Protein AF-0000000084981824 (afdb_homodimer)

Foldseek 3Di:
DAQPAQEEEEEWADEPQLQAIPSLLCLLLVLLRHHYHYQHQWYFDAHQAGTDDIGGDALVVSVVSLVVCQVGHDHAFYEYDQQQEQRSLVSVLVSLVPDDHNAYEYEYQQAFPVRHGRYDLVNLQVCLQRPLLVHQEYEYEQVSLCSSVVHHDWWPVSLVVSQVVSVVSHHQKYKYWHLPDDDQKTKIWIAGNVGQIKIKIFGRAPDLQCRHLSVSLRSQLRSCVSVPDDNVVSNQVSVQQSVQQRNPDDDGGDHRHHTRNVGDGDPTMDIGRDDTDTD/DAQPAQEEEEEWADEPQLQAIPSLLCLLLVLLRHHYHYQHQWYFDAHQAGTDDIGGDALVVSVVSLVVCQVGHDHAFYEYDQQQEQRSLVSVLVSLVPDDHNAYEYEYHQAFPVRHGRYDLVNLQVCLQRPLLVHQEYEYEQVSLCSSVVHHDWWPVSLVVSQVVSVVSHHQKYKYWHLPDDDQKTKIWIAGNVGQIKIKIFGRAPDLQCRHLSVSLRSQLRSCVSVPDDNVVSNQVSVQQSVQQRNPDDDGGDHRHHTDNVGDGDPTMDIGRDDTDTD

Organism: NCBI:txid883103

Sequence (558 aa):
MTNETIQALTIEGSDTGAGCGLQADLKTFHQRKVFGLNIVIALTAQNSLGTKGVMTVDEAFIAQQFEAIHEDFKVRAAKVGMLVDTRTVRAVAKQLKTAQFSQLVVDPVMFEKSGYRLLEESAERVLTEEIVPMADILTPNLAEAAAMVGRKLTTSKDMVDAAQELQALGANNIVIKGGHGHGEMSADYVLLADGEDFWLSAPRVETSNLNGTGDTFSACITAELAKGHDPKQAIITAKCFVQDALENPLSVGHGNGPTNQWATRSDHVEVHKCLTFELMTNETIQALTIEGSDTGAGCGLQADLKTFHQRKVFGLNIVIALTAQNSLGTKGVMTVDEAFIAQQFEAIHEDFKVRAAKVGMLVDTRTVRAVAKQLKTAQFSQLVVDPVMFEKSGYRLLEESAERVLTEEIVPMADILTPNLAEAAAMVGRKLTTSKDMVDAAQELQALGANNIVIKGGHGHGEMSADYVLLADGEDFWLSAPRVETSNLNGTGDTFSACITAELAKGHDPKQAIITAKCFVQDALENPLSVGHGNGPTNQWATRSDHVEVHKCLTFEL

Radius of gyration: 23.48 Å; Cα contacts (8 Å, |Δi|>4): 1409; chains: 2; bounding box: 48×70×55 Å

InterPro domains:
  IPR004399 Hydroxymethylpyrimidine kinase/phosphomethylpyrimidine kinase domain [TIGR00097] (8-262)
  IPR004399 Hydroxymethylpyrimidine kinase/phosphomethylpyrimidine kinase domain [cd01169] (7-248)
  IPR013749 Pyridoxamine kinase/Phosphomethylpyrimidine kinase [PF08543] (15-260)
  IPR029056 Ribokinase-like [G3DSA:3.40.1190.20] (1-277)
  IPR029056 Ribokinase-like [SSF53613] (8-263)

Structure (mmCIF, N/CA/C/O backbone):
data_AF-0000000084981824-model_v1
#
loop_
_entity.id
_entity.type
_entity.pdbx_description
1 polymer 'Hydroxymethylpyrimidine/phosphomethylpyrimidine kinase'
#
loop_
_atom_site.group_PDB
_atom_site.id
_atom_site.type_symbol
_atom_site.label_atom_id
_atom_site.label_alt_id
_atom_site.label_comp_id
_atom_site.label_asym_id
_atom_site.label_entity_id
_atom_site.label_seq_id
_atom_site.pdbx_PDB_ins_code
_atom_site.Cartn_x
_atom_site.Cartn_y
_atom_site.Cartn_z
_atom_site.occupancy
_atom_site.B_iso_or_equiv
_atom_site.auth_seq_id
_atom_site.auth_comp_id
_atom_site.auth_asym_id
_atom_site.auth_atom_id
_atom_site.pdbx_PDB_model_num
ATOM 1 N N . MET A 1 1 ? 22.156 5.977 -13.156 1 71.06 1 MET A N 1
ATOM 2 C CA . MET A 1 1 ? 22.516 6.402 -11.812 1 71.06 1 MET A CA 1
ATOM 3 C C . MET A 1 1 ? 21.578 5.797 -10.773 1 71.06 1 MET A C 1
ATOM 5 O O . MET A 1 1 ? 20.422 5.516 -11.07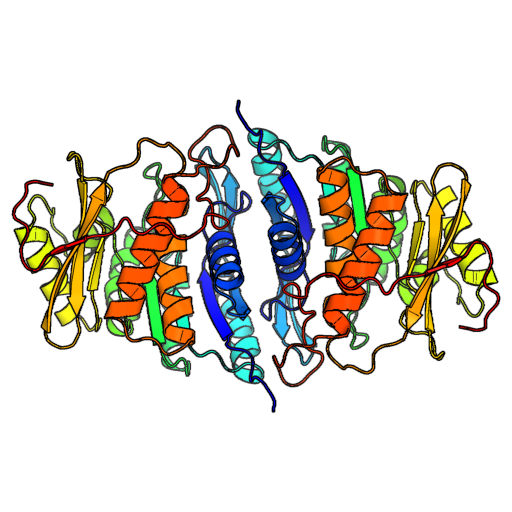 1 71.06 1 MET A O 1
ATOM 9 N N . THR A 1 2 ? 22.062 5.281 -9.57 1 87.25 2 THR A N 1
ATOM 10 C CA . THR A 1 2 ? 21.375 4.633 -8.461 1 87.25 2 THR A CA 1
ATOM 11 C C . THR A 1 2 ? 20.438 5.605 -7.762 1 87.25 2 THR A C 1
ATOM 13 O O . THR A 1 2 ? 20.781 6.766 -7.535 1 87.25 2 THR A O 1
ATOM 16 N N . ASN A 1 3 ? 19.172 5.223 -7.613 1 93.62 3 ASN A N 1
ATOM 17 C CA . ASN A 1 3 ? 18.172 5.988 -6.871 1 93.62 3 ASN A CA 1
ATOM 18 C C . ASN A 1 3 ? 17.828 7.301 -7.574 1 93.62 3 ASN A C 1
ATOM 20 O O . ASN A 1 3 ? 17.719 8.344 -6.926 1 93.62 3 ASN A O 1
ATOM 24 N N . GLU A 1 4 ? 17.766 7.281 -8.836 1 94.81 4 GLU A N 1
ATOM 25 C CA . GLU A 1 4 ? 17.375 8.453 -9.609 1 94.81 4 GLU A CA 1
ATOM 26 C C . GLU A 1 4 ? 15.867 8.664 -9.578 1 94.81 4 GLU A C 1
ATOM 28 O O . GLU A 1 4 ? 15.391 9.797 -9.719 1 94.81 4 GLU A O 1
ATOM 33 N N . THR A 1 5 ? 15.125 7.555 -9.445 1 97.06 5 THR A N 1
ATOM 34 C CA . THR A 1 5 ? 13.68 7.672 -9.312 1 97.06 5 THR A CA 1
ATOM 35 C C . THR A 1 5 ? 13.312 8.406 -8.031 1 97.06 5 THR A C 1
ATOM 37 O O . THR A 1 5 ? 13.844 8.102 -6.957 1 97.06 5 THR A O 1
ATOM 40 N N . ILE A 1 6 ? 12.422 9.406 -8.102 1 97.88 6 ILE A N 1
ATOM 41 C CA . ILE A 1 6 ? 12.039 10.195 -6.941 1 97.88 6 ILE A CA 1
ATOM 42 C C . ILE A 1 6 ? 11.32 9.312 -5.926 1 97.88 6 ILE A C 1
ATOM 44 O O . ILE A 1 6 ? 10.367 8.609 -6.266 1 97.88 6 ILE A O 1
ATOM 48 N N . GLN A 1 7 ? 11.805 9.352 -4.68 1 98.12 7 GLN A N 1
ATOM 49 C CA . GLN A 1 7 ? 11.266 8.5 -3.621 1 98.12 7 GLN A CA 1
ATOM 50 C C . GLN A 1 7 ? 10.68 9.336 -2.486 1 98.12 7 GLN A C 1
ATOM 52 O O . GLN A 1 7 ? 11.258 10.367 -2.107 1 98.12 7 GLN A O 1
ATOM 57 N N . ALA A 1 8 ? 9.562 8.945 -1.979 1 98.62 8 ALA A N 1
ATOM 58 C CA . ALA A 1 8 ? 8.961 9.477 -0.757 1 98.62 8 ALA A CA 1
ATOM 59 C C . ALA A 1 8 ? 8.656 8.359 0.234 1 98.62 8 ALA A C 1
ATOM 61 O O . ALA A 1 8 ? 8.523 7.195 -0.155 1 98.62 8 ALA A O 1
ATOM 62 N N . LEU A 1 9 ? 8.578 8.711 1.521 1 98.75 9 LEU A N 1
ATOM 63 C CA . LEU A 1 9 ? 8.375 7.746 2.598 1 98.75 9 LEU A CA 1
ATOM 64 C C . LEU A 1 9 ? 7.141 8.094 3.418 1 98.75 9 LEU A C 1
ATOM 66 O O . LEU A 1 9 ? 6.926 9.258 3.762 1 98.75 9 LEU A O 1
ATOM 70 N N . THR A 1 10 ? 6.273 7.145 3.621 1 98.75 10 THR A N 1
ATOM 71 C CA . THR A 1 10 ? 5.195 7.309 4.586 1 98.75 10 THR A CA 1
ATOM 72 C C . THR A 1 10 ? 5.457 6.48 5.84 1 98.75 10 THR A C 1
ATOM 74 O O . THR A 1 10 ? 5.855 5.32 5.75 1 98.75 10 THR A O 1
ATOM 77 N N . ILE A 1 11 ? 5.387 7.082 6.992 1 98.75 11 ILE A N 1
ATOM 78 C CA . ILE A 1 11 ? 5.484 6.496 8.32 1 98.75 11 ILE A CA 1
ATOM 79 C C . ILE A 1 11 ? 4.121 6.531 9.008 1 98.75 11 ILE A C 1
ATOM 81 O O . ILE A 1 11 ? 3.715 7.566 9.539 1 98.75 11 ILE A O 1
ATOM 85 N N . GLU A 1 12 ? 3.449 5.43 8.922 1 96.94 12 GLU A N 1
ATOM 86 C CA . GLU A 1 12 ? 2.014 5.488 9.172 1 96.94 12 GLU A CA 1
ATOM 87 C C . GLU A 1 12 ? 1.459 4.117 9.547 1 96.94 12 GLU A C 1
ATOM 89 O O . GLU A 1 12 ? 2.188 3.121 9.523 1 96.94 12 GLU A O 1
ATOM 94 N N . GLY A 1 13 ? 0.18 4.082 10.086 1 97.75 13 GLY A N 1
ATOM 95 C CA . GLY A 1 13 ? -0.53 2.83 10.297 1 97.75 13 GLY A CA 1
ATOM 96 C C . GLY A 1 13 ? -1.095 2.244 9.023 1 97.75 13 GLY A C 1
ATOM 97 O O . GLY A 1 13 ? -1.341 2.969 8.055 1 97.75 13 GLY A O 1
ATOM 98 N N . SER A 1 14 ? -1.274 0.915 9.078 1 98.44 14 SER A N 1
ATOM 99 C CA . SER A 1 14 ? -1.882 0.205 7.957 1 98.44 14 SER A CA 1
ATOM 100 C C . SER A 1 14 ? -3.381 0.021 8.164 1 98.44 14 SER A C 1
ATOM 102 O O . SER A 1 14 ? -3.816 -0.416 9.234 1 98.44 14 SER A O 1
ATOM 104 N N . ASP A 1 15 ? -4.137 0.377 7.168 1 97.62 15 ASP A N 1
ATOM 105 C CA . ASP A 1 15 ? -5.59 0.215 7.137 1 97.62 15 ASP A CA 1
ATOM 106 C C . ASP A 1 15 ? -5.988 -0.988 6.289 1 97.62 15 ASP A C 1
ATOM 108 O O . ASP A 1 15 ? -5.832 -0.969 5.066 1 97.62 15 ASP A O 1
ATOM 112 N N . THR A 1 16 ? -6.637 -1.96 6.91 1 98.25 16 THR A N 1
ATOM 113 C CA . THR A 1 16 ? -7.082 -3.162 6.211 1 98.25 16 THR A CA 1
ATOM 114 C C . THR A 1 16 ? -8.047 -2.805 5.082 1 98.25 16 THR A C 1
ATOM 116 O O . THR A 1 16 ? -7.973 -3.381 3.994 1 98.25 16 THR A O 1
ATOM 119 N N . GLY A 1 17 ? -8.898 -1.832 5.254 1 97.75 17 GLY A N 1
ATOM 120 C CA . GLY A 1 17 ? -9.867 -1.408 4.258 1 97.75 17 GLY A CA 1
ATOM 121 C C . GLY A 1 17 ? -9.273 -0.485 3.207 1 97.75 17 GLY A C 1
ATOM 122 O O . GLY A 1 17 ? -9.953 -0.123 2.24 1 97.75 17 GLY A O 1
ATOM 123 N N . ALA A 1 18 ? -8.047 -0.055 3.416 1 98 18 ALA A N 1
ATOM 124 C CA . ALA A 1 18 ? -7.219 0.676 2.463 1 98 18 ALA A CA 1
ATOM 125 C C . ALA A 1 18 ? -7.832 2.031 2.125 1 98 18 ALA A C 1
ATOM 127 O O . ALA A 1 18 ? -7.621 2.561 1.032 1 98 18 ALA A O 1
ATOM 128 N N . GLY A 1 19 ? -8.664 2.582 2.986 1 97 19 GLY A N 1
ATOM 129 C CA . GLY A 1 19 ? -9.258 3.891 2.756 1 97 19 GLY A CA 1
ATOM 130 C C . GLY A 1 19 ? -8.422 5.031 3.312 1 97 19 GLY A C 1
ATOM 131 O O . GLY A 1 19 ? -8.609 6.188 2.924 1 97 19 GLY A O 1
ATOM 132 N N . CYS A 1 20 ? -7.598 4.766 4.199 1 97.12 20 CYS A N 1
ATOM 133 C CA . CYS A 1 20 ? -6.703 5.734 4.82 1 97.12 20 CYS A CA 1
ATOM 134 C C . CYS A 1 20 ? -5.355 5.105 5.141 1 97.12 20 CYS A C 1
ATOM 136 O O . CYS A 1 20 ? -4.977 4.098 4.547 1 97.12 20 CYS A O 1
ATOM 138 N N . GLY A 1 21 ? -4.547 5.773 5.934 1 97.19 21 GLY A N 1
ATOM 139 C CA . GLY A 1 21 ? -3.273 5.227 6.379 1 97.19 21 GLY A CA 1
ATOM 140 C C . GLY A 1 21 ? -2.248 5.113 5.266 1 97.19 21 GLY A C 1
ATOM 141 O O . GLY A 1 21 ? -2.234 5.934 4.344 1 97.19 21 GLY A O 1
ATOM 142 N N . LEU A 1 22 ? -1.374 4.113 5.453 1 97.81 22 LEU A N 1
ATOM 143 C CA . LEU A 1 22 ? -0.263 3.963 4.52 1 97.81 22 LEU A CA 1
ATOM 144 C C . LEU A 1 22 ? -0.768 3.613 3.125 1 97.81 22 LEU A C 1
ATOM 146 O O . LEU A 1 22 ? -0.162 4.004 2.125 1 97.81 22 LEU A O 1
ATOM 150 N N . GLN A 1 23 ? -1.951 2.91 3.055 1 98.56 23 GLN A N 1
ATOM 151 C CA . GLN A 1 23 ? -2.498 2.541 1.753 1 98.56 23 GLN A CA 1
ATOM 152 C C . GLN A 1 23 ? -2.924 3.775 0.964 1 98.56 23 GLN A C 1
ATOM 154 O O . GLN A 1 23 ? -2.625 3.891 -0.227 1 98.56 23 GLN A O 1
ATOM 159 N N . ALA A 1 24 ? -3.605 4.734 1.63 1 98.25 24 ALA A N 1
ATOM 160 C CA . ALA A 1 24 ? -3.975 5.977 0.96 1 98.25 24 ALA A CA 1
ATOM 161 C C . ALA A 1 24 ? -2.734 6.766 0.544 1 98.25 24 ALA A C 1
ATOM 163 O O . ALA A 1 24 ? -2.699 7.352 -0.539 1 98.25 24 ALA A O 1
ATOM 164 N N . ASP A 1 25 ? -1.74 6.793 1.416 1 98.75 25 ASP A N 1
ATOM 165 C CA . ASP A 1 25 ? -0.494 7.488 1.109 1 98.75 25 ASP A CA 1
ATOM 166 C C . ASP A 1 25 ? 0.172 6.902 -0.132 1 98.75 25 ASP A C 1
ATOM 168 O O . ASP A 1 25 ? 0.563 7.637 -1.041 1 98.75 25 ASP A O 1
ATOM 172 N N . LEU A 1 26 ? 0.259 5.574 -0.165 1 98.69 26 LEU A N 1
ATOM 173 C CA . LEU A 1 26 ? 0.951 4.902 -1.26 1 98.69 26 LEU A CA 1
ATOM 174 C C . LEU A 1 26 ? 0.198 5.086 -2.572 1 98.69 26 LEU A C 1
ATOM 176 O O . LEU A 1 26 ? 0.813 5.258 -3.629 1 98.69 26 LEU A O 1
ATOM 180 N N . LYS A 1 27 ? -1.128 5.02 -2.559 1 98.19 27 LYS A N 1
ATOM 181 C CA . LYS A 1 27 ? -1.911 5.301 -3.758 1 98.19 27 LYS A CA 1
ATOM 182 C C . LYS A 1 27 ? -1.66 6.719 -4.262 1 98.19 27 LYS A C 1
ATOM 184 O O . LYS A 1 27 ? -1.559 6.945 -5.469 1 98.19 27 LYS A O 1
ATOM 189 N N . THR A 1 28 ? -1.582 7.656 -3.307 1 98.31 28 THR A N 1
ATOM 190 C CA . THR A 1 28 ? -1.355 9.055 -3.664 1 98.31 28 THR A CA 1
ATOM 191 C C . THR A 1 28 ? 0.029 9.234 -4.281 1 98.31 28 THR A C 1
ATOM 193 O O . THR A 1 28 ? 0.168 9.852 -5.336 1 98.31 28 THR A O 1
ATOM 196 N N . PHE A 1 29 ? 1.081 8.656 -3.6 1 98.56 29 PHE A N 1
ATOM 197 C CA . PHE A 1 29 ? 2.428 8.703 -4.156 1 98.56 29 PHE A CA 1
ATOM 198 C C . PHE A 1 29 ? 2.447 8.148 -5.574 1 98.56 29 PHE A C 1
ATOM 200 O O . PHE A 1 29 ? 3.012 8.766 -6.48 1 98.56 29 PHE A O 1
ATOM 207 N N . HIS A 1 30 ? 1.783 7.004 -5.73 1 97.62 30 HIS A N 1
ATOM 208 C CA . HIS A 1 30 ? 1.77 6.328 -7.023 1 97.62 30 HIS A CA 1
ATOM 209 C C . HIS A 1 30 ? 1.109 7.195 -8.094 1 97.62 30 HIS A C 1
ATOM 211 O O . HIS A 1 30 ? 1.633 7.328 -9.203 1 97.62 30 HIS A O 1
ATOM 217 N N . GLN A 1 31 ? 0.029 7.781 -7.723 1 95.56 31 GLN A N 1
ATOM 218 C CA . GLN A 1 31 ? -0.694 8.633 -8.664 1 95.56 31 GLN A CA 1
ATOM 219 C C . GLN A 1 31 ? 0.113 9.875 -9.008 1 95.56 31 GLN A C 1
ATOM 221 O O . GLN A 1 31 ? 0.018 10.391 -10.125 1 95.56 31 GLN A O 1
ATOM 226 N N . ARG A 1 32 ? 0.896 10.32 -8.109 1 96.19 32 ARG A N 1
ATOM 227 C CA . ARG A 1 32 ? 1.702 11.516 -8.32 1 96.19 32 ARG A CA 1
ATOM 228 C C . ARG A 1 32 ? 3.061 11.164 -8.914 1 96.19 32 ARG A C 1
ATOM 230 O O . ARG A 1 32 ? 3.965 12 -8.953 1 96.19 32 ARG A O 1
ATOM 237 N N . LYS A 1 33 ? 3.312 9.93 -9.273 1 96.44 33 LYS A N 1
ATOM 238 C CA . LYS A 1 33 ? 4.512 9.438 -9.945 1 96.44 33 LYS A CA 1
ATOM 239 C C . LYS A 1 33 ? 5.742 9.594 -9.062 1 96.44 33 LYS A C 1
ATOM 241 O O . LYS A 1 33 ? 6.805 10.008 -9.531 1 96.44 33 LYS A O 1
ATOM 246 N N . VAL A 1 34 ? 5.578 9.344 -7.867 1 98.19 34 VAL A N 1
ATOM 247 C CA . VAL A 1 34 ? 6.645 9.25 -6.879 1 98.19 34 VAL A CA 1
ATOM 248 C C . VAL A 1 34 ? 6.68 7.848 -6.281 1 98.19 34 VAL A C 1
ATOM 250 O O . VAL A 1 34 ? 5.637 7.301 -5.91 1 98.19 34 VAL A O 1
ATOM 253 N N . PHE A 1 35 ? 7.859 7.199 -6.266 1 98.5 35 PHE A N 1
ATOM 254 C CA . PHE A 1 35 ? 7.973 5.863 -5.699 1 98.5 35 PHE A CA 1
ATOM 255 C C . PHE A 1 35 ? 7.848 5.902 -4.18 1 98.5 35 PHE A C 1
ATOM 257 O O . PHE A 1 35 ? 8.703 6.457 -3.496 1 98.5 35 PHE A O 1
ATOM 264 N N . GLY A 1 36 ? 6.773 5.258 -3.652 1 98.56 36 GLY A N 1
ATOM 265 C CA . GLY A 1 36 ? 6.484 5.336 -2.229 1 98.56 36 GLY A CA 1
ATOM 266 C C . GLY A 1 36 ? 7.098 4.195 -1.436 1 98.56 36 GLY A C 1
ATOM 267 O O . GLY A 1 36 ? 6.895 3.023 -1.766 1 98.56 36 GLY A O 1
ATOM 268 N N . LEU A 1 37 ? 7.859 4.523 -0.431 1 98.62 37 LEU A N 1
ATOM 269 C CA . LEU A 1 37 ? 8.352 3.621 0.605 1 98.62 37 LEU A CA 1
ATOM 270 C C . LEU A 1 37 ? 7.504 3.738 1.87 1 98.62 37 LEU A C 1
ATOM 272 O O . LEU A 1 37 ? 6.703 4.668 2.002 1 98.62 37 LEU A O 1
ATOM 276 N N . ASN A 1 38 ? 7.633 2.703 2.773 1 98.81 38 ASN A N 1
ATOM 277 C CA . ASN A 1 38 ? 6.777 2.811 3.949 1 98.81 38 ASN A CA 1
ATOM 278 C C . ASN A 1 38 ? 7.441 2.213 5.188 1 98.81 38 ASN A C 1
ATOM 280 O O . ASN A 1 38 ? 8.234 1.277 5.078 1 98.81 38 ASN A O 1
ATOM 284 N N . ILE A 1 39 ? 7.176 2.779 6.258 1 98.69 39 ILE A N 1
ATOM 285 C CA . ILE A 1 39 ? 7.398 2.229 7.59 1 98.69 39 ILE A CA 1
ATOM 286 C C . ILE A 1 39 ? 6.062 2.018 8.297 1 98.69 39 ILE A C 1
ATOM 288 O O . ILE A 1 39 ? 5.285 2.963 8.461 1 98.69 39 ILE A O 1
ATOM 292 N N . VAL A 1 40 ? 5.773 0.794 8.656 1 98.75 40 VAL A N 1
ATOM 293 C CA . VAL A 1 40 ? 4.516 0.455 9.32 1 98.75 40 VAL A CA 1
ATOM 294 C C . VAL A 1 40 ? 4.664 0.617 10.828 1 98.75 40 VAL A C 1
ATOM 296 O O . VAL A 1 40 ? 5.512 -0.031 11.445 1 98.75 40 VAL A O 1
ATOM 299 N N . ILE A 1 41 ? 3.789 1.413 11.383 1 98.06 41 ILE A N 1
ATOM 300 C CA . ILE A 1 41 ? 3.93 1.669 12.812 1 98.06 41 ILE A CA 1
ATOM 301 C C . ILE A 1 41 ? 2.863 0.893 13.586 1 98.06 41 ILE A C 1
ATOM 303 O O . ILE A 1 41 ? 2.984 0.693 14.797 1 98.06 41 ILE A O 1
ATOM 307 N N . ALA A 1 42 ? 1.803 0.55 12.914 1 98 42 ALA A N 1
ATOM 308 C CA . ALA A 1 42 ? 0.712 -0.243 13.477 1 98 42 ALA A CA 1
ATOM 309 C C . ALA A 1 42 ? -0.147 -0.854 12.375 1 98 42 ALA A C 1
ATOM 311 O O . ALA A 1 42 ? -0.15 -0.368 11.242 1 98 42 ALA A O 1
ATOM 312 N N . LEU A 1 43 ? -0.753 -1.958 12.742 1 98.31 43 LEU A N 1
ATOM 313 C CA . LEU A 1 43 ? -1.787 -2.535 11.891 1 98.31 43 LEU A CA 1
ATOM 314 C C . LEU A 1 43 ? -3.172 -2.307 12.484 1 98.31 43 LEU A C 1
ATOM 316 O O . LEU A 1 43 ? -3.365 -2.451 13.695 1 98.31 43 LEU A O 1
ATOM 320 N N . THR A 1 44 ? -4.098 -1.896 11.633 1 96.94 44 THR A N 1
ATOM 321 C CA . THR A 1 44 ? -5.477 -1.796 12.094 1 96.94 44 THR A CA 1
ATOM 322 C C . THR A 1 44 ? -6.367 -2.789 11.352 1 96.94 44 THR A C 1
ATOM 324 O O . THR A 1 44 ? -6.184 -3.023 10.156 1 96.94 44 THR A O 1
ATOM 327 N N . ALA A 1 45 ? -7.195 -3.475 12.109 1 97.62 45 ALA A N 1
ATOM 328 C CA . ALA A 1 45 ? -8.367 -4.109 11.516 1 97.62 45 ALA A CA 1
ATOM 329 C C . ALA A 1 45 ? -9.516 -3.109 11.359 1 97.62 45 ALA A C 1
ATOM 331 O O . ALA A 1 45 ? -10.234 -2.83 12.312 1 97.62 45 ALA A O 1
ATOM 332 N N . GLN A 1 46 ? -9.578 -2.617 10.156 1 96.06 46 GLN A N 1
ATOM 333 C CA . GLN A 1 46 ? -10.406 -1.438 9.914 1 96.06 46 GLN A CA 1
ATOM 334 C C . GLN A 1 46 ? -11.172 -1.562 8.602 1 96.06 46 GLN A C 1
ATOM 336 O O . GLN A 1 46 ? -10.688 -2.16 7.645 1 96.06 46 GLN A O 1
ATOM 341 N N . ASN A 1 47 ? -12.438 -1.139 8.641 1 96.31 47 ASN A N 1
ATOM 342 C CA . ASN A 1 47 ? -13.258 -1.007 7.445 1 96.31 47 ASN A CA 1
ATOM 343 C C . ASN A 1 47 ? -14.008 0.325 7.422 1 96.31 47 ASN A C 1
ATOM 345 O O . ASN A 1 47 ? -13.648 1.252 8.156 1 96.31 47 ASN A O 1
ATOM 349 N N . SER A 1 48 ? -14.914 0.561 6.469 1 95.62 48 SER A N 1
ATOM 350 C CA . SER A 1 48 ? -15.539 1.87 6.309 1 95.62 48 SER A CA 1
ATOM 351 C C . SER A 1 48 ? -16.469 2.188 7.48 1 95.62 48 SER A C 1
ATOM 353 O O . SER A 1 48 ? -16.891 3.33 7.645 1 95.62 48 SER A O 1
ATOM 355 N N . LEU A 1 49 ? -16.797 1.229 8.328 1 95.38 49 LEU A N 1
ATOM 356 C CA . LEU A 1 49 ? -17.656 1.413 9.484 1 95.38 49 LEU A CA 1
ATOM 357 C C . LEU A 1 49 ? -16.844 1.836 10.711 1 95.38 49 LEU A C 1
ATOM 359 O O . LEU A 1 49 ? -17.406 2.318 11.695 1 95.38 49 LEU A O 1
ATOM 363 N N . GLY A 1 50 ? -15.523 1.622 10.68 1 93.38 50 GLY A N 1
ATOM 364 C CA . GLY A 1 50 ? -14.68 2.031 11.789 1 93.38 50 GLY A CA 1
ATOM 365 C C . GLY A 1 50 ? -13.547 1.062 12.055 1 93.38 50 GLY A C 1
ATOM 366 O O . GLY A 1 50 ? -13.375 0.076 11.336 1 93.38 50 GLY A O 1
ATOM 367 N N . THR A 1 51 ? -12.727 1.382 13.047 1 93.94 51 THR A N 1
ATOM 368 C CA . THR A 1 51 ? -11.609 0.559 13.484 1 93.94 51 THR A CA 1
ATOM 369 C C . THR A 1 51 ? -12.062 -0.482 14.508 1 93.94 51 THR A C 1
ATOM 371 O O . THR A 1 51 ? -12.703 -0.141 15.508 1 93.94 51 THR A O 1
ATOM 374 N N . LYS A 1 52 ? -11.68 -1.71 14.227 1 93.38 52 LYS A N 1
ATOM 375 C CA . LYS A 1 52 ? -12.125 -2.807 15.086 1 93.38 52 LYS A CA 1
ATOM 376 C C . LYS A 1 52 ? -10.984 -3.316 15.961 1 93.38 52 LYS A C 1
ATOM 378 O O . LYS A 1 52 ? -11.211 -4 16.953 1 93.38 52 LYS A O 1
ATOM 383 N N . GLY A 1 53 ? -9.812 -3.029 15.609 1 94.44 53 GLY A N 1
ATOM 384 C CA . GLY A 1 53 ? -8.633 -3.455 16.344 1 94.44 53 GLY A CA 1
ATOM 385 C C . GLY A 1 53 ? -7.359 -2.779 15.875 1 94.44 53 GLY A C 1
ATOM 386 O O . GLY A 1 53 ? -7.297 -2.273 14.75 1 94.44 53 GLY A O 1
ATOM 387 N N . VAL A 1 54 ? -6.352 -2.75 16.797 1 95.75 54 VAL A N 1
ATOM 388 C CA . VAL A 1 54 ? -5.047 -2.172 16.5 1 95.75 54 VAL A CA 1
ATOM 389 C C . VAL A 1 54 ? -3.941 -3.084 17.031 1 95.75 54 VAL A C 1
ATOM 391 O O . VAL A 1 54 ? -4.039 -3.602 18.141 1 95.75 54 VAL A O 1
ATOM 394 N N . MET A 1 55 ? -3.029 -3.404 16.203 1 97.31 55 MET A N 1
ATOM 395 C CA . MET A 1 55 ? -1.804 -4.09 16.609 1 97.31 55 MET A CA 1
ATOM 396 C C . MET A 1 55 ? -0.591 -3.18 16.438 1 97.31 55 MET A C 1
ATOM 398 O O . MET A 1 55 ? -0.258 -2.779 15.32 1 97.31 55 MET A O 1
ATOM 402 N N . THR A 1 56 ? 0.101 -2.891 17.5 1 96.44 56 THR A N 1
ATOM 403 C CA . THR A 1 56 ? 1.249 -1.992 17.438 1 96.44 56 THR A CA 1
ATOM 404 C C . THR A 1 56 ? 2.506 -2.748 17.016 1 96.44 56 THR A C 1
ATOM 406 O O . THR A 1 56 ? 2.578 -3.971 17.156 1 96.44 56 THR A O 1
ATOM 409 N N . VAL A 1 57 ? 3.381 -2.086 16.453 1 98.19 57 VAL A N 1
ATOM 410 C CA . VAL A 1 57 ? 4.711 -2.578 16.109 1 98.19 57 VAL A CA 1
ATOM 411 C C . VAL A 1 57 ? 5.711 -2.143 17.172 1 98.19 57 VAL A C 1
ATOM 413 O O . VAL A 1 57 ? 5.707 -0.985 17.609 1 98.19 57 VAL A O 1
ATOM 416 N N . ASP A 1 58 ? 6.531 -3.049 17.641 1 96.5 58 ASP A N 1
ATOM 417 C CA . ASP A 1 58 ? 7.434 -2.693 18.719 1 96.5 58 ASP A CA 1
ATOM 418 C C . ASP A 1 58 ? 8.547 -1.772 18.234 1 96.5 58 ASP A C 1
ATOM 420 O O . ASP A 1 58 ? 8.836 -1.717 17.047 1 96.5 58 ASP A O 1
ATOM 424 N N . GLU A 1 59 ? 9.188 -1.095 19.188 1 97.62 59 GLU A N 1
ATOM 425 C CA . GLU A 1 59 ? 10.203 -0.088 18.922 1 97.62 59 GLU A CA 1
ATOM 426 C C . GLU A 1 59 ? 11.367 -0.682 18.141 1 97.62 59 GLU A C 1
ATOM 428 O O . GLU A 1 59 ? 11.898 -0.044 17.219 1 97.62 59 GLU A O 1
ATOM 433 N N . ALA A 1 60 ? 11.766 -1.879 18.516 1 98.19 60 ALA A N 1
ATOM 434 C CA . ALA A 1 60 ? 12.906 -2.516 17.859 1 98.19 60 ALA A CA 1
ATOM 435 C C . ALA A 1 60 ? 12.648 -2.738 16.375 1 98.19 60 ALA A C 1
ATOM 437 O O . ALA A 1 60 ? 13.539 -2.535 15.547 1 98.19 60 ALA A O 1
ATOM 438 N N . PHE A 1 61 ? 11.445 -3.18 16.016 1 98.5 61 PHE A N 1
ATOM 439 C CA . PHE A 1 61 ? 11.141 -3.443 14.617 1 98.5 61 PHE A CA 1
ATOM 440 C C . PHE A 1 61 ? 10.953 -2.139 13.852 1 98.5 61 PHE A C 1
ATOM 442 O O . PHE A 1 61 ? 11.289 -2.051 12.672 1 98.5 61 PHE A O 1
ATOM 449 N N . ILE A 1 62 ? 10.391 -1.101 14.484 1 98.31 62 ILE A N 1
ATOM 450 C CA . ILE A 1 62 ? 10.328 0.219 13.859 1 98.31 62 ILE A CA 1
ATOM 451 C C . ILE A 1 62 ? 11.742 0.674 13.484 1 98.31 62 ILE A C 1
ATOM 453 O O . ILE A 1 62 ? 11.969 1.127 12.359 1 98.31 62 ILE A O 1
ATOM 457 N N . ALA A 1 63 ? 12.68 0.498 14.414 1 98.19 63 ALA A N 1
ATOM 458 C CA . ALA A 1 63 ? 14.062 0.869 14.164 1 98.19 63 ALA A CA 1
ATOM 459 C C . ALA A 1 63 ? 14.648 0.07 13 1 98.19 63 ALA A C 1
ATOM 461 O O . ALA A 1 63 ? 15.398 0.606 12.188 1 98.19 63 ALA A O 1
ATOM 462 N N . GLN A 1 64 ? 14.305 -1.194 12.93 1 98.38 64 GLN A N 1
ATOM 463 C CA . GLN A 1 64 ? 14.797 -2.047 11.852 1 98.38 64 GLN A CA 1
ATOM 464 C C . GLN A 1 64 ? 14.281 -1.577 10.492 1 98.38 64 GLN A C 1
ATOM 466 O O . GLN A 1 64 ? 15 -1.645 9.492 1 98.38 64 GLN A O 1
ATOM 471 N N . GLN A 1 65 ? 13.062 -1.191 10.461 1 98.62 65 GLN A N 1
ATOM 472 C CA . GLN A 1 65 ? 12.508 -0.65 9.219 1 98.62 65 GLN A CA 1
ATOM 473 C C . GLN A 1 65 ? 13.242 0.62 8.797 1 98.62 65 GLN A C 1
ATOM 475 O O . GLN A 1 65 ? 13.594 0.783 7.629 1 98.62 65 GLN A O 1
ATOM 480 N N . PHE A 1 66 ? 13.484 1.508 9.766 1 98.31 66 PHE A N 1
ATOM 481 C CA . PHE A 1 66 ? 14.234 2.721 9.469 1 98.31 66 PHE A CA 1
ATOM 482 C C . PHE A 1 66 ? 15.625 2.379 8.938 1 98.31 66 PHE A C 1
ATOM 484 O O . PHE A 1 66 ? 16.094 3.006 7.988 1 98.31 66 PHE A O 1
ATOM 491 N N . GLU A 1 67 ? 16.219 1.424 9.531 1 97.75 67 GLU A N 1
ATOM 492 C CA . GLU A 1 67 ? 17.562 1.011 9.109 1 97.75 67 GLU A CA 1
ATOM 493 C C . GLU A 1 67 ? 17.547 0.519 7.668 1 97.75 67 GLU A C 1
ATOM 495 O O . GLU A 1 67 ? 18.453 0.849 6.891 1 97.75 67 GLU A O 1
ATOM 500 N N . ALA A 1 68 ? 16.547 -0.265 7.32 1 97.62 68 ALA A N 1
ATOM 501 C CA . ALA A 1 68 ? 16.422 -0.766 5.953 1 97.62 68 ALA A CA 1
ATOM 502 C C . ALA A 1 68 ? 16.312 0.383 4.957 1 97.62 68 ALA A C 1
ATOM 504 O O . ALA A 1 68 ? 16.891 0.331 3.869 1 97.62 68 ALA A O 1
ATOM 505 N N . ILE A 1 69 ? 15.57 1.405 5.289 1 97.81 69 ILE A N 1
ATOM 506 C CA . ILE A 1 69 ? 15.367 2.564 4.426 1 97.81 69 ILE A CA 1
ATOM 507 C C . ILE A 1 69 ? 16.688 3.33 4.281 1 97.81 69 ILE A C 1
ATOM 509 O O . ILE A 1 69 ? 17.109 3.629 3.166 1 97.81 69 ILE A O 1
ATOM 513 N N . HIS A 1 70 ? 17.375 3.58 5.363 1 96.69 70 HIS A N 1
ATOM 514 C CA . HIS A 1 70 ? 18.578 4.402 5.391 1 96.69 70 HIS A CA 1
ATOM 515 C C . HIS A 1 70 ? 19.719 3.73 4.637 1 96.69 70 HIS A C 1
ATOM 517 O O . HIS A 1 70 ? 20.547 4.406 4.004 1 96.69 70 HIS A O 1
ATOM 523 N N . GLU A 1 71 ? 19.75 2.48 4.664 1 96.56 71 GLU A N 1
ATOM 524 C CA . GLU A 1 71 ? 20.844 1.702 4.09 1 96.56 71 GLU A CA 1
ATOM 525 C C . GLU A 1 71 ? 20.797 1.742 2.566 1 96.56 71 GLU A C 1
ATOM 527 O O . GLU A 1 71 ? 21.844 1.688 1.913 1 96.56 71 GLU A O 1
ATOM 532 N N . ASP A 1 72 ? 19.672 1.99 1.983 1 97.25 72 ASP A N 1
ATOM 533 C CA . ASP A 1 72 ? 19.578 1.561 0.591 1 97.25 72 ASP A CA 1
ATOM 534 C C . ASP A 1 72 ? 18.891 2.621 -0.266 1 97.25 72 ASP A C 1
ATOM 536 O O . ASP A 1 72 ? 19.094 2.668 -1.481 1 97.25 72 ASP A O 1
ATOM 540 N N . PHE A 1 73 ? 18.062 3.521 0.319 1 97.19 73 PHE A N 1
ATOM 541 C CA . PHE A 1 73 ? 17.188 4.375 -0.468 1 97.19 73 PHE A CA 1
ATOM 542 C C . PHE A 1 73 ? 17.531 5.844 -0.27 1 97.19 73 PHE A C 1
ATOM 544 O O . PHE A 1 73 ? 18.219 6.199 0.692 1 97.19 73 PHE A O 1
ATOM 551 N N . LYS A 1 74 ? 17.188 6.645 -1.178 1 96.75 74 LYS A N 1
ATOM 552 C CA . LYS A 1 74 ? 17.359 8.094 -1.134 1 96.75 74 LYS A CA 1
ATOM 553 C C . LYS A 1 74 ? 16.016 8.812 -1.028 1 96.75 74 LYS A C 1
ATOM 555 O O . LYS A 1 74 ? 15.508 9.336 -2.021 1 96.75 74 LYS A O 1
ATOM 560 N N . VAL A 1 75 ? 15.523 8.891 0.166 1 97.69 75 VAL A N 1
ATOM 561 C CA . VAL A 1 75 ? 14.211 9.477 0.42 1 97.69 75 VAL A CA 1
ATOM 562 C C . VAL A 1 75 ? 14.312 11 0.384 1 97.69 75 VAL A C 1
ATOM 564 O O . VAL A 1 75 ? 15.07 11.594 1.155 1 97.69 75 VAL A O 1
ATOM 567 N N . ARG A 1 76 ? 13.539 11.625 -0.456 1 97.62 76 ARG A N 1
ATOM 568 C CA . ARG A 1 76 ? 13.594 13.078 -0.588 1 97.62 76 ARG A CA 1
ATOM 569 C C . ARG A 1 76 ? 12.625 13.75 0.378 1 97.62 76 ARG A C 1
ATOM 571 O O . ARG A 1 76 ? 12.898 14.844 0.877 1 97.62 76 ARG A O 1
ATOM 578 N N . ALA A 1 77 ? 11.469 13.156 0.612 1 98.5 77 ALA A N 1
ATOM 579 C CA . ALA A 1 77 ? 10.461 13.68 1.534 1 98.5 77 ALA A CA 1
ATOM 580 C C . ALA A 1 77 ? 9.758 12.539 2.273 1 98.5 77 ALA A C 1
ATOM 582 O O . ALA A 1 77 ? 9.555 11.461 1.717 1 98.5 77 ALA A O 1
ATOM 583 N N . ALA A 1 78 ? 9.367 12.781 3.525 1 98.81 78 ALA A N 1
ATOM 584 C CA . ALA A 1 78 ? 8.68 11.789 4.348 1 98.81 78 ALA A CA 1
ATOM 585 C C . ALA A 1 78 ? 7.418 12.375 4.973 1 98.81 78 ALA A C 1
ATOM 587 O O . ALA A 1 78 ? 7.32 13.594 5.168 1 98.81 78 ALA A O 1
ATOM 588 N N . LYS A 1 79 ? 6.484 11.523 5.23 1 98.75 79 LYS A N 1
ATOM 589 C CA . LYS A 1 79 ? 5.246 11.883 5.914 1 98.75 79 LYS A CA 1
ATOM 590 C C . LYS A 1 79 ? 5.035 11.023 7.156 1 98.75 79 LYS A C 1
ATOM 592 O O . LYS A 1 79 ? 5.141 9.797 7.094 1 98.75 79 LYS A O 1
ATOM 597 N N . VAL A 1 80 ? 4.742 11.672 8.258 1 98.62 80 VAL A N 1
ATOM 598 C CA . VAL A 1 80 ? 4.297 10.992 9.469 1 98.62 80 VAL A CA 1
ATOM 599 C C . VAL A 1 80 ? 2.777 11.102 9.594 1 98.62 80 VAL A C 1
ATOM 601 O O . VAL A 1 80 ? 2.219 12.195 9.469 1 98.62 80 VAL A O 1
ATOM 604 N N . GLY A 1 81 ? 2.146 9.961 9.773 1 98.12 81 GLY A N 1
ATOM 605 C CA . GLY A 1 81 ? 0.716 9.914 10.031 1 98.12 81 GLY A CA 1
ATOM 606 C C . GLY A 1 81 ? 0.376 9.367 11.406 1 98.12 81 GLY A C 1
ATOM 607 O O . GLY A 1 81 ? 0.931 9.82 12.406 1 98.12 81 GLY A O 1
ATOM 608 N N . MET A 1 82 ? -0.49 8.422 11.539 1 96.94 82 MET A N 1
ATOM 609 C CA . MET A 1 82 ? -1.015 7.867 12.789 1 96.94 82 MET A CA 1
ATOM 610 C C . MET A 1 82 ? 0.088 7.18 13.586 1 96.94 82 MET A C 1
ATOM 612 O O . MET A 1 82 ? 0.821 6.348 13.047 1 96.94 82 MET A O 1
ATOM 616 N N . LEU A 1 83 ? 0.156 7.441 14.984 1 97.5 83 LEU A N 1
ATOM 617 C CA . LEU A 1 83 ? 1.256 6.914 15.781 1 97.5 83 LEU A CA 1
ATOM 618 C C . LEU A 1 83 ? 0.733 6.203 17.031 1 97.5 83 LEU A C 1
ATOM 620 O O . LEU A 1 83 ? 1.517 5.684 17.828 1 97.5 83 LEU A O 1
ATOM 624 N N . VAL A 1 84 ? -0.531 6.145 17.328 1 95.94 84 VAL A N 1
ATOM 625 C CA . VAL A 1 84 ? -1.285 5.289 18.234 1 95.94 84 VAL A CA 1
ATOM 626 C C . VAL A 1 84 ? -1.094 5.762 19.672 1 95.94 84 VAL A C 1
ATOM 628 O O . VAL A 1 84 ? -2.062 6.117 20.344 1 95.94 84 VAL A O 1
ATOM 631 N N . ASP A 1 85 ? 0.324 5.684 20.188 1 97.25 85 ASP A N 1
ATOM 632 C CA . ASP A 1 85 ? 0.552 5.91 21.609 1 97.25 85 ASP A CA 1
ATOM 633 C C . ASP A 1 85 ? 1.906 6.574 21.859 1 97.25 85 ASP A C 1
ATOM 635 O O . ASP A 1 85 ? 2.66 6.816 20.906 1 97.25 85 ASP A O 1
ATOM 639 N N . THR A 1 86 ? 2.178 6.852 23.172 1 97.75 86 THR A N 1
ATOM 640 C CA . THR A 1 86 ? 3.377 7.582 23.562 1 97.75 86 THR A CA 1
ATOM 641 C C . THR A 1 86 ? 4.633 6.809 23.172 1 97.75 86 THR A C 1
ATOM 643 O O . THR A 1 86 ? 5.602 7.395 22.672 1 97.75 86 THR A O 1
ATOM 646 N N . ARG A 1 87 ? 4.586 5.512 23.469 1 97.19 87 ARG A N 1
ATOM 647 C CA . ARG A 1 87 ? 5.742 4.676 23.156 1 97.19 87 ARG A CA 1
ATOM 648 C C . ARG A 1 87 ? 6.098 4.754 21.688 1 97.19 87 ARG A C 1
ATOM 650 O O . ARG A 1 87 ? 7.266 4.902 21.328 1 97.19 87 ARG A O 1
ATOM 657 N N . THR A 1 88 ? 5.148 4.66 20.828 1 97.94 88 THR A N 1
ATOM 658 C CA . THR A 1 88 ? 5.359 4.695 19.375 1 97.94 88 THR A CA 1
ATOM 659 C C . THR A 1 88 ? 5.816 6.082 18.938 1 97.94 88 THR A C 1
ATOM 661 O O . THR A 1 88 ? 6.703 6.207 18.094 1 97.94 88 THR A O 1
ATOM 664 N N . VAL A 1 89 ? 5.176 7.105 19.484 1 98.19 89 VAL A N 1
ATOM 665 C CA . VAL A 1 89 ? 5.566 8.469 19.156 1 98.19 89 VAL A CA 1
ATOM 666 C C . VAL A 1 89 ? 7.047 8.672 19.453 1 98.19 89 VAL A C 1
ATOM 668 O O . VAL A 1 89 ? 7.793 9.188 18.625 1 98.19 89 VAL A O 1
ATOM 671 N N . ARG A 1 90 ? 7.488 8.242 20.594 1 98.06 90 ARG A N 1
ATOM 672 C CA . ARG A 1 90 ? 8.875 8.43 21 1 98.06 90 ARG A CA 1
ATOM 673 C C . ARG A 1 90 ? 9.82 7.598 20.141 1 98.06 90 ARG A C 1
ATOM 675 O O . ARG A 1 90 ? 10.922 8.039 19.812 1 98.06 90 ARG A O 1
ATOM 682 N N . ALA A 1 91 ? 9.391 6.406 19.812 1 97.94 91 ALA A N 1
ATOM 683 C CA . ALA A 1 91 ? 10.203 5.555 18.953 1 97.94 91 ALA A CA 1
ATOM 684 C C . ALA A 1 91 ? 10.43 6.215 17.594 1 97.94 91 ALA A C 1
ATOM 686 O O . ALA A 1 91 ? 11.547 6.219 17.078 1 97.94 91 ALA A O 1
ATOM 687 N N . VAL A 1 92 ? 9.383 6.762 17.047 1 98.38 92 VAL A N 1
ATOM 688 C CA . VAL A 1 92 ? 9.477 7.41 15.742 1 98.38 92 VAL A CA 1
ATOM 689 C C . VAL A 1 92 ? 10.297 8.695 15.859 1 98.38 92 VAL A C 1
ATOM 691 O O . VAL A 1 92 ? 11.156 8.969 15.016 1 98.38 92 VAL A O 1
ATOM 694 N N . ALA A 1 93 ? 10.031 9.445 16.891 1 98 93 ALA A N 1
ATOM 695 C CA . ALA A 1 93 ? 10.766 10.68 17.109 1 98 93 ALA A CA 1
ATOM 696 C C . ALA A 1 93 ? 12.273 10.422 17.188 1 98 93 ALA A C 1
ATOM 698 O O . ALA A 1 93 ? 13.062 11.156 16.594 1 98 93 ALA A O 1
ATOM 699 N N . LYS A 1 94 ? 12.625 9.422 17.906 1 97.75 94 LYS A N 1
ATOM 700 C CA . LYS A 1 94 ? 14.031 9.039 18.047 1 97.75 94 LYS A CA 1
ATOM 701 C C . LYS A 1 94 ? 14.672 8.773 16.703 1 97.75 94 LYS A C 1
ATOM 703 O O . LYS A 1 94 ? 15.781 9.227 16.422 1 97.75 94 LYS A O 1
ATOM 708 N N . GLN A 1 95 ? 13.969 8.055 15.844 1 97.88 95 GLN A N 1
ATOM 709 C CA . GLN A 1 95 ? 14.492 7.707 14.531 1 97.88 95 GLN A CA 1
ATOM 710 C C . GLN A 1 95 ? 14.547 8.93 13.617 1 97.88 95 GLN A C 1
ATOM 712 O O . GLN A 1 95 ? 15.461 9.07 12.805 1 97.88 95 GLN A O 1
ATOM 717 N N . LEU A 1 96 ? 13.602 9.812 13.727 1 97.62 96 LEU A N 1
ATOM 718 C CA . LEU A 1 96 ? 13.508 10.992 12.883 1 97.62 96 LEU A CA 1
ATOM 719 C C . LEU A 1 96 ? 14.664 11.945 13.156 1 97.62 96 LEU A C 1
ATOM 721 O O . LEU A 1 96 ? 15.125 12.656 12.25 1 97.62 96 LEU A O 1
ATOM 725 N N . LYS A 1 97 ? 15.164 11.969 14.344 1 95.19 97 LYS A N 1
ATOM 726 C CA . LYS A 1 97 ? 16.25 12.867 14.734 1 95.19 97 LYS A CA 1
ATOM 727 C C . LYS A 1 97 ? 17.531 12.539 13.984 1 95.19 97 LYS A C 1
ATOM 729 O O . LYS A 1 97 ? 18.359 13.414 13.742 1 95.19 97 LYS A O 1
ATOM 734 N N . THR A 1 98 ? 17.641 11.32 13.555 1 91.31 98 THR A N 1
ATOM 735 C CA . THR A 1 98 ? 18.859 10.906 12.883 1 91.31 98 THR A CA 1
ATOM 736 C C . THR A 1 98 ? 18.625 10.695 11.391 1 91.31 98 THR A C 1
ATOM 738 O O . THR A 1 98 ? 19.547 10.375 10.648 1 91.31 98 THR A O 1
ATOM 741 N N . ALA A 1 99 ? 17.391 10.898 11.07 1 86.25 99 ALA A N 1
ATOM 742 C CA . ALA A 1 99 ? 17.031 10.641 9.672 1 86.25 99 ALA A CA 1
ATOM 743 C C . ALA A 1 99 ? 17.5 11.789 8.781 1 86.25 99 ALA A C 1
ATOM 745 O O . ALA A 1 99 ? 17.562 12.938 9.219 1 86.25 99 ALA A O 1
ATOM 746 N N . GLN A 1 100 ? 17.844 11.484 7.605 1 81.38 100 GLN A N 1
ATOM 747 C CA . GLN A 1 100 ? 18.328 12.461 6.637 1 81.38 100 GLN A CA 1
ATOM 748 C C . GLN A 1 100 ? 17.312 12.703 5.531 1 81.38 100 GLN A C 1
ATOM 750 O O . GLN A 1 100 ? 17.641 12.641 4.344 1 81.38 100 GLN A O 1
ATOM 755 N N . PHE A 1 101 ? 16.109 12.969 5.98 1 86.69 101 PHE A N 1
ATOM 756 C CA . PHE A 1 101 ? 15.133 13.336 4.965 1 86.69 101 PHE A CA 1
ATOM 757 C C . PHE A 1 101 ? 15.203 14.828 4.66 1 86.69 101 PHE A C 1
ATOM 759 O O . PHE A 1 101 ? 15.477 15.641 5.547 1 86.69 101 PHE A O 1
ATOM 766 N N . SER A 1 102 ? 15.031 15.242 3.473 1 87.25 102 SER A N 1
ATOM 767 C CA . SER A 1 102 ? 15.102 16.656 3.123 1 87.25 102 SER A CA 1
ATOM 768 C C . SER A 1 102 ? 13.859 17.406 3.607 1 87.25 102 SER A C 1
ATOM 770 O O . SER A 1 102 ? 13.945 18.578 3.982 1 87.25 102 SER A O 1
ATOM 772 N N . GLN A 1 103 ? 12.727 16.734 3.514 1 97.06 103 GLN A N 1
ATOM 773 C CA . GLN A 1 103 ? 11.453 17.344 3.891 1 97.06 103 GLN A CA 1
ATOM 774 C C . GLN A 1 103 ? 10.617 16.391 4.742 1 97.06 103 GLN A C 1
ATOM 776 O O . GLN A 1 103 ? 10.57 15.195 4.469 1 97.06 103 GLN A O 1
ATOM 781 N N . LEU A 1 104 ? 9.992 16.969 5.82 1 98.62 104 LEU A N 1
ATOM 782 C CA . LEU A 1 104 ? 9.125 16.188 6.691 1 98.62 104 LEU A CA 1
ATOM 783 C C . LEU A 1 104 ? 7.742 16.812 6.801 1 98.62 104 LEU A C 1
ATOM 785 O O . LEU A 1 104 ? 7.609 17.953 7.25 1 98.62 104 LEU A O 1
ATOM 789 N N . VAL A 1 105 ? 6.766 16.125 6.328 1 98.94 105 VAL A N 1
ATOM 790 C CA . VAL A 1 105 ? 5.367 16.5 6.5 1 98.94 105 VAL A CA 1
ATOM 791 C C . VAL A 1 105 ? 4.762 15.734 7.672 1 98.94 105 VAL A C 1
ATOM 793 O O . VAL A 1 105 ? 4.914 14.516 7.773 1 98.94 105 VAL A O 1
ATOM 796 N N . VAL A 1 106 ? 4.105 16.406 8.594 1 98.81 106 VAL A N 1
ATOM 797 C CA . VAL A 1 106 ? 3.469 15.766 9.734 1 98.81 106 VAL A CA 1
ATOM 798 C C . VAL A 1 106 ? 1.961 16 9.695 1 98.81 106 VAL A C 1
ATOM 800 O O . VAL A 1 106 ? 1.505 17.141 9.789 1 98.81 106 VAL A O 1
ATOM 803 N N . ASP A 1 107 ? 1.229 15.016 9.461 1 98.56 107 ASP A N 1
ATOM 804 C CA . ASP A 1 107 ? -0.212 14.969 9.695 1 98.56 107 ASP A CA 1
ATOM 805 C C . ASP A 1 107 ? -0.532 14.383 11.07 1 98.56 107 ASP A C 1
ATOM 807 O O . ASP A 1 107 ? -0.468 13.172 11.258 1 98.56 107 ASP A O 1
ATOM 811 N N . PRO A 1 108 ? -0.877 15.234 12.023 1 97.62 108 PRO A N 1
ATOM 812 C CA . PRO A 1 108 ? -1.047 14.758 13.398 1 97.62 108 PRO A CA 1
ATOM 813 C C . PRO A 1 108 ? -2.35 13.992 13.602 1 97.62 108 PRO A C 1
ATOM 815 O O . PRO A 1 108 ? -3.229 14.438 14.344 1 97.62 108 PRO A O 1
ATOM 818 N N . VAL A 1 109 ? -2.518 12.852 13.062 1 95.88 109 VAL A N 1
ATOM 819 C CA . VAL A 1 109 ? -3.715 12.016 13.086 1 95.88 109 VAL A CA 1
ATOM 820 C C . VAL A 1 109 ? -4.062 11.648 14.531 1 95.88 109 VAL A C 1
ATOM 822 O O . VAL A 1 109 ? -3.436 10.773 15.125 1 95.88 109 VAL A O 1
ATOM 825 N N . MET A 1 110 ? -5.121 12.266 15.023 1 93.5 110 MET A N 1
ATOM 826 C CA . MET A 1 110 ? -5.496 12.039 16.422 1 93.5 110 MET A CA 1
ATOM 827 C C . MET A 1 110 ? -6.832 11.312 16.516 1 93.5 110 MET A C 1
ATOM 829 O O . MET A 1 110 ? -7.055 10.539 17.453 1 93.5 110 MET A O 1
ATOM 833 N N . PHE A 1 111 ? -7.688 11.57 15.438 1 87.75 111 PHE A N 1
ATOM 834 C CA . PHE A 1 111 ? -9.031 11.016 15.438 1 87.75 111 PHE A CA 1
ATOM 835 C C . PHE A 1 111 ? -9.383 10.422 14.078 1 87.75 111 PHE A C 1
ATOM 837 O O . PHE A 1 111 ? -8.906 10.906 13.047 1 87.75 111 PHE A O 1
ATOM 844 N N . GLU A 1 112 ? -10.227 9.367 14.172 1 84.5 112 GLU A N 1
ATOM 845 C CA . GLU A 1 112 ? -10.859 8.953 12.922 1 84.5 112 GLU A CA 1
ATOM 846 C C . GLU A 1 112 ? -12.117 9.766 12.641 1 84.5 112 GLU A C 1
ATOM 848 O O . GLU A 1 112 ? -12.547 10.562 13.477 1 84.5 112 GLU A O 1
ATOM 853 N N . LYS A 1 113 ? -12.648 9.641 11.492 1 77.69 113 LYS A N 1
ATOM 854 C CA . LYS A 1 113 ? -13.828 10.414 11.086 1 77.69 113 LYS A CA 1
ATOM 855 C C . LYS A 1 113 ? -15.008 10.148 12.016 1 77.69 113 LYS A C 1
ATOM 857 O O . LYS A 1 113 ? -15.836 11.031 12.25 1 77.69 113 LYS A O 1
ATOM 862 N N . SER A 1 114 ? -15.039 9.016 12.562 1 74 114 SER A N 1
ATOM 863 C CA . SER A 1 114 ? -16.125 8.656 13.469 1 74 114 SER A CA 1
ATOM 864 C C . SER A 1 114 ? -15.93 9.312 14.836 1 74 114 SER A C 1
ATOM 866 O O . SER A 1 114 ? -16.844 9.297 15.664 1 74 114 SER A O 1
ATOM 868 N N . GLY A 1 115 ? -14.781 9.867 15.016 1 77.12 115 GLY A N 1
ATOM 869 C CA . GLY A 1 115 ? -14.484 10.438 16.328 1 77.12 115 GLY A CA 1
ATOM 870 C C . GLY A 1 115 ? -13.656 9.516 17.203 1 77.12 115 GLY A C 1
ATOM 871 O O . GLY A 1 115 ? -13.148 9.93 18.234 1 77.12 115 GLY A O 1
ATOM 872 N N . TYR A 1 116 ? -13.516 8.32 16.672 1 80.56 116 TYR A N 1
ATOM 873 C CA . TYR A 1 116 ? -12.68 7.371 17.406 1 80.56 116 TYR A CA 1
ATOM 874 C C . TYR A 1 116 ? -11.25 7.887 17.531 1 80.56 116 TYR A C 1
ATOM 876 O O . TYR A 1 116 ? -10.703 8.445 16.578 1 80.56 116 TYR A O 1
ATOM 884 N N . ARG A 1 117 ? -10.727 7.703 18.75 1 87.94 117 ARG A N 1
ATOM 885 C CA . ARG A 1 117 ? -9.375 8.18 19 1 87.94 117 ARG A CA 1
ATOM 886 C C . ARG A 1 117 ? -8.336 7.215 18.453 1 87.94 117 ARG A C 1
ATOM 888 O O . ARG A 1 117 ? -8.328 6.035 18.812 1 87.94 117 ARG A O 1
ATOM 895 N N . LEU A 1 118 ? -7.48 7.715 17.609 1 91.31 118 LEU A N 1
ATOM 896 C CA . LEU A 1 118 ? -6.398 6.938 17.016 1 91.31 118 LEU A CA 1
ATOM 897 C C . LEU A 1 118 ? -5.082 7.191 17.734 1 91.31 118 LEU A C 1
ATOM 899 O O . LEU A 1 118 ? -4.145 6.398 17.625 1 91.31 118 LEU A O 1
ATOM 903 N N . LEU A 1 119 ? -4.973 8.258 18.391 1 94.75 119 LEU A N 1
ATOM 904 C CA . LEU A 1 119 ? -3.848 8.641 19.234 1 94.75 119 LEU A CA 1
ATOM 905 C C . LEU A 1 119 ? -4.293 8.805 20.688 1 94.75 119 LEU A C 1
ATOM 907 O O . LEU A 1 119 ? -5.188 9.602 20.969 1 94.75 119 LEU A O 1
ATOM 911 N N . GLU A 1 120 ? -3.637 8.062 21.516 1 94.75 120 GLU A N 1
ATOM 912 C CA . GLU A 1 120 ? -3.965 8.203 22.938 1 94.75 120 GLU A CA 1
ATOM 913 C C . GLU A 1 120 ? -3.787 9.641 23.406 1 94.75 120 GLU A C 1
ATOM 915 O O . GLU A 1 120 ? -2.873 10.344 22.953 1 94.75 120 GLU A O 1
ATOM 920 N N . GLU A 1 121 ? -4.637 10.008 24.297 1 93.12 121 GLU A N 1
ATOM 921 C CA . GLU A 1 121 ? -4.621 11.383 24.797 1 93.12 121 GLU A CA 1
ATOM 922 C C . GLU A 1 121 ? -3.254 11.742 25.375 1 93.12 121 GLU A C 1
ATOM 924 O O . GLU A 1 121 ? -2.75 12.844 25.141 1 93.12 121 GLU A O 1
ATOM 929 N N . SER A 1 122 ? -2.689 10.797 26.078 1 94.12 122 SER A N 1
ATOM 930 C CA . SER A 1 122 ? -1.396 11.023 26.703 1 94.12 122 SER A CA 1
ATOM 931 C C . SER A 1 122 ? -0.301 11.242 25.672 1 94.12 122 SER A C 1
ATOM 933 O O . SER A 1 122 ? 0.73 11.852 25.969 1 94.12 122 SER A O 1
ATOM 935 N N . ALA A 1 123 ? -0.51 10.789 24.453 1 96.62 123 ALA A N 1
ATOM 936 C CA . ALA A 1 123 ? 0.506 10.859 23.406 1 96.62 123 ALA A CA 1
ATOM 937 C C . ALA A 1 123 ? 0.424 12.18 22.656 1 96.62 123 ALA A C 1
ATOM 939 O O . ALA A 1 123 ? 1.353 12.547 21.922 1 96.62 123 ALA A O 1
ATOM 940 N N . GLU A 1 124 ? -0.687 12.891 22.766 1 96.25 124 GLU A N 1
ATOM 941 C CA . GLU A 1 124 ? -0.891 14.133 22.031 1 96.25 124 GLU A CA 1
ATOM 942 C C . GLU A 1 124 ? 0.187 15.156 22.375 1 96.25 124 GLU A C 1
ATOM 944 O O . GLU A 1 124 ? 0.738 15.805 21.484 1 96.25 124 GLU A O 1
ATOM 949 N N . ARG A 1 125 ? 0.428 15.266 23.625 1 95.75 125 ARG A N 1
ATOM 950 C CA . ARG A 1 125 ? 1.436 16.219 24.078 1 95.75 125 ARG A CA 1
ATOM 951 C C . ARG A 1 125 ? 2.82 15.836 23.562 1 95.75 125 ARG A C 1
ATOM 953 O O . ARG A 1 125 ? 3.592 16.703 23.125 1 95.75 125 ARG A O 1
ATOM 960 N N . VAL A 1 126 ? 3.123 14.562 23.641 1 97.56 126 VAL A N 1
ATOM 961 C CA . VAL A 1 126 ? 4.43 14.07 23.219 1 97.56 126 VAL A CA 1
ATOM 962 C C . VAL A 1 126 ? 4.602 14.312 21.719 1 97.56 126 VAL A C 1
ATOM 964 O O . VAL A 1 126 ? 5.668 14.742 21.266 1 97.56 126 VAL A O 1
ATOM 967 N N . LEU A 1 127 ? 3.576 14.031 20.969 1 98.12 127 LEU A N 1
ATOM 968 C CA . LEU A 1 127 ? 3.598 14.312 19.531 1 98.12 127 LEU A CA 1
ATOM 969 C C . LEU A 1 127 ? 3.881 15.789 19.266 1 98.12 127 LEU A C 1
ATOM 971 O O . LEU A 1 127 ? 4.734 16.125 18.438 1 98.12 127 LEU A O 1
ATOM 975 N N . THR A 1 128 ? 3.213 16.625 19.969 1 97.5 128 THR A N 1
ATOM 976 C CA . THR A 1 128 ? 3.326 18.078 19.781 1 97.5 128 THR A CA 1
ATOM 977 C C . THR A 1 128 ? 4.719 18.562 20.172 1 97.5 128 THR A C 1
ATOM 979 O O . THR A 1 128 ? 5.309 19.391 19.484 1 97.5 128 THR A O 1
ATOM 982 N N . GLU A 1 129 ? 5.27 17.984 21.172 1 97 129 GLU A N 1
ATOM 983 C CA . GLU A 1 129 ? 6.539 18.453 21.719 1 97 129 GLU A CA 1
ATOM 984 C C . GLU A 1 129 ? 7.723 17.844 20.984 1 97 129 GLU A C 1
ATOM 986 O O . GLU A 1 129 ? 8.758 18.5 20.812 1 97 129 GLU A O 1
ATOM 991 N N . GLU A 1 130 ? 7.555 16.641 20.516 1 97.44 130 GLU A N 1
ATOM 992 C CA . GLU A 1 130 ? 8.75 15.922 20.062 1 97.44 130 GLU A CA 1
ATOM 993 C C . GLU A 1 130 ? 8.766 15.781 18.547 1 97.44 130 GLU A C 1
ATOM 995 O O . GLU A 1 130 ? 9.828 15.648 17.938 1 97.44 130 GLU A O 1
ATOM 1000 N N . ILE A 1 131 ? 7.633 15.82 17.875 1 98.06 131 ILE A N 1
ATOM 1001 C CA . ILE A 1 131 ? 7.605 15.562 16.453 1 98.06 131 ILE A CA 1
ATOM 1002 C C . ILE A 1 131 ? 7.277 16.859 15.695 1 98.06 131 ILE A C 1
ATOM 1004 O O . ILE A 1 131 ? 7.91 17.172 14.688 1 98.06 131 ILE A O 1
ATOM 1008 N N . VAL A 1 132 ? 6.387 17.641 16.188 1 97.56 132 VAL A N 1
ATOM 1009 C CA . VAL A 1 132 ? 5.871 18.828 15.508 1 97.56 132 VAL A CA 1
ATOM 1010 C C . VAL A 1 132 ? 7.016 19.797 15.227 1 97.56 132 VAL A C 1
ATOM 1012 O O . VAL A 1 132 ? 7.113 20.359 14.133 1 97.56 132 VAL A O 1
ATOM 1015 N N . PRO A 1 133 ? 7.996 19.984 16.188 1 97.44 133 PRO A N 1
ATOM 1016 C CA . PRO A 1 133 ? 9.078 20.938 15.93 1 97.44 133 PRO A CA 1
ATOM 1017 C C . PRO A 1 133 ? 9.961 20.516 14.758 1 97.44 133 PRO A C 1
ATOM 1019 O O . PRO A 1 133 ? 10.719 21.344 14.234 1 97.44 133 PRO A O 1
ATOM 1022 N N . MET A 1 134 ? 9.883 19.281 14.328 1 97.44 134 MET A N 1
ATOM 1023 C CA . MET A 1 134 ? 10.727 18.797 13.242 1 97.44 134 MET A CA 1
ATOM 1024 C C . MET A 1 134 ? 10.031 18.953 11.898 1 97.44 134 MET A C 1
ATOM 1026 O O . MET A 1 134 ? 10.633 18.719 10.844 1 97.44 134 MET A O 1
ATOM 1030 N N . ALA A 1 135 ? 8.797 19.375 11.852 1 98.31 135 ALA A N 1
ATOM 1031 C CA . ALA A 1 135 ? 7.977 19.359 10.648 1 98.31 135 ALA A CA 1
ATOM 1032 C C . ALA A 1 135 ? 8.328 20.531 9.734 1 98.31 135 ALA A C 1
ATOM 1034 O O . ALA A 1 135 ? 8.359 21.688 10.18 1 98.31 135 ALA A O 1
ATOM 1035 N N . ASP A 1 136 ? 8.586 20.219 8.492 1 98.44 136 ASP A N 1
ATOM 1036 C CA . ASP A 1 136 ? 8.625 21.281 7.484 1 98.44 136 ASP A CA 1
ATOM 1037 C C . ASP A 1 136 ? 7.215 21.781 7.168 1 98.44 136 ASP A C 1
ATOM 1039 O O . ASP A 1 136 ? 7.023 22.969 6.906 1 98.44 136 ASP A O 1
ATOM 1043 N N . ILE A 1 137 ? 6.262 20.875 7.137 1 98.81 137 ILE A N 1
ATOM 1044 C CA . ILE A 1 137 ? 4.852 21.219 6.992 1 98.81 137 ILE A CA 1
ATOM 1045 C C . ILE A 1 137 ? 4.02 20.438 7.996 1 98.81 137 ILE A C 1
ATOM 1047 O O . ILE A 1 137 ? 4.168 19.219 8.117 1 98.81 137 ILE A O 1
ATOM 1051 N N . LEU A 1 138 ? 3.219 21.078 8.75 1 98.88 138 LEU A N 1
ATOM 1052 C CA . LEU A 1 138 ? 2.246 20.5 9.68 1 98.88 138 LEU A CA 1
ATOM 1053 C C . LEU A 1 138 ? 0.824 20.703 9.164 1 98.88 138 LEU A C 1
ATOM 1055 O O . LEU A 1 138 ? 0.447 21.812 8.781 1 98.88 138 LEU A O 1
ATOM 1059 N N . THR A 1 139 ? -0.042 19.578 9.211 1 98.75 139 THR A N 1
ATOM 1060 C CA . THR A 1 139 ? -1.321 19.672 8.523 1 98.75 139 THR A CA 1
ATOM 1061 C C . THR A 1 139 ? -2.467 19.266 9.438 1 98.75 139 THR A C 1
ATOM 1063 O O . THR A 1 139 ? -3.312 18.453 9.062 1 98.75 139 THR A O 1
ATOM 1066 N N . PRO A 1 140 ? -2.668 19.844 10.539 1 98 140 PRO A N 1
ATOM 1067 C CA . PRO A 1 140 ? -3.785 19.484 11.414 1 98 140 PRO A CA 1
ATOM 1068 C C . PRO A 1 140 ? -5.137 19.953 10.867 1 98 140 PRO A C 1
ATOM 1070 O O . PRO A 1 140 ? -5.203 20.938 10.133 1 98 140 PRO A O 1
ATOM 1073 N N . ASN A 1 141 ? -6.156 19.156 11.172 1 94.88 141 ASN A N 1
ATOM 1074 C CA . ASN A 1 141 ? -7.5 19.703 11.016 1 94.88 141 ASN A CA 1
ATOM 1075 C C . ASN A 1 141 ? -7.902 20.562 12.211 1 94.88 141 ASN A C 1
ATOM 1077 O O . ASN A 1 141 ? -7.102 20.766 13.125 1 94.88 141 ASN A O 1
ATOM 1081 N N . LEU A 1 142 ? -9.125 21.047 12.203 1 93.12 142 LEU A N 1
ATOM 1082 C CA . LEU A 1 142 ? -9.57 21.984 13.242 1 93.12 142 LEU A CA 1
ATOM 1083 C C . LEU A 1 142 ? -9.531 21.328 14.617 1 93.12 142 LEU A C 1
ATOM 1085 O O . LEU A 1 142 ? -9.039 21.922 15.578 1 93.12 142 LEU A O 1
ATOM 1089 N N . ALA A 1 143 ? -10.031 20.078 14.688 1 93 143 ALA A N 1
ATOM 1090 C CA . ALA A 1 143 ? -10.07 19.375 15.969 1 93 143 ALA A CA 1
ATOM 1091 C C . ALA A 1 143 ? -8.656 19.094 16.484 1 93 143 ALA A C 1
ATO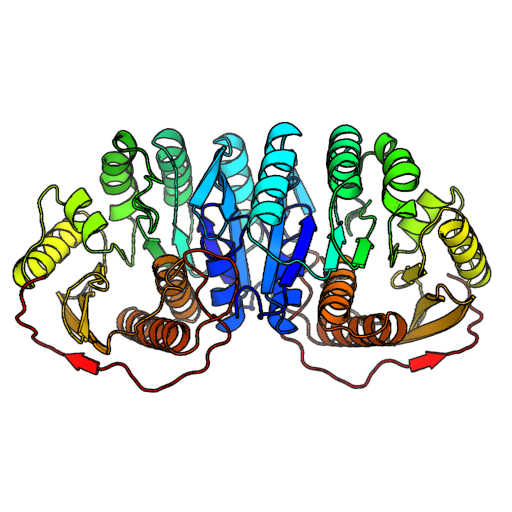M 1093 O O . ALA A 1 143 ? -8.391 19.234 17.672 1 93 143 ALA A O 1
ATOM 1094 N N . GLU A 1 144 ? -7.793 18.719 15.609 1 95.69 144 GLU A N 1
ATOM 1095 C CA . GLU A 1 144 ? -6.41 18.438 15.969 1 95.69 144 GLU A CA 1
ATOM 1096 C C . GLU A 1 144 ? -5.664 19.703 16.375 1 95.69 144 GLU A C 1
ATOM 1098 O O . GLU A 1 144 ? -4.922 19.703 17.359 1 95.69 144 GLU A O 1
ATOM 1103 N N . ALA A 1 145 ? -5.863 20.781 15.609 1 96.56 145 ALA A N 1
ATOM 1104 C CA . ALA A 1 145 ? -5.25 22.062 15.961 1 96.56 145 ALA A CA 1
ATOM 1105 C C . ALA A 1 145 ? -5.711 22.531 17.344 1 96.56 145 ALA A C 1
ATOM 1107 O O . ALA A 1 145 ? -4.906 23 18.141 1 96.56 145 ALA A O 1
ATOM 1108 N N . ALA A 1 146 ? -7.027 22.406 17.547 1 95.5 146 ALA A N 1
ATOM 1109 C CA . ALA A 1 146 ? -7.586 22.766 18.844 1 95.5 146 ALA A CA 1
ATOM 1110 C C . ALA A 1 146 ? -6.922 21.984 19.969 1 95.5 146 ALA A C 1
ATOM 1112 O O . ALA A 1 146 ? -6.57 22.531 21.016 1 95.5 146 ALA A O 1
ATOM 1113 N N . ALA A 1 147 ? -6.754 20.688 19.75 1 94.38 147 ALA A N 1
ATOM 1114 C CA . ALA A 1 147 ? -6.125 19.828 20.734 1 94.38 147 ALA A CA 1
ATOM 1115 C C . ALA A 1 147 ? -4.676 20.234 20.984 1 94.38 147 ALA A C 1
ATOM 1117 O O . ALA A 1 147 ? -4.219 20.25 22.141 1 94.38 147 ALA A O 1
ATOM 1118 N N . MET A 1 148 ? -3.977 20.594 19.984 1 96.62 148 MET A N 1
ATOM 1119 C CA . MET A 1 148 ? -2.553 20.906 20.078 1 96.62 148 MET A CA 1
ATOM 1120 C C . MET A 1 148 ? -2.332 22.234 20.797 1 96.62 148 MET A C 1
ATOM 1122 O O . MET A 1 148 ? -1.366 22.391 21.547 1 96.62 148 MET A O 1
ATOM 1126 N N . VAL A 1 149 ? -3.211 23.203 20.578 1 96.56 149 VAL A N 1
ATOM 1127 C CA . VAL A 1 149 ? -3.014 24.516 21.188 1 96.56 149 VAL A CA 1
ATOM 1128 C C . VAL A 1 149 ? -3.748 24.594 22.516 1 96.56 149 VAL A C 1
ATOM 1130 O O . VAL A 1 149 ? -3.582 25.547 23.266 1 96.56 149 VAL A O 1
ATOM 1133 N N . GLY A 1 150 ? -4.605 23.578 22.797 1 95.31 150 GLY A N 1
ATOM 1134 C CA . GLY A 1 150 ? -5.238 23.453 24.094 1 95.31 150 GLY A CA 1
ATOM 1135 C C . GLY A 1 150 ? -6.445 24.359 24.266 1 95.31 150 GLY A C 1
ATOM 1136 O O . GLY A 1 150 ? -6.727 24.828 25.359 1 95.31 150 GLY A O 1
ATOM 1137 N N . ARG A 1 151 ? -7.133 24.734 23.203 1 95.56 151 ARG A N 1
ATOM 1138 C CA . ARG A 1 151 ? -8.344 25.547 23.25 1 95.56 151 ARG A CA 1
ATOM 1139 C C . ARG A 1 151 ? -9.203 25.344 22.016 1 95.56 151 ARG A C 1
ATOM 1141 O O . ARG A 1 151 ? -8.695 24.938 20.969 1 95.56 151 ARG A O 1
ATOM 1148 N N . LYS A 1 152 ? -10.391 25.688 22.062 1 94.62 152 LYS A N 1
ATOM 1149 C CA . LYS A 1 152 ? -11.312 25.578 20.922 1 94.62 152 LYS A CA 1
ATOM 1150 C C . LYS A 1 152 ? -11.023 26.641 19.875 1 94.62 152 LYS A C 1
ATOM 1152 O O . LYS A 1 152 ? -10.633 27.766 20.203 1 94.62 152 LYS A O 1
ATOM 1157 N N . LEU A 1 153 ? -11.172 26.281 18.656 1 93.5 153 LEU A N 1
ATOM 1158 C CA . LEU A 1 153 ? -11.109 27.219 17.531 1 93.5 153 LEU A CA 1
ATOM 1159 C C . LEU A 1 153 ? -12.5 27.469 16.969 1 93.5 153 LEU A C 1
ATOM 1161 O O . LEU A 1 153 ? -13.117 26.578 16.375 1 93.5 153 LEU A O 1
ATOM 1165 N N . THR A 1 154 ? -13 28.688 17.047 1 91.5 154 THR A N 1
ATOM 1166 C CA . THR A 1 154 ? -14.383 28.953 16.672 1 91.5 154 THR A CA 1
ATOM 1167 C C . THR A 1 154 ? -14.469 30 15.57 1 91.5 154 THR A C 1
ATOM 1169 O O . THR A 1 154 ? -15.516 30.172 14.945 1 91.5 154 THR A O 1
ATOM 1172 N N . THR A 1 155 ? -13.336 30.672 15.297 1 89.75 155 THR A N 1
ATOM 1173 C CA . THR A 1 155 ? -13.336 31.703 14.273 1 89.75 155 THR A CA 1
ATOM 1174 C C . THR A 1 155 ? -12.117 31.562 13.367 1 89.75 155 THR A C 1
ATOM 1176 O O . THR A 1 155 ? -11.172 30.844 13.695 1 89.75 155 THR A O 1
ATOM 1179 N N . SER A 1 156 ? -12.203 32.219 12.227 1 90.69 156 SER A N 1
ATOM 1180 C CA . SER A 1 156 ? -11.047 32.281 11.344 1 90.69 156 SER A CA 1
ATOM 1181 C C . SER A 1 156 ? -9.836 32.906 12.047 1 90.69 156 SER A C 1
ATOM 1183 O O . SER A 1 156 ? -8.695 32.5 11.789 1 90.69 156 SER A O 1
ATOM 1185 N N . LYS A 1 157 ? -10.094 33.906 12.953 1 93.94 157 LYS A N 1
ATOM 1186 C CA . LYS A 1 157 ? -8.992 34.469 13.719 1 93.94 157 LYS A CA 1
ATOM 1187 C C . LYS A 1 157 ? -8.344 33.438 14.625 1 93.94 157 LYS A C 1
ATOM 1189 O O . LYS A 1 157 ? -7.125 33.438 14.812 1 93.94 157 LYS A O 1
ATOM 1194 N N . ASP A 1 158 ? -9.203 32.562 15.18 1 94.69 158 ASP A N 1
ATOM 1195 C CA . ASP A 1 158 ? -8.672 31.484 16 1 94.69 158 ASP A CA 1
ATOM 1196 C C . ASP A 1 158 ? -7.715 30.609 15.203 1 94.69 158 ASP A C 1
ATOM 1198 O O . ASP A 1 158 ? -6.707 30.125 15.727 1 94.69 158 ASP A O 1
ATOM 1202 N N . MET A 1 159 ? -8.047 30.359 13.938 1 95.06 159 MET A N 1
ATOM 1203 C CA . MET A 1 159 ? -7.199 29.547 13.07 1 95.06 159 MET A CA 1
ATOM 1204 C C . MET A 1 159 ? -5.855 30.219 12.82 1 95.06 159 MET A C 1
ATOM 1206 O O . MET A 1 159 ? -4.812 29.562 12.867 1 95.06 159 MET A O 1
ATOM 1210 N N . VAL A 1 160 ? -5.898 31.516 12.57 1 95.81 160 VAL A N 1
ATOM 1211 C CA . VAL A 1 160 ? -4.688 32.281 12.32 1 95.81 160 VAL A CA 1
ATOM 1212 C C . VAL A 1 160 ? -3.789 32.25 13.555 1 95.81 160 VAL A C 1
ATOM 1214 O O . VAL A 1 160 ? -2.592 31.969 13.445 1 95.81 160 VAL A O 1
ATOM 1217 N N . ASP A 1 161 ? -4.391 32.469 14.742 1 97.56 161 ASP A N 1
ATOM 1218 C CA . ASP A 1 161 ? -3.641 32.469 15.992 1 97.56 161 ASP A CA 1
ATOM 1219 C C . ASP A 1 161 ? -3.035 31.109 16.266 1 97.56 161 ASP A C 1
ATOM 1221 O O . ASP A 1 161 ? -1.881 31 16.688 1 97.56 161 ASP A O 1
ATOM 1225 N N . ALA A 1 162 ? -3.854 30.078 16.062 1 97.88 162 ALA A N 1
ATOM 1226 C CA . ALA A 1 162 ? -3.381 28.719 16.281 1 97.88 162 ALA A CA 1
ATOM 1227 C C . ALA A 1 162 ? -2.201 28.391 15.367 1 97.88 162 ALA A C 1
ATOM 1229 O O . ALA A 1 162 ? -1.237 27.75 15.797 1 97.88 162 ALA A O 1
ATOM 1230 N N . ALA A 1 163 ? -2.285 28.797 14.117 1 98.25 163 ALA A N 1
ATOM 1231 C CA . ALA A 1 163 ? -1.198 28.562 13.172 1 98.25 163 ALA A CA 1
ATOM 1232 C C . ALA A 1 163 ? 0.096 29.219 13.648 1 98.25 163 ALA A C 1
ATOM 1234 O O . ALA A 1 163 ? 1.171 28.609 13.562 1 98.25 163 ALA A O 1
ATOM 1235 N N . GLN A 1 164 ? -0.047 30.422 14.133 1 98.44 164 GLN A N 1
ATOM 1236 C CA . GLN A 1 164 ? 1.117 31.141 14.633 1 98.44 164 GLN A CA 1
ATOM 1237 C C . GLN A 1 164 ? 1.722 30.438 15.844 1 98.44 164 GLN A C 1
ATOM 1239 O O . GLN A 1 164 ? 2.945 30.359 15.969 1 98.44 164 GLN A O 1
ATOM 1244 N N . GLU A 1 165 ? 0.87 29.984 16.719 1 98.19 165 GLU A N 1
ATOM 1245 C CA . GLU A 1 165 ? 1.335 29.266 17.891 1 98.19 165 GLU A CA 1
ATOM 1246 C C . GLU A 1 165 ? 2.064 27.984 17.5 1 98.19 165 GLU A C 1
ATOM 1248 O O . GLU A 1 165 ? 3.111 27.656 18.062 1 98.19 165 GLU A O 1
ATOM 1253 N N . LEU A 1 166 ? 1.522 27.25 16.594 1 98.31 166 LEU A N 1
ATOM 1254 C CA . LEU A 1 166 ? 2.119 26 16.125 1 98.31 166 LEU A CA 1
ATOM 1255 C C . LEU A 1 166 ? 3.445 26.25 15.422 1 98.31 166 LEU A C 1
ATOM 1257 O O . LEU A 1 166 ? 4.391 25.484 15.555 1 98.31 166 LEU A O 1
ATOM 1261 N N . GLN A 1 167 ? 3.52 27.297 14.625 1 98.62 167 GLN A N 1
ATOM 1262 C CA . GLN A 1 167 ? 4.781 27.688 14 1 98.62 167 GLN A CA 1
ATOM 1263 C C . GLN A 1 167 ? 5.836 28.031 15.047 1 98.62 167 GLN A C 1
ATOM 1265 O O . GLN A 1 167 ? 7.008 27.672 14.891 1 98.62 167 GLN A O 1
ATOM 1270 N N . ALA A 1 168 ? 5.406 28.719 16.094 1 98.06 168 ALA A N 1
ATOM 1271 C CA . ALA A 1 168 ? 6.32 29.094 17.156 1 98.06 168 ALA A CA 1
ATOM 1272 C C . ALA A 1 168 ? 6.871 27.875 17.875 1 98.06 168 ALA A C 1
ATOM 1274 O O . ALA A 1 168 ? 7.953 27.922 18.469 1 98.06 168 ALA A O 1
ATOM 1275 N N . LEU A 1 169 ? 6.148 26.75 17.844 1 97.25 169 LEU A N 1
ATOM 1276 C CA . LEU A 1 169 ? 6.605 25.516 18.453 1 97.25 169 LEU A CA 1
ATOM 1277 C C . LEU A 1 169 ? 7.727 24.891 17.625 1 97.25 169 LEU A C 1
ATOM 1279 O O . LEU A 1 169 ? 8.43 23.984 18.109 1 97.25 169 LEU A O 1
ATOM 1283 N N . GLY A 1 170 ? 7.828 25.266 16.344 1 97.5 170 GLY A N 1
ATOM 1284 C CA . GLY A 1 170 ? 8.992 24.812 15.594 1 97.5 170 GLY A CA 1
ATOM 1285 C C . GLY A 1 170 ? 8.648 24.344 14.195 1 97.5 170 GLY A C 1
ATOM 1286 O O . GLY A 1 170 ? 9.539 24.188 13.352 1 97.5 170 GLY A O 1
ATOM 1287 N N . ALA A 1 171 ? 7.363 24.031 13.922 1 98.19 171 ALA A N 1
ATOM 1288 C CA . ALA A 1 171 ? 6.984 23.656 12.562 1 98.19 171 ALA A CA 1
ATOM 1289 C C . ALA A 1 171 ? 7.129 24.828 11.602 1 98.19 171 ALA A C 1
ATOM 1291 O O . ALA A 1 171 ? 6.773 25.953 11.945 1 98.19 171 ALA A O 1
ATOM 1292 N N . ASN A 1 172 ? 7.66 24.594 10.375 1 98.38 172 ASN A N 1
ATOM 1293 C CA . ASN A 1 172 ? 7.996 25.688 9.477 1 98.38 172 ASN A CA 1
ATOM 1294 C C . ASN A 1 172 ? 6.754 26.25 8.789 1 98.38 172 ASN A C 1
ATOM 1296 O O . ASN A 1 172 ? 6.527 27.469 8.797 1 98.38 172 ASN A O 1
ATOM 1300 N N . ASN A 1 173 ? 6.023 25.391 8.133 1 98.75 173 ASN A N 1
ATOM 1301 C CA . ASN A 1 173 ? 4.789 25.734 7.438 1 98.75 173 ASN A CA 1
ATOM 1302 C C . ASN A 1 173 ? 3.574 25.078 8.086 1 98.75 173 ASN A C 1
ATOM 1304 O O . ASN A 1 173 ? 3.623 23.891 8.453 1 98.75 173 ASN A O 1
ATOM 1308 N N . ILE A 1 174 ? 2.459 25.844 8.242 1 98.81 174 ILE A N 1
ATOM 1309 C CA . ILE A 1 174 ? 1.261 25.328 8.906 1 98.81 174 ILE A CA 1
ATOM 1310 C C . ILE A 1 174 ? 0.08 25.375 7.934 1 98.81 174 ILE A C 1
ATOM 1312 O O . ILE A 1 174 ? -0.166 26.406 7.289 1 98.81 174 ILE A O 1
ATOM 1316 N N . VAL A 1 175 ? -0.59 24.266 7.809 1 98.56 175 VAL A N 1
ATOM 1317 C CA . VAL A 1 175 ? -1.887 24.203 7.141 1 98.56 175 VAL A CA 1
ATOM 1318 C C . VAL A 1 175 ? -2.955 23.734 8.125 1 98.56 175 VAL A C 1
ATOM 1320 O O . VAL A 1 175 ? -2.932 22.594 8.578 1 98.56 175 VAL A O 1
ATOM 1323 N N . ILE A 1 176 ? -3.869 24.562 8.484 1 97.56 176 ILE A N 1
ATOM 1324 C CA . ILE A 1 176 ? -5.016 24.141 9.281 1 97.56 176 ILE A CA 1
ATOM 1325 C C . ILE A 1 176 ? -6.215 23.906 8.367 1 97.56 176 ILE A C 1
ATOM 1327 O O . ILE A 1 176 ? -6.75 24.844 7.773 1 97.56 176 ILE A O 1
ATOM 1331 N N . LYS A 1 177 ? -6.652 22.672 8.305 1 94.06 177 LYS A N 1
ATOM 1332 C CA . LYS A 1 177 ? -7.73 22.281 7.402 1 94.06 177 LYS A CA 1
ATOM 1333 C C . LYS A 1 177 ? -9.094 22.484 8.047 1 94.06 177 LYS A C 1
ATOM 1335 O O . LYS A 1 177 ? -9.344 22.016 9.164 1 94.06 177 LYS A O 1
ATOM 1340 N N . GLY A 1 178 ? -9.945 23.234 7.359 1 83.12 178 GLY A N 1
ATOM 1341 C CA . GLY A 1 178 ? -11.227 23.625 7.918 1 83.12 178 GLY A CA 1
ATOM 1342 C C . GLY A 1 178 ? -12.391 22.797 7.406 1 83.12 178 GLY A C 1
ATOM 1343 O O . GLY A 1 178 ? -13.547 23.219 7.484 1 83.12 178 GLY A O 1
ATOM 1344 N N . GLY A 1 179 ? -12.242 21.672 6.73 1 61.5 179 GLY A N 1
ATOM 1345 C CA . GLY A 1 179 ? -13.273 20.875 6.086 1 61.5 179 GLY A CA 1
ATOM 1346 C C . GLY A 1 179 ? -14.508 20.672 6.949 1 61.5 179 GLY A C 1
ATOM 1347 O O . GLY A 1 179 ? -15.602 20.453 6.43 1 61.5 179 GLY A O 1
ATOM 1348 N N . HIS A 1 180 ? -14.445 20.781 8.172 1 61.19 180 HIS A N 1
ATOM 1349 C CA . HIS A 1 180 ? -15.57 20.438 9.039 1 61.19 180 HIS A CA 1
ATOM 1350 C C . HIS A 1 180 ? -16.391 21.672 9.391 1 61.19 180 HIS A C 1
ATOM 1352 O O . HIS A 1 180 ? -17.281 21.609 10.25 1 61.19 180 HIS A O 1
ATOM 1358 N N . GLY A 1 181 ? -16.188 22.672 8.633 1 61.12 181 GLY A N 1
ATOM 1359 C CA . GLY A 1 181 ? -17 23.844 8.898 1 61.12 181 GLY A CA 1
ATOM 1360 C C . GLY A 1 181 ? -18.391 23.75 8.297 1 61.12 181 GLY A C 1
ATOM 1361 O O . GLY A 1 181 ? -18.766 22.719 7.734 1 61.12 181 GLY A O 1
ATOM 1362 N N . HIS A 1 182 ? -19.297 24.594 8.594 1 64.38 182 HIS A N 1
ATOM 1363 C CA . HIS A 1 182 ? -20.703 24.516 8.227 1 64.38 182 HIS A CA 1
ATOM 1364 C C . HIS A 1 182 ? -21 25.328 6.973 1 64.38 182 HIS A C 1
ATOM 1366 O O . HIS A 1 182 ? -22.062 25.219 6.379 1 64.38 182 HIS A O 1
ATOM 1372 N N . GLY A 1 183 ? -20.094 25.891 6.387 1 68.75 183 GLY A N 1
ATOM 1373 C CA . GLY A 1 183 ? -20.391 26.766 5.258 1 68.75 183 GLY A CA 1
ATOM 1374 C C . GLY A 1 183 ? -20.297 26.047 3.92 1 68.75 183 GLY A C 1
ATOM 1375 O O . GLY A 1 183 ? -19.984 24.859 3.861 1 68.75 183 GLY A O 1
ATOM 1376 N N . GLU A 1 184 ? -20.734 26.766 2.855 1 79.69 184 GLU A N 1
ATOM 1377 C CA . GLU A 1 184 ? -20.75 26.266 1.487 1 79.69 184 GLU A CA 1
ATOM 1378 C C . GLU A 1 184 ? -19.328 26 0.982 1 79.69 184 GLU A C 1
ATOM 1380 O O . GLU A 1 184 ? -19.125 25.188 0.09 1 79.69 184 GLU A O 1
ATOM 1385 N N . MET A 1 185 ? -18.469 26.703 1.64 1 81.5 185 MET A N 1
ATOM 1386 C CA . MET A 1 185 ? -17.078 26.562 1.232 1 81.5 185 MET A CA 1
ATOM 1387 C C . MET A 1 185 ? -16.25 25.906 2.326 1 81.5 185 MET A C 1
ATOM 1389 O O . MET A 1 185 ? -16.531 26.062 3.514 1 81.5 185 MET A O 1
ATOM 1393 N N . SER A 1 186 ? -15.398 25.047 1.988 1 85.38 186 SER A N 1
ATOM 1394 C CA . SER A 1 186 ? -14.359 24.547 2.869 1 85.38 186 SER A CA 1
ATOM 1395 C C . SER A 1 186 ? -13.062 25.344 2.721 1 85.38 186 SER A C 1
ATOM 1397 O O . SER A 1 186 ? -12.516 25.438 1.622 1 85.38 186 SER A O 1
ATOM 1399 N N . ALA A 1 187 ? -12.664 25.953 3.836 1 88.69 187 ALA A N 1
ATOM 1400 C CA . ALA A 1 187 ? -11.5 26.844 3.766 1 88.69 187 ALA A CA 1
ATOM 1401 C C . ALA A 1 187 ? -10.375 26.344 4.672 1 88.69 187 ALA A C 1
ATOM 1403 O O . ALA A 1 187 ? -10.609 26 5.832 1 88.69 187 ALA A O 1
ATOM 1404 N N . ASP A 1 188 ? -9.195 26.219 4.125 1 93.94 188 ASP A N 1
ATOM 1405 C CA . ASP A 1 188 ? -7.965 25.938 4.855 1 93.94 188 ASP A CA 1
ATOM 1406 C C . ASP A 1 188 ? -7.121 27.188 5.039 1 93.94 188 ASP A C 1
ATOM 1408 O O . ASP A 1 188 ? -7.047 28.031 4.137 1 93.94 188 ASP A O 1
ATOM 1412 N N . TYR A 1 189 ? -6.547 27.328 6.16 1 95.88 189 TYR A N 1
ATOM 1413 C CA . TYR A 1 189 ? -5.617 28.422 6.398 1 95.88 189 TYR A CA 1
ATOM 1414 C C . TYR A 1 189 ? -4.172 27.953 6.301 1 95.88 189 TYR A C 1
ATOM 1416 O O . TYR A 1 189 ? -3.818 26.906 6.855 1 95.88 189 TYR A O 1
ATOM 1424 N N . VAL A 1 190 ? -3.346 28.734 5.578 1 97.75 190 VAL A N 1
ATOM 1425 C CA . VAL A 1 190 ? -1.947 28.375 5.359 1 97.75 190 VAL A CA 1
ATOM 1426 C C . VAL A 1 190 ? -1.042 29.484 5.871 1 97.75 190 VAL A C 1
ATOM 1428 O O . VAL A 1 190 ? -1.245 30.656 5.539 1 97.75 190 VAL A O 1
ATOM 1431 N N . LEU A 1 191 ? -0.153 29.203 6.73 1 98.38 191 LEU A N 1
ATOM 1432 C CA . LEU A 1 191 ? 0.929 30.078 7.168 1 98.38 191 LEU A CA 1
ATOM 1433 C C . LEU A 1 191 ? 2.285 29.484 6.785 1 98.38 191 LEU A C 1
ATOM 1435 O O . LEU A 1 191 ? 2.691 28.453 7.309 1 98.38 191 LEU A O 1
ATOM 1439 N N . LEU A 1 192 ? 3.02 30.203 5.887 1 98 192 LEU A N 1
ATOM 1440 C CA . LEU A 1 192 ? 4.297 29.703 5.379 1 98 192 LEU A CA 1
ATOM 1441 C C . LEU A 1 192 ? 5.445 30.141 6.285 1 98 192 LEU A C 1
ATOM 1443 O O . LEU A 1 192 ? 5.285 31.062 7.102 1 98 192 LEU A O 1
ATOM 1447 N N . ALA A 1 193 ? 6.559 29.531 6.141 1 98.12 193 ALA A N 1
ATOM 1448 C CA . ALA A 1 193 ? 7.742 29.734 6.965 1 98.12 193 ALA A CA 1
ATOM 1449 C C . ALA A 1 193 ? 8.219 31.188 6.879 1 98.12 193 ALA A C 1
ATOM 1451 O O . ALA A 1 193 ? 8.734 31.734 7.855 1 98.12 193 ALA A O 1
ATOM 1452 N N . ASP A 1 194 ? 8.031 31.812 5.762 1 96.38 194 ASP A N 1
ATOM 1453 C CA . ASP A 1 194 ? 8.547 33.156 5.543 1 96.38 194 ASP A CA 1
ATOM 1454 C C . ASP A 1 194 ? 7.555 34.219 6.031 1 96.38 194 ASP A C 1
ATOM 1456 O O . ASP A 1 194 ? 7.781 35.406 5.859 1 96.38 194 ASP A O 1
ATOM 1460 N N . GLY A 1 195 ? 6.418 33.719 6.527 1 96.25 195 GLY A N 1
ATOM 1461 C CA . GLY A 1 195 ? 5.449 34.656 7.082 1 96.25 195 GLY A CA 1
ATOM 1462 C C . GLY A 1 195 ? 4.281 34.938 6.152 1 96.25 195 GLY A C 1
ATOM 1463 O O . GLY A 1 195 ? 3.256 35.469 6.578 1 96.25 195 GLY A O 1
ATOM 1464 N N . GLU A 1 196 ? 4.48 34.562 4.855 1 95.19 196 GLU A N 1
ATOM 1465 C CA . GLU A 1 196 ? 3.336 34.656 3.957 1 95.19 196 GLU A CA 1
ATOM 1466 C C . GLU A 1 196 ? 2.178 33.781 4.426 1 95.19 196 GLU A C 1
ATOM 1468 O O . GLU A 1 196 ? 2.391 32.656 4.887 1 95.19 196 GLU A O 1
ATOM 1473 N N . ASP A 1 197 ? 0.965 34.281 4.367 1 95.94 197 ASP A N 1
ATOM 1474 C CA . ASP A 1 197 ? -0.215 33.5 4.727 1 95.94 197 ASP A CA 1
ATOM 1475 C C . ASP A 1 197 ? -1.331 33.688 3.703 1 95.94 197 ASP A C 1
ATOM 1477 O O . ASP A 1 197 ? -1.356 34.688 2.98 1 95.94 197 ASP A O 1
ATOM 1481 N N . PHE A 1 198 ? -2.186 32.688 3.508 1 92.94 198 PHE A N 1
ATOM 1482 C CA . PHE A 1 198 ? -3.32 32.75 2.594 1 92.94 198 PHE A CA 1
ATOM 1483 C C . PHE A 1 198 ? -4.363 31.703 2.955 1 92.94 198 PHE A C 1
ATOM 1485 O O . PHE A 1 198 ? -4.102 30.828 3.773 1 92.94 198 PHE A O 1
ATOM 1492 N N . TRP A 1 199 ? -5.516 31.844 2.4 1 92.94 199 TRP A N 1
ATOM 1493 C CA . TRP A 1 199 ? -6.609 30.891 2.525 1 92.94 199 TRP A CA 1
ATOM 1494 C C . TRP A 1 199 ? -6.809 30.125 1.226 1 92.94 199 TRP A C 1
ATOM 1496 O O . TRP A 1 199 ? -6.688 30.688 0.135 1 92.94 199 TRP A O 1
ATOM 1506 N N . LEU A 1 200 ? -7.047 28.844 1.37 1 91.06 200 LEU A N 1
ATOM 1507 C CA . LEU A 1 200 ? -7.473 27.984 0.27 1 91.06 200 LEU A CA 1
ATOM 1508 C C . LEU A 1 200 ? -8.922 27.547 0.446 1 91.06 200 LEU A C 1
ATOM 1510 O O . LEU A 1 200 ? -9.273 26.938 1.457 1 91.06 200 LEU A O 1
ATOM 1514 N N . SER A 1 201 ? -9.703 27.891 -0.562 1 88.56 201 SER A N 1
ATOM 1515 C CA . SER A 1 201 ? -11.109 27.516 -0.427 1 88.56 201 SER A CA 1
ATOM 1516 C C . SER A 1 201 ? -11.602 26.766 -1.662 1 88.56 201 SER A C 1
ATOM 1518 O O . SER A 1 201 ? -11.086 26.969 -2.764 1 88.56 201 SER A O 1
ATOM 1520 N N . ALA A 1 202 ? -12.477 25.844 -1.462 1 86.56 202 ALA A N 1
ATOM 1521 C CA . ALA A 1 202 ? -13.18 25.094 -2.492 1 86.56 202 ALA A CA 1
ATOM 1522 C C . ALA A 1 202 ? -14.602 24.766 -2.059 1 86.56 202 ALA A C 1
ATOM 1524 O O . ALA A 1 202 ? -14.906 24.734 -0.863 1 86.56 202 ALA A O 1
ATOM 1525 N N . PRO A 1 203 ? -15.539 24.625 -3.029 1 85.88 203 PRO A N 1
ATOM 1526 C CA . PRO A 1 203 ? -16.906 24.25 -2.656 1 85.88 203 PRO A CA 1
ATOM 1527 C C . PRO A 1 203 ? -16.969 22.969 -1.844 1 85.88 203 PRO A C 1
ATOM 1529 O O . PRO A 1 203 ? -16.234 22.016 -2.139 1 85.88 203 PRO A O 1
ATOM 1532 N N . ARG A 1 204 ? -17.75 23.016 -0.875 1 89.25 204 ARG A N 1
ATOM 1533 C CA . ARG A 1 204 ? -17.969 21.812 -0.099 1 89.25 204 ARG A CA 1
ATOM 1534 C C . ARG A 1 204 ? -18.656 20.734 -0.935 1 89.25 204 ARG A C 1
ATOM 1536 O O . ARG A 1 204 ? -19.594 21.047 -1.684 1 89.25 204 ARG A O 1
ATOM 1543 N N . VAL A 1 205 ? -18.172 19.547 -0.832 1 88.44 205 VAL A N 1
ATOM 1544 C CA . VAL A 1 205 ? -18.75 18.422 -1.563 1 88.44 205 VAL A CA 1
ATOM 1545 C C . VAL A 1 205 ? -19.578 17.562 -0.613 1 88.44 205 VAL A C 1
ATOM 1547 O O . VAL A 1 205 ? -19.094 17.172 0.453 1 88.44 205 VAL A O 1
ATOM 1550 N N . GLU A 1 206 ? -20.828 17.328 -0.916 1 89.94 206 GLU A N 1
ATOM 1551 C CA . GLU A 1 206 ? -21.672 16.422 -0.134 1 89.94 206 GLU A CA 1
ATOM 1552 C C . GLU A 1 206 ? -21.344 14.961 -0.444 1 89.94 206 GLU A C 1
ATOM 1554 O O . GLU A 1 206 ? -21.828 14.406 -1.435 1 89.94 206 GLU A O 1
ATOM 1559 N N . THR A 1 207 ? -20.594 14.414 0.421 1 90.81 207 THR A N 1
ATOM 1560 C CA . THR A 1 207 ? -20.219 13.016 0.232 1 90.81 207 THR A CA 1
ATOM 1561 C C . THR A 1 207 ? -19.906 12.352 1.571 1 90.81 207 THR A C 1
ATOM 1563 O O . THR A 1 207 ? -19.641 13.039 2.562 1 90.81 207 THR A O 1
ATOM 1566 N N . SER A 1 208 ? -20.016 11.023 1.6 1 91 208 SER A N 1
ATOM 1567 C CA . SER A 1 208 ? -19.609 10.25 2.77 1 91 208 SER A CA 1
ATOM 1568 C C . SER A 1 208 ? -18.203 9.703 2.613 1 91 208 SER A C 1
ATOM 1570 O O . SER A 1 208 ? -17.656 9.102 3.543 1 91 208 SER A O 1
ATOM 1572 N N . ASN A 1 209 ? -17.625 9.938 1.458 1 93 209 ASN A N 1
ATOM 1573 C CA . ASN A 1 209 ? -16.297 9.422 1.175 1 93 209 ASN A CA 1
ATOM 1574 C C . ASN A 1 209 ? -15.211 10.352 1.726 1 93 209 ASN A C 1
ATOM 1576 O O . ASN A 1 209 ? -14.445 10.938 0.962 1 93 209 ASN A O 1
ATOM 1580 N N . LEU A 1 210 ? -15.102 10.328 3.078 1 91.94 210 LEU A N 1
ATOM 1581 C CA . LEU A 1 210 ? -14.203 11.266 3.74 1 91.94 210 LEU A CA 1
ATOM 1582 C C . LEU A 1 210 ? -13.023 10.531 4.367 1 91.94 210 LEU A C 1
ATOM 1584 O O . LEU A 1 210 ? -12.039 11.156 4.77 1 91.94 210 LEU A O 1
ATOM 1588 N N . ASN A 1 211 ? -13.094 9.195 4.379 1 94.5 211 ASN A N 1
ATOM 1589 C CA . ASN A 1 211 ? -12.023 8.422 5 1 94.5 211 ASN A CA 1
ATOM 1590 C C . ASN A 1 211 ? -10.711 8.562 4.23 1 94.5 211 ASN A C 1
ATOM 1592 O O . ASN A 1 211 ? -10.664 8.289 3.029 1 94.5 211 ASN A O 1
ATOM 1596 N N . GLY A 1 212 ? -9.711 9.086 4.848 1 95.38 212 GLY A N 1
ATOM 1597 C CA . GLY A 1 212 ? -8.398 9.219 4.23 1 95.38 212 GLY A CA 1
ATOM 1598 C C . GLY A 1 212 ? -8.18 10.57 3.576 1 95.38 212 GLY A C 1
ATOM 1599 O O . GLY A 1 212 ? -7.148 10.797 2.939 1 95.38 212 GLY A O 1
ATOM 1600 N N . THR A 1 213 ? -9.117 11.531 3.75 1 95.31 213 THR A N 1
ATOM 1601 C CA . THR A 1 213 ? -8.969 12.852 3.143 1 95.31 213 THR A CA 1
ATOM 1602 C C . THR A 1 213 ? -7.691 13.531 3.629 1 95.31 213 THR A C 1
ATOM 1604 O O . THR A 1 213 ? -6.922 14.062 2.826 1 95.31 213 THR A O 1
ATOM 1607 N N . GLY A 1 214 ? -7.465 13.5 4.953 1 96.38 214 GLY A N 1
ATOM 1608 C CA . GLY A 1 214 ? -6.25 14.078 5.512 1 96.38 214 GLY A CA 1
ATOM 1609 C C . GLY A 1 214 ? -4.988 13.367 5.062 1 96.38 214 GLY A C 1
ATOM 1610 O O . GLY A 1 214 ? -3.99 14.008 4.738 1 96.38 214 GLY A O 1
ATOM 1611 N N . ASP A 1 215 ? -5.023 12.016 5.047 1 97.81 215 ASP A N 1
ATOM 1612 C CA . ASP A 1 215 ? -3.893 11.227 4.578 1 97.81 215 ASP A CA 1
ATOM 1613 C C . ASP A 1 215 ? -3.555 11.555 3.125 1 97.81 215 ASP A C 1
ATOM 1615 O O . ASP A 1 215 ? -2.387 11.75 2.783 1 97.81 215 ASP A O 1
ATOM 1619 N N . THR A 1 216 ? -4.555 11.602 2.291 1 98 216 THR A N 1
ATOM 1620 C CA . THR A 1 216 ? -4.367 11.891 0.873 1 98 216 THR A CA 1
ATOM 1621 C C . THR A 1 216 ? -3.789 13.289 0.678 1 98 216 THR A C 1
ATOM 1623 O O . THR A 1 216 ? -2.881 13.484 -0.132 1 98 216 THR A O 1
ATOM 1626 N N . PHE A 1 217 ? -4.328 14.25 1.435 1 97.88 217 PHE A N 1
ATOM 1627 C CA . PHE A 1 217 ? -3.863 15.633 1.368 1 97.88 217 PHE A CA 1
ATOM 1628 C C . PHE A 1 217 ? -2.385 15.719 1.725 1 97.88 217 PHE A C 1
ATOM 1630 O O . PHE A 1 217 ? -1.583 16.234 0.944 1 97.88 217 PHE A O 1
ATOM 1637 N N . SER A 1 218 ? -2.002 15.164 2.865 1 98.81 218 SER A N 1
ATOM 1638 C CA . SER A 1 218 ? -0.627 15.258 3.346 1 98.81 218 SER A CA 1
ATOM 1639 C C . SER A 1 218 ? 0.317 14.422 2.492 1 98.81 218 SER A C 1
ATOM 1641 O O . SER A 1 218 ? 1.477 14.789 2.295 1 98.81 218 SER A O 1
ATOM 1643 N N . ALA A 1 219 ? -0.159 13.297 1.974 1 98.81 219 ALA A N 1
ATOM 1644 C CA . ALA A 1 219 ? 0.653 12.477 1.078 1 98.81 219 ALA A CA 1
ATOM 1645 C C . ALA A 1 219 ? 0.938 13.211 -0.23 1 98.81 219 ALA A C 1
ATOM 1647 O O . ALA A 1 219 ? 2.047 13.133 -0.765 1 98.81 219 ALA A O 1
ATOM 1648 N N . CYS A 1 220 ? -0.06 13.906 -0.743 1 98.31 220 CYS A N 1
ATOM 1649 C CA . CYS A 1 220 ? 0.14 14.68 -1.965 1 98.31 220 CYS A CA 1
ATOM 1650 C C . CYS A 1 220 ? 1.172 15.781 -1.753 1 98.31 220 CYS A C 1
ATOM 1652 O O . CYS A 1 220 ? 2.049 15.984 -2.596 1 98.31 220 CYS A O 1
ATOM 1654 N N . ILE A 1 221 ? 1.052 16.469 -0.64 1 98.75 221 ILE A N 1
ATOM 1655 C CA . ILE A 1 221 ? 2.061 17.469 -0.305 1 98.75 221 ILE A CA 1
ATOM 1656 C C . ILE A 1 221 ? 3.445 16.828 -0.302 1 98.75 221 ILE A C 1
ATOM 1658 O O . ILE A 1 221 ? 4.383 17.344 -0.9 1 98.75 221 ILE A O 1
ATOM 1662 N N . THR A 1 222 ? 3.564 15.695 0.326 1 98.88 222 THR A N 1
ATOM 1663 C CA . THR A 1 222 ? 4.836 14.992 0.45 1 98.88 222 THR A CA 1
ATOM 1664 C C . THR A 1 222 ? 5.391 14.633 -0.925 1 98.88 222 THR A C 1
ATOM 1666 O O . THR A 1 222 ? 6.578 14.82 -1.188 1 98.88 222 THR A O 1
ATOM 1669 N N . ALA A 1 223 ? 4.535 14.109 -1.779 1 98.62 223 ALA A N 1
ATOM 1670 C CA . ALA A 1 223 ? 4.949 13.75 -3.135 1 98.62 223 ALA A CA 1
ATOM 1671 C C . ALA A 1 223 ? 5.469 14.977 -3.887 1 98.62 223 ALA A C 1
ATOM 1673 O O . ALA A 1 223 ? 6.504 14.906 -4.555 1 98.62 223 ALA A O 1
ATOM 1674 N N . GLU A 1 224 ? 4.77 16.094 -3.809 1 97.88 224 GLU A N 1
ATOM 1675 C CA . GLU A 1 224 ? 5.156 17.297 -4.516 1 97.88 224 GLU A CA 1
ATOM 1676 C C . GLU A 1 224 ? 6.469 17.859 -3.975 1 97.88 224 GLU A C 1
ATOM 1678 O O . GLU A 1 224 ? 7.309 18.344 -4.742 1 97.88 224 GLU A O 1
ATOM 1683 N N . LEU A 1 225 ? 6.617 17.797 -2.674 1 98.75 225 LEU A N 1
ATOM 1684 C CA . LEU A 1 225 ? 7.895 18.203 -2.094 1 98.75 225 LEU A CA 1
ATOM 1685 C C . LEU A 1 225 ? 9.031 17.312 -2.594 1 98.75 225 LEU A C 1
ATOM 1687 O O . LEU A 1 225 ? 10.117 17.812 -2.893 1 98.75 225 LEU A O 1
ATOM 1691 N N . ALA A 1 226 ? 8.781 16.031 -2.646 1 98.44 226 ALA A N 1
ATOM 1692 C CA . ALA A 1 226 ? 9.789 15.102 -3.133 1 98.44 226 ALA A CA 1
ATOM 1693 C C . ALA A 1 226 ? 10.211 15.438 -4.559 1 98.44 226 ALA A C 1
ATOM 1695 O O . ALA A 1 226 ? 11.359 15.219 -4.941 1 98.44 226 ALA A O 1
ATOM 1696 N N . LYS A 1 227 ? 9.312 15.984 -5.316 1 97.94 227 LYS A N 1
ATOM 1697 C CA . LYS A 1 227 ? 9.586 16.375 -6.695 1 97.94 227 LYS A CA 1
ATOM 1698 C C . LYS A 1 227 ? 10.359 17.672 -6.758 1 97.94 227 LYS A C 1
ATOM 1700 O O . LYS A 1 227 ? 10.82 18.078 -7.828 1 97.94 227 LYS A O 1
ATOM 1705 N N . GLY A 1 228 ? 10.422 18.359 -5.66 1 97.38 228 GLY A N 1
ATOM 1706 C CA . GLY A 1 228 ? 11.203 19.578 -5.613 1 97.38 228 GLY A CA 1
ATOM 1707 C C . GLY A 1 228 ? 10.344 20.844 -5.66 1 97.38 228 GLY A C 1
ATOM 1708 O O . GLY A 1 228 ? 10.875 21.953 -5.695 1 97.38 228 GLY A O 1
ATOM 1709 N N . HIS A 1 229 ? 9.07 20.719 -5.605 1 96.44 229 HIS A N 1
ATOM 1710 C CA . HIS A 1 229 ? 8.203 21.875 -5.578 1 96.44 229 HIS A CA 1
ATOM 1711 C C . HIS A 1 229 ? 8.25 22.578 -4.223 1 96.44 229 HIS A C 1
ATOM 1713 O O . HIS A 1 229 ? 8.555 21.953 -3.207 1 96.44 229 HIS A O 1
ATOM 1719 N N . ASP A 1 230 ? 8.016 23.859 -4.227 1 96.75 230 ASP A N 1
ATOM 1720 C CA . ASP A 1 230 ? 8.031 24.578 -2.963 1 96.75 230 ASP A CA 1
ATOM 1721 C C . ASP A 1 230 ? 6.758 24.328 -2.164 1 96.75 230 ASP A C 1
ATOM 1723 O O . ASP A 1 230 ? 5.766 23.828 -2.709 1 96.75 230 ASP A O 1
ATOM 1727 N N . PRO A 1 231 ? 6.738 24.672 -0.892 1 98.06 231 PRO A N 1
ATOM 1728 C CA . PRO A 1 231 ? 5.609 24.359 -0.006 1 98.06 231 PRO A CA 1
ATOM 1729 C C . PRO A 1 231 ? 4.297 24.969 -0.488 1 98.06 231 PRO A C 1
ATOM 1731 O O . PRO A 1 231 ? 3.256 24.312 -0.453 1 98.06 231 PRO A O 1
ATOM 1734 N N . LYS A 1 232 ? 4.34 26.188 -0.954 1 95.69 232 LYS A N 1
ATOM 1735 C CA . LYS A 1 232 ? 3.119 26.844 -1.413 1 95.69 232 LYS A CA 1
ATOM 1736 C C . LYS A 1 232 ? 2.479 26.078 -2.564 1 95.69 232 LYS A C 1
ATOM 1738 O O . LYS A 1 232 ? 1.295 25.734 -2.51 1 95.69 232 LYS A O 1
ATOM 1743 N N . GLN A 1 233 ? 3.234 25.797 -3.541 1 94.12 233 GLN A N 1
ATOM 1744 C CA . GLN A 1 233 ? 2.738 25.047 -4.695 1 94.12 233 GLN A CA 1
ATOM 1745 C C . GLN A 1 233 ? 2.268 23.656 -4.289 1 94.12 233 GLN A C 1
ATOM 1747 O O . GLN A 1 233 ? 1.244 23.172 -4.777 1 94.12 233 GLN A O 1
ATOM 1752 N N . ALA A 1 234 ? 3.035 22.984 -3.441 1 97.44 234 ALA A N 1
ATOM 1753 C CA . ALA A 1 234 ? 2.691 21.641 -2.982 1 97.44 234 ALA A CA 1
ATOM 1754 C C . ALA A 1 234 ? 1.338 21.641 -2.277 1 97.44 234 ALA A C 1
ATOM 1756 O O . ALA A 1 234 ? 0.508 20.75 -2.527 1 97.44 234 ALA A O 1
ATOM 1757 N N . ILE A 1 235 ? 1.092 22.609 -1.458 1 97.12 235 ILE A N 1
ATOM 1758 C CA . ILE A 1 235 ? -0.131 22.703 -0.667 1 97.12 235 ILE A CA 1
ATOM 1759 C C . ILE A 1 235 ? -1.319 22.984 -1.585 1 97.12 235 ILE A C 1
ATOM 1761 O O . ILE A 1 235 ? -2.373 22.359 -1.451 1 97.12 235 ILE A O 1
ATOM 1765 N N . ILE A 1 236 ? -1.175 23.859 -2.549 1 93.44 236 ILE A N 1
ATOM 1766 C CA . ILE A 1 236 ? -2.24 24.188 -3.49 1 93.44 236 ILE A CA 1
ATOM 1767 C C . ILE A 1 236 ? -2.576 22.953 -4.336 1 93.44 236 ILE A C 1
ATOM 1769 O O . ILE A 1 236 ? -3.75 22.625 -4.516 1 93.44 236 ILE A O 1
ATOM 1773 N N . THR A 1 237 ? -1.541 22.297 -4.797 1 93.88 237 THR A N 1
ATOM 1774 C CA . THR A 1 237 ? -1.739 21.078 -5.586 1 93.88 237 THR A CA 1
ATOM 1775 C C . THR A 1 237 ? -2.5 20.031 -4.781 1 93.88 237 THR A C 1
ATOM 1777 O O . THR A 1 237 ? -3.408 19.375 -5.301 1 93.88 237 THR A O 1
ATOM 1780 N N . ALA A 1 238 ? -2.15 19.875 -3.514 1 96.62 238 ALA A N 1
ATOM 1781 C CA . ALA A 1 238 ? -2.803 18.891 -2.648 1 96.62 238 ALA A CA 1
ATOM 1782 C C . ALA A 1 238 ? -4.277 19.234 -2.455 1 96.62 238 ALA A C 1
ATOM 1784 O O . ALA A 1 238 ? -5.129 18.328 -2.459 1 96.62 238 ALA A O 1
ATOM 1785 N N . LYS A 1 239 ? -4.598 20.469 -2.279 1 94.12 239 LYS A N 1
ATOM 1786 C CA . LYS A 1 239 ? -5.988 20.891 -2.129 1 94.12 239 LYS A CA 1
ATOM 1787 C C . LYS A 1 239 ? -6.797 20.578 -3.385 1 94.12 239 LYS A C 1
ATOM 1789 O O . LYS A 1 239 ? -7.926 20.094 -3.297 1 94.12 239 LYS A O 1
ATOM 1794 N N . CYS A 1 240 ? -6.254 20.859 -4.543 1 92.31 240 CYS A N 1
ATOM 1795 C CA . CYS A 1 240 ? -6.91 20.531 -5.805 1 92.31 240 CYS A CA 1
ATOM 1796 C C . CYS A 1 240 ? -7.121 19.031 -5.941 1 92.31 240 CYS A C 1
ATOM 1798 O O . CYS A 1 240 ? -8.195 18.578 -6.332 1 92.31 240 CYS A O 1
ATOM 1800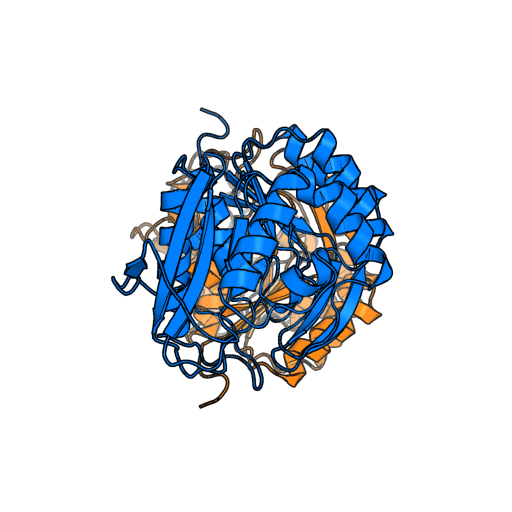 N N . PHE A 1 241 ? -6.09 18.281 -5.598 1 93.38 241 PHE A N 1
ATOM 1801 C CA . PHE A 1 241 ? -6.121 16.828 -5.707 1 93.38 241 PHE A CA 1
ATOM 1802 C C . PHE A 1 241 ? -7.238 16.234 -4.852 1 93.38 241 PHE A C 1
ATOM 1804 O O . PHE A 1 241 ? -8.016 15.406 -5.324 1 93.38 241 PHE A O 1
ATOM 1811 N N . VAL A 1 242 ? -7.309 16.672 -3.602 1 94.94 242 VAL A N 1
ATOM 1812 C CA . VAL A 1 242 ? -8.32 16.172 -2.678 1 94.94 242 VAL A CA 1
ATOM 1813 C C . VAL A 1 242 ? -9.703 16.609 -3.135 1 94.94 242 VAL A C 1
ATOM 1815 O O . VAL A 1 242 ? -10.672 15.852 -3.041 1 94.94 242 VAL A O 1
ATOM 1818 N N . GLN A 1 243 ? -9.844 17.828 -3.598 1 91.38 243 GLN A N 1
ATOM 1819 C CA . GLN A 1 243 ? -11.125 18.312 -4.105 1 91.38 243 GLN A CA 1
ATOM 1820 C C . GLN A 1 243 ? -11.625 17.438 -5.246 1 91.38 243 GLN A C 1
ATOM 1822 O O . GLN A 1 243 ? -12.805 17.062 -5.277 1 91.38 243 GLN A O 1
ATOM 1827 N N . ASP A 1 244 ? -10.742 17.141 -6.148 1 92 244 ASP A N 1
ATOM 1828 C CA . ASP A 1 244 ? -11.094 16.281 -7.27 1 92 244 ASP A CA 1
ATOM 1829 C C . ASP A 1 244 ? -11.539 14.906 -6.781 1 92 244 ASP A C 1
ATOM 1831 O O . ASP A 1 244 ? -12.508 14.344 -7.293 1 92 244 ASP A O 1
ATOM 1835 N N . ALA A 1 245 ? -10.828 14.383 -5.824 1 94.62 245 ALA A N 1
ATOM 1836 C CA . ALA A 1 245 ? -11.148 13.078 -5.262 1 94.62 245 ALA A CA 1
ATOM 1837 C C . ALA A 1 245 ? -12.539 13.07 -4.633 1 94.62 245 ALA A C 1
ATOM 1839 O O . ALA A 1 245 ? -13.297 12.117 -4.793 1 94.62 245 ALA A O 1
ATOM 1840 N N . LEU A 1 246 ? -12.852 14.133 -3.898 1 93.38 246 LEU A N 1
ATOM 1841 C CA . LEU A 1 246 ? -14.141 14.227 -3.213 1 93.38 246 LEU A CA 1
ATOM 1842 C C . LEU A 1 246 ? -15.273 14.383 -4.215 1 93.38 246 LEU A C 1
ATOM 1844 O O . LEU A 1 246 ? -16.375 13.883 -3.99 1 93.38 246 LEU A O 1
ATOM 1848 N N . GLU A 1 247 ? -15.086 15.055 -5.301 1 92.44 247 GLU A N 1
ATOM 1849 C CA . GLU A 1 247 ? -16.109 15.305 -6.316 1 92.44 247 GLU A CA 1
ATOM 1850 C C . GLU A 1 247 ? -16.359 14.062 -7.16 1 92.44 247 GLU A C 1
ATOM 1852 O O . GLU A 1 247 ? -17.359 13.992 -7.891 1 92.44 247 GLU A O 1
ATOM 1857 N N . ASN A 1 248 ? -15.531 13.094 -7.121 1 93.38 248 ASN A N 1
ATOM 1858 C CA . ASN A 1 248 ? -15.633 11.844 -7.867 1 93.38 248 ASN A CA 1
ATOM 1859 C C . ASN A 1 248 ? -15.562 10.633 -6.941 1 93.38 248 ASN A C 1
ATOM 1861 O O . ASN A 1 248 ? -14.617 9.844 -7.012 1 93.38 248 ASN A O 1
ATOM 1865 N N . PRO A 1 249 ? -16.609 10.453 -6.164 1 94.81 249 PRO A N 1
ATOM 1866 C CA . PRO A 1 249 ? -16.547 9.453 -5.098 1 94.81 249 PRO A CA 1
ATOM 1867 C C . PRO A 1 249 ? -16.547 8.023 -5.633 1 94.81 249 PRO A C 1
ATOM 1869 O O . PRO A 1 249 ? -17.078 7.762 -6.715 1 94.81 249 PRO A O 1
ATOM 1872 N N . LEU A 1 250 ? -15.945 7.129 -4.836 1 96.12 250 LEU A N 1
ATOM 1873 C CA . LEU A 1 250 ? -15.969 5.688 -5.066 1 96.12 250 LEU A CA 1
ATOM 1874 C C . LEU A 1 250 ? -17.062 5.023 -4.242 1 96.12 250 LEU A C 1
ATOM 1876 O O . LEU A 1 250 ? -17.406 5.5 -3.158 1 96.12 250 LEU A O 1
ATOM 1880 N N . SER A 1 251 ? -17.609 3.975 -4.777 1 96.5 251 SER A N 1
ATOM 1881 C CA . SER A 1 251 ? -18.594 3.17 -4.059 1 96.5 251 SER A CA 1
ATOM 1882 C C . SER A 1 251 ? -17.938 1.955 -3.408 1 96.5 251 SER A C 1
ATOM 1884 O O . SER A 1 251 ? -18 0.848 -3.947 1 96.5 251 SER A O 1
ATOM 1886 N N . VAL A 1 252 ? -17.344 2.133 -2.225 1 97.44 252 VAL A N 1
ATOM 1887 C CA . VAL A 1 252 ? -16.625 1.095 -1.492 1 97.44 252 VAL A CA 1
ATOM 1888 C C . VAL A 1 252 ? -17.031 1.124 -0.021 1 97.44 252 VAL A C 1
ATOM 1890 O O . VAL A 1 252 ? -16.891 2.148 0.649 1 97.44 252 VAL A O 1
ATOM 1893 N N . GLY A 1 253 ? -17.5 -0 0.475 1 96.5 253 GLY A N 1
ATOM 1894 C CA . GLY A 1 253 ? -17.891 -0.099 1.871 1 96.5 253 GLY A CA 1
ATOM 1895 C C . GLY A 1 253 ? -19.266 0.478 2.148 1 96.5 253 GLY A C 1
ATOM 1896 O O . GLY A 1 253 ? -19.891 1.079 1.265 1 96.5 253 GLY A O 1
ATOM 1897 N N . HIS A 1 254 ? -19.812 0.334 3.402 1 96.81 254 HIS A N 1
ATOM 1898 C CA . HIS A 1 254 ? -21.141 0.769 3.803 1 96.81 254 HIS A CA 1
ATOM 1899 C C . HIS A 1 254 ? -21.078 2.014 4.68 1 96.81 254 HIS A C 1
ATOM 1901 O O . HIS A 1 254 ? -22.109 2.615 4.992 1 96.81 254 HIS A O 1
ATOM 1907 N N . GLY A 1 255 ? -19.859 2.43 5.082 1 94.88 255 GLY A N 1
ATOM 1908 C CA . GLY A 1 255 ? -19.688 3.568 5.969 1 94.88 255 GLY A CA 1
ATOM 1909 C C . GLY A 1 255 ? -19.031 4.758 5.289 1 94.88 255 GLY A C 1
ATOM 1910 O O . GLY A 1 255 ? -19.469 5.184 4.219 1 94.88 255 GLY A O 1
ATOM 1911 N N . ASN A 1 256 ? -18.047 5.355 6.008 1 93.5 256 ASN A N 1
ATOM 1912 C CA . ASN A 1 256 ? -17.266 6.414 5.391 1 93.5 256 ASN A CA 1
ATOM 1913 C C . ASN A 1 256 ? -16.297 5.859 4.344 1 93.5 256 ASN A C 1
ATOM 1915 O O . ASN A 1 256 ? -15.242 5.324 4.684 1 93.5 256 ASN A O 1
ATOM 1919 N N . GLY A 1 257 ? -16.625 6.086 3.1 1 94.81 257 GLY A N 1
ATOM 1920 C CA . GLY A 1 257 ? -15.859 5.512 2.01 1 94.81 257 GLY A CA 1
ATOM 1921 C C . GLY A 1 257 ? -14.539 6.227 1.778 1 94.81 257 GLY A C 1
ATOM 1922 O O . GLY A 1 257 ? -14.305 7.309 2.32 1 94.81 257 GLY A O 1
ATOM 1923 N N . PRO A 1 258 ? -13.688 5.59 0.983 1 97 258 PRO A N 1
ATOM 1924 C CA . PRO A 1 258 ? -12.352 6.141 0.723 1 97 258 PRO A CA 1
ATOM 1925 C C . PRO A 1 258 ? -12.383 7.305 -0.263 1 97 258 PRO A C 1
ATOM 1927 O O . PRO A 1 258 ? -13.352 7.465 -1.011 1 97 258 PRO A O 1
ATOM 1930 N N . THR A 1 259 ? -11.312 8.117 -0.215 1 95.25 259 THR A N 1
ATOM 1931 C CA . THR A 1 259 ? -11.078 9.102 -1.264 1 95.25 259 THR A CA 1
ATOM 1932 C C . THR A 1 259 ? -10.672 8.414 -2.568 1 95.25 259 THR A C 1
ATOM 1934 O O . THR A 1 259 ? -10.125 7.316 -2.555 1 95.25 259 THR A O 1
ATOM 1937 N N . ASN A 1 260 ? -10.977 9.094 -3.711 1 96.88 260 ASN A N 1
ATOM 1938 C CA . ASN A 1 260 ? -10.68 8.586 -5.047 1 96.88 260 ASN A CA 1
ATOM 1939 C C . ASN A 1 260 ? -9.359 9.141 -5.574 1 96.88 260 ASN A C 1
ATOM 1941 O O . ASN A 1 260 ? -9.336 10.18 -6.234 1 96.88 260 ASN A O 1
ATOM 1945 N N . GLN A 1 261 ? -8.297 8.359 -5.434 1 95.75 261 GLN A N 1
ATOM 1946 C CA . GLN A 1 261 ? -6.988 8.844 -5.863 1 95.75 261 GLN A CA 1
ATOM 1947 C C . GLN A 1 261 ? -6.855 8.781 -7.383 1 95.75 261 GLN A C 1
ATOM 1949 O O . GLN A 1 261 ? -5.91 9.336 -7.949 1 95.75 261 GLN A O 1
ATOM 1954 N N . TRP A 1 262 ? -7.801 8.156 -8.117 1 94.31 262 TRP A N 1
ATOM 1955 C CA . TRP A 1 262 ? -7.773 8.094 -9.578 1 94.31 262 TRP A CA 1
ATOM 1956 C C . TRP A 1 262 ? -8.258 9.406 -10.188 1 94.31 262 TRP A C 1
ATOM 1958 O O . TRP A 1 262 ? -8.078 9.641 -11.391 1 94.31 262 TRP A O 1
ATOM 1968 N N . ALA A 1 263 ? -8.883 10.211 -9.328 1 90.44 263 ALA A N 1
ATOM 1969 C CA . ALA A 1 263 ? -9.57 11.391 -9.859 1 90.44 263 ALA A CA 1
ATOM 1970 C C . ALA A 1 263 ? -8.586 12.32 -10.562 1 90.44 263 ALA A C 1
ATOM 1972 O O . ALA A 1 263 ? -7.445 12.484 -10.117 1 90.44 263 ALA A O 1
ATOM 1973 N N . THR A 1 264 ? -9.008 12.852 -11.711 1 79.38 264 THR A N 1
ATOM 1974 C CA . THR A 1 264 ? -8.148 13.719 -12.508 1 79.38 264 THR A CA 1
ATOM 1975 C C . THR A 1 264 ? -8.477 15.188 -12.25 1 79.38 264 THR A C 1
ATOM 1977 O O . THR A 1 264 ? -9.586 15.516 -11.836 1 79.38 264 THR A O 1
ATOM 1980 N N . ARG A 1 265 ? -7.438 15.938 -12.539 1 68.38 265 ARG A N 1
ATOM 1981 C CA . ARG A 1 265 ? -7.344 17.359 -12.195 1 68.38 265 ARG A CA 1
ATOM 1982 C C . ARG A 1 265 ? -8.477 18.156 -12.836 1 68.38 265 ARG A C 1
ATOM 1984 O O . ARG A 1 265 ? -8.766 17.984 -14.023 1 68.38 265 ARG A O 1
ATOM 1991 N N . SER A 1 266 ? -9.164 18.781 -11.789 1 64.31 266 SER A N 1
ATOM 1992 C CA . SER A 1 266 ? -10.062 19.844 -12.219 1 64.31 266 SER A CA 1
ATOM 1993 C C . SER A 1 266 ? -9.695 21.172 -11.57 1 64.31 266 SER A C 1
ATOM 1995 O O . SER A 1 266 ? -9.047 21.203 -10.523 1 64.31 266 SER A O 1
ATOM 1997 N N . ASP A 1 267 ? -9.555 22.234 -12.227 1 59.06 267 ASP A N 1
ATOM 1998 C CA . ASP A 1 267 ? -9.25 23.578 -11.711 1 59.06 267 ASP A CA 1
ATOM 1999 C C . ASP A 1 267 ? -10.375 24.094 -10.82 1 59.06 267 ASP A C 1
ATOM 2001 O O . ASP A 1 267 ? -11.391 24.578 -11.312 1 59.06 267 ASP A O 1
ATOM 2005 N N . HIS A 1 268 ? -10.32 23.688 -9.477 1 68.81 268 HIS A N 1
ATOM 2006 C CA . HIS A 1 268 ? -11.461 24.141 -8.688 1 68.81 268 HIS A CA 1
ATOM 2007 C C . HIS A 1 268 ? -11.008 24.812 -7.395 1 68.81 268 HIS A C 1
ATOM 2009 O O . HIS A 1 268 ? -11.828 25.062 -6.5 1 68.81 268 HIS A O 1
ATOM 2015 N N . VAL A 1 269 ? -9.773 25.25 -7.211 1 76 269 VAL A N 1
ATOM 2016 C CA . VAL A 1 269 ? -9.289 25.781 -5.945 1 76 269 VAL A CA 1
ATOM 2017 C C . VAL A 1 269 ? -8.977 27.266 -6.098 1 76 269 VAL A C 1
ATOM 2019 O O . VAL A 1 269 ? -8.367 27.688 -7.086 1 76 269 VAL A O 1
ATOM 2022 N N . GLU A 1 270 ? -9.492 28.078 -5.145 1 68.44 270 GLU A N 1
ATOM 2023 C CA . GLU A 1 270 ? -9.25 29.516 -5.113 1 68.44 270 GLU A CA 1
ATOM 2024 C C . GLU A 1 270 ? -8.281 29.891 -3.996 1 68.44 270 GLU A C 1
ATOM 2026 O O . GLU A 1 270 ? -8.344 29.344 -2.896 1 68.44 270 GLU A O 1
ATOM 2031 N N . VAL A 1 271 ? -7.395 30.844 -4.273 1 65.62 271 VAL A N 1
ATOM 2032 C CA . VAL A 1 271 ? -6.422 31.344 -3.309 1 65.62 271 VAL A CA 1
ATOM 2033 C C . VAL A 1 271 ? -6.801 32.781 -2.895 1 65.62 271 VAL A C 1
ATOM 2035 O O . VAL A 1 271 ? -7.004 33.625 -3.746 1 65.62 271 VAL A O 1
ATOM 2038 N N . HIS A 1 272 ? -7.035 32.906 -1.491 1 66.62 272 HIS A N 1
ATOM 2039 C CA . HIS A 1 272 ? -7.414 34.219 -0.953 1 66.62 272 HIS A CA 1
ATOM 2040 C C . HIS A 1 272 ? -6.367 34.719 0.03 1 66.62 272 HIS A C 1
ATOM 2042 O O . HIS A 1 272 ? -5.793 33.938 0.798 1 66.62 272 HIS A O 1
ATOM 2048 N N . LYS A 1 273 ? -6.121 36.031 -0.028 1 59.28 273 LYS A N 1
ATOM 2049 C CA . LYS A 1 273 ? -5.215 36.625 0.954 1 59.28 273 LYS A CA 1
ATOM 2050 C C . LYS A 1 273 ? -5.895 36.781 2.314 1 59.28 273 LYS A C 1
ATOM 2052 O O . LYS A 1 273 ? -5.27 36.562 3.352 1 59.28 273 LYS A O 1
ATOM 2057 N N . CYS A 1 274 ? -7.25 37.156 2.406 1 49.56 274 CYS A N 1
ATOM 2058 C CA . CYS A 1 274 ? -7.98 37.375 3.65 1 49.56 274 CYS A CA 1
ATOM 2059 C C . CYS A 1 274 ? -9.375 36.781 3.574 1 49.56 274 CYS A C 1
ATOM 2061 O O . CYS A 1 274 ? -10.008 36.781 2.516 1 49.56 274 CYS A O 1
ATOM 2063 N N . LEU A 1 275 ? -9.727 35.906 4.578 1 61.62 275 LEU A N 1
ATOM 2064 C CA . LEU A 1 275 ? -11.078 35.375 4.734 1 61.62 275 LEU A CA 1
ATOM 2065 C C . LEU A 1 275 ? -11.547 35.531 6.18 1 61.62 275 LEU A C 1
ATOM 2067 O O . LEU A 1 275 ? -10.766 35.344 7.113 1 61.62 275 LEU A O 1
ATOM 2071 N N . THR A 1 276 ? -12.75 36.188 6.488 1 51.59 276 THR A N 1
ATOM 2072 C CA . THR A 1 276 ? -13.336 36.25 7.82 1 51.59 276 THR A CA 1
ATOM 2073 C C . THR A 1 276 ? -14.641 35.469 7.895 1 51.59 276 THR A C 1
ATOM 2075 O O . THR A 1 276 ? -15.516 35.625 7.039 1 51.59 276 THR A O 1
ATOM 2078 N N . PHE A 1 277 ? -14.602 34.344 8.68 1 58.25 277 PHE A N 1
ATOM 2079 C CA . PHE A 1 277 ? -15.828 33.562 8.844 1 58.25 277 PHE A CA 1
ATOM 2080 C C . PHE A 1 277 ? -15.844 32.875 10.203 1 58.25 277 PHE A C 1
ATOM 2082 O O . PHE A 1 277 ? -14.844 32.875 10.914 1 58.25 277 PHE A O 1
ATOM 2089 N N . GLU A 1 278 ? -17.156 32.438 10.797 1 56.75 278 GLU A N 1
ATOM 2090 C CA . GLU A 1 278 ? -17.312 31.578 11.961 1 56.75 278 GLU A CA 1
ATOM 2091 C C . GLU A 1 278 ? -17.172 30.109 11.57 1 56.75 278 GLU A C 1
ATOM 2093 O O . GLU A 1 278 ? -17.656 29.688 10.516 1 56.75 278 GLU A O 1
ATOM 2098 N N . LEU A 1 279 ? -16.438 29.281 12.422 1 61.38 279 LEU A N 1
ATOM 2099 C CA . LEU A 1 279 ? -16.203 27.875 12.156 1 61.38 279 LEU A CA 1
ATOM 2100 C C . LEU A 1 279 ? -17.406 27.031 12.586 1 61.38 279 LEU A C 1
ATOM 2102 O O . LEU A 1 279 ? -18.078 27.375 13.562 1 61.38 279 LEU A O 1
ATOM 2106 N N . MET B 1 1 ? -25.406 2.588 -5.699 1 70.62 1 MET B N 1
ATOM 2107 C CA . MET B 1 1 ? -25.359 1.257 -5.102 1 70.62 1 MET B CA 1
ATOM 2108 C C . MET B 1 1 ? -24.062 1.05 -4.336 1 70.62 1 MET B C 1
ATOM 2110 O O . MET B 1 1 ? -23.047 1.669 -4.652 1 70.62 1 MET B O 1
ATOM 2114 N N . THR B 1 2 ? -24.031 0.382 -3.105 1 87.12 2 THR B N 1
ATOM 2115 C CA . THR B 1 2 ? -22.938 0.108 -2.188 1 87.12 2 THR B CA 1
ATOM 2116 C C . THR B 1 2 ? -21.969 -0.916 -2.785 1 87.12 2 THR B C 1
ATOM 2118 O O . THR B 1 2 ? -22.406 -1.893 -3.4 1 87.12 2 THR B O 1
ATOM 2121 N N . ASN B 1 3 ? -20.688 -0.604 -2.803 1 94 3 ASN B N 1
ATOM 2122 C CA . ASN B 1 3 ? -19.641 -1.517 -3.234 1 94 3 ASN B CA 1
ATOM 2123 C C . ASN B 1 3 ? -19.719 -1.802 -4.73 1 94 3 ASN B C 1
ATOM 2125 O O . ASN B 1 3 ? -19.578 -2.949 -5.156 1 94 3 ASN B O 1
ATOM 2129 N N . GLU B 1 4 ? -20.016 -0.834 -5.492 1 94.81 4 GLU B N 1
ATOM 2130 C CA . GLU B 1 4 ? -20.062 -0.961 -6.945 1 94.81 4 GLU B CA 1
ATOM 2131 C C . GLU B 1 4 ? -18.656 -0.908 -7.543 1 94.81 4 GLU B C 1
ATOM 2133 O O . GLU B 1 4 ? -18.406 -1.474 -8.609 1 94.81 4 GLU B O 1
ATOM 2138 N N . THR B 1 5 ? -17.766 -0.183 -6.855 1 97.06 5 THR B N 1
ATOM 2139 C CA . THR B 1 5 ? -16.375 -0.156 -7.297 1 97.06 5 THR B CA 1
ATOM 2140 C C . THR B 1 5 ? -15.75 -1.542 -7.188 1 97.06 5 THR B C 1
ATOM 2142 O O . THR B 1 5 ? -15.883 -2.213 -6.164 1 97.06 5 THR B O 1
ATOM 2145 N N . ILE B 1 6 ? -15.07 -2.008 -8.25 1 97.88 6 ILE B N 1
ATOM 2146 C CA . ILE B 1 6 ? -14.469 -3.338 -8.258 1 97.88 6 ILE B CA 1
ATOM 2147 C C . ILE B 1 6 ? -13.367 -3.416 -7.211 1 97.88 6 ILE B C 1
ATOM 2149 O O . ILE B 1 6 ? -12.469 -2.568 -7.172 1 97.88 6 ILE B O 1
ATOM 2153 N N . GLN B 1 7 ? -13.445 -4.441 -6.355 1 98.06 7 GLN B N 1
ATOM 2154 C CA . GLN B 1 7 ? -12.5 -4.602 -5.258 1 98.06 7 GLN B CA 1
ATOM 2155 C C . GLN B 1 7 ? -11.719 -5.91 -5.383 1 98.06 7 GLN B C 1
ATOM 2157 O O . GLN B 1 7 ? -12.289 -6.941 -5.746 1 98.06 7 GLN B O 1
ATOM 2162 N N . ALA B 1 8 ? -10.453 -5.875 -5.129 1 98.56 8 ALA B N 1
ATOM 2163 C CA . ALA B 1 8 ? -9.594 -7.047 -4.977 1 98.56 8 ALA B CA 1
ATOM 2164 C C . ALA B 1 8 ? -8.844 -7.012 -3.645 1 98.56 8 ALA B C 1
ATOM 2166 O O . ALA B 1 8 ? -8.672 -5.945 -3.051 1 98.56 8 ALA B O 1
ATOM 2167 N N . LEU B 1 9 ? -8.438 -8.188 -3.164 1 98.75 9 LEU B N 1
ATOM 2168 C CA . LEU B 1 9 ? -7.789 -8.336 -1.863 1 98.75 9 LEU B CA 1
ATOM 2169 C C . LEU B 1 9 ? -6.422 -9 -2.006 1 98.75 9 LEU B C 1
ATOM 2171 O O . LEU B 1 9 ? -6.281 -9.984 -2.738 1 98.75 9 LEU B O 1
ATOM 2175 N N . THR B 1 10 ? -5.414 -8.414 -1.439 1 98.75 10 THR B N 1
ATOM 2176 C CA . THR B 1 10 ? -4.125 -9.086 -1.315 1 98.75 10 THR B CA 1
ATOM 2177 C C . THR B 1 10 ? -3.879 -9.516 0.127 1 98.75 10 THR B C 1
ATOM 2179 O O . THR B 1 10 ? -4.117 -8.75 1.061 1 98.75 10 THR B O 1
ATOM 2182 N N . ILE B 1 11 ? -3.555 -10.758 0.346 1 98.75 11 ILE B N 1
ATOM 2183 C CA . ILE B 1 11 ? -3.166 -11.383 1.606 1 98.75 11 ILE B CA 1
ATOM 2184 C C . ILE B 1 11 ? -1.679 -11.727 1.576 1 98.75 11 ILE B C 1
ATOM 2186 O O . ILE B 1 11 ? -1.279 -12.734 0.996 1 98.75 11 ILE B O 1
ATOM 2190 N N . GLU B 1 12 ? -0.917 -10.844 2.148 1 96.88 12 GLU B N 1
ATOM 2191 C CA . GLU B 1 12 ? 0.506 -10.875 1.822 1 96.88 12 GLU B CA 1
ATOM 2192 C C . GLU B 1 12 ? 1.334 -10.18 2.898 1 96.88 12 GLU B C 1
ATOM 2194 O O . GLU B 1 12 ? 0.782 -9.617 3.848 1 96.88 12 GLU B O 1
ATOM 2199 N N . GLY B 1 13 ? 2.707 -10.383 2.863 1 97.75 13 GLY B N 1
ATOM 2200 C CA . GLY B 1 13 ? 3.617 -9.617 3.705 1 97.75 13 GLY B CA 1
ATOM 2201 C C . GLY B 1 13 ? 3.85 -8.203 3.209 1 97.75 13 GLY B C 1
ATOM 2202 O O . GLY B 1 13 ? 3.686 -7.922 2.02 1 97.75 13 GLY B O 1
ATOM 2203 N N . SER B 1 14 ? 4.23 -7.367 4.176 1 98.44 14 SER B N 1
ATOM 2204 C CA . SER B 1 14 ? 4.562 -5.984 3.852 1 98.44 14 SER B CA 1
ATOM 2205 C C . SER B 1 14 ? 6.062 -5.809 3.652 1 98.44 14 SER B C 1
ATOM 2207 O O . SER B 1 14 ? 6.863 -6.266 4.473 1 98.44 14 SER B O 1
ATOM 2209 N N . ASP B 1 15 ? 6.426 -5.18 2.57 1 97.62 15 ASP B N 1
ATOM 2210 C CA . ASP B 1 15 ? 7.805 -4.844 2.234 1 97.62 15 ASP B CA 1
ATOM 2211 C C . ASP B 1 15 ? 8.094 -3.369 2.506 1 97.62 15 ASP B C 1
ATOM 2213 O O . ASP B 1 15 ? 7.582 -2.492 1.81 1 97.62 15 ASP B O 1
ATOM 2217 N N . THR B 1 16 ? 9.031 -3.107 3.404 1 98.25 16 THR B N 1
ATOM 2218 C CA . THR B 1 16 ? 9.406 -1.742 3.754 1 98.25 16 THR B CA 1
ATOM 2219 C C . THR B 1 16 ? 9.922 -0.993 2.527 1 98.25 16 THR B C 1
ATOM 2221 O O . THR B 1 16 ? 9.602 0.182 2.334 1 98.25 16 THR B O 1
ATOM 2224 N N . GLY B 1 17 ? 10.648 -1.631 1.648 1 97.81 17 GLY B N 1
ATOM 2225 C CA . GLY B 1 17 ? 11.203 -1.024 0.449 1 97.81 17 GLY B CA 1
ATOM 2226 C C . GLY B 1 17 ? 10.203 -0.929 -0.688 1 97.81 17 GLY B C 1
ATOM 2227 O O . GLY B 1 17 ? 10.5 -0.348 -1.734 1 97.81 17 GLY B O 1
ATOM 2228 N N . ALA B 1 18 ? 9.039 -1.541 -0.519 1 98.06 18 ALA B N 1
ATOM 2229 C CA . ALA B 1 18 ? 7.867 -1.426 -1.381 1 98.06 18 ALA B CA 1
ATOM 2230 C C . ALA B 1 18 ? 8.156 -1.972 -2.775 1 98.06 18 ALA B C 1
ATOM 2232 O O . ALA B 1 18 ? 7.551 -1.537 -3.758 1 98.06 18 ALA B O 1
ATOM 2233 N N . GLY B 1 19 ? 9.125 -2.857 -2.918 1 97.06 19 GLY B N 1
ATOM 2234 C CA . GLY B 1 19 ? 9.438 -3.457 -4.207 1 97.06 19 GLY B CA 1
ATOM 2235 C C . GLY B 1 19 ? 8.648 -4.727 -4.477 1 97.06 19 GLY B C 1
ATOM 2236 O O . GLY B 1 19 ? 8.539 -5.164 -5.625 1 97.06 19 GLY B O 1
ATOM 2237 N N . CYS B 1 20 ? 8.172 -5.336 -3.502 1 97.19 20 CYS B N 1
ATOM 2238 C CA . CYS B 1 20 ? 7.379 -6.559 -3.59 1 97.19 20 CYS B CA 1
ATOM 2239 C C . CYS B 1 20 ? 6.289 -6.578 -2.523 1 97.19 20 CYS B C 1
ATOM 2241 O O . CYS B 1 20 ? 5.895 -5.527 -2.014 1 97.19 20 CYS B O 1
ATOM 2243 N N . GLY B 1 21 ? 5.672 -7.703 -2.307 1 97.19 21 GLY B N 1
ATOM 2244 C CA . GLY B 1 21 ? 4.688 -7.863 -1.248 1 97.19 21 GLY B CA 1
ATOM 2245 C C . GLY B 1 21 ? 3.4 -7.102 -1.514 1 97.19 21 GLY B C 1
ATOM 2246 O O . GLY B 1 21 ? 2.99 -6.949 -2.666 1 97.19 21 GLY B O 1
ATOM 2247 N N . LEU B 1 22 ? 2.779 -6.715 -0.391 1 97.81 22 LEU B N 1
ATOM 2248 C CA . LEU B 1 22 ? 1.476 -6.066 -0.48 1 97.81 22 LEU B CA 1
ATOM 2249 C C . LEU B 1 22 ? 1.578 -4.734 -1.213 1 97.81 22 LEU B C 1
ATOM 2251 O O . LEU B 1 22 ? 0.645 -4.332 -1.911 1 97.81 22 LEU B O 1
ATOM 2255 N N . GLN B 1 23 ? 2.766 -4.059 -1.101 1 98.56 23 GLN B N 1
ATOM 2256 C CA . GLN B 1 23 ? 2.941 -2.771 -1.767 1 98.56 23 GLN B CA 1
ATOM 2257 C C . GLN B 1 23 ? 2.932 -2.932 -3.285 1 98.56 23 GLN B C 1
ATOM 2259 O O . GLN B 1 23 ? 2.275 -2.164 -3.99 1 98.56 23 GLN B O 1
ATOM 2264 N N . ALA B 1 24 ? 3.635 -3.965 -3.801 1 98.25 24 ALA B N 1
ATOM 2265 C CA . ALA B 1 24 ? 3.605 -4.223 -5.238 1 98.25 24 ALA B CA 1
ATOM 2266 C C . ALA B 1 24 ? 2.201 -4.602 -5.699 1 98.25 24 ALA B C 1
ATOM 2268 O O . ALA B 1 24 ? 1.759 -4.184 -6.773 1 98.25 24 ALA B O 1
ATOM 2269 N N . ASP B 1 25 ? 1.523 -5.406 -4.898 1 98.75 25 ASP B N 1
ATOM 2270 C CA . ASP B 1 25 ? 0.159 -5.809 -5.227 1 98.75 25 ASP B CA 1
ATOM 2271 C C . ASP B 1 25 ? -0.763 -4.594 -5.324 1 98.75 25 ASP B C 1
ATOM 2273 O O . ASP B 1 25 ? -1.509 -4.453 -6.297 1 98.75 25 ASP B O 1
ATOM 2277 N N . LEU B 1 26 ? -0.666 -3.719 -4.332 1 98.69 26 LEU B N 1
ATOM 2278 C CA . LEU B 1 26 ? -1.553 -2.562 -4.273 1 98.69 26 LEU B CA 1
ATOM 2279 C C . LEU B 1 26 ? -1.264 -1.601 -5.422 1 98.69 26 LEU B C 1
ATOM 2281 O O . LEU B 1 26 ? -2.186 -1.012 -5.992 1 98.69 26 LEU B O 1
ATOM 2285 N N . LYS B 1 27 ? -0.001 -1.386 -5.766 1 98.19 27 LYS B N 1
ATOM 2286 C CA . LYS B 1 27 ? 0.336 -0.564 -6.922 1 98.19 27 LYS B CA 1
ATOM 2287 C C . LYS B 1 27 ? -0.255 -1.149 -8.203 1 98.19 27 LYS B C 1
ATOM 2289 O O . LYS B 1 27 ? -0.748 -0.413 -9.062 1 98.19 27 LYS B O 1
ATOM 2294 N N . THR B 1 28 ? -0.169 -2.48 -8.312 1 98.31 28 THR B N 1
ATOM 2295 C CA . THR B 1 28 ? -0.687 -3.156 -9.5 1 98.31 28 THR B CA 1
ATOM 2296 C C . THR B 1 28 ? -2.203 -3.012 -9.586 1 98.31 28 THR B C 1
ATOM 2298 O O . THR B 1 28 ? -2.74 -2.646 -10.633 1 98.31 28 THR B O 1
ATOM 2301 N N . PHE B 1 29 ? -2.91 -3.287 -8.43 1 98.56 29 PHE B N 1
ATOM 2302 C CA . PHE B 1 29 ? -4.355 -3.094 -8.391 1 98.56 29 PHE B CA 1
ATOM 2303 C C . PHE B 1 29 ? -4.723 -1.677 -8.82 1 98.56 29 PHE B C 1
ATOM 2305 O O . PHE B 1 29 ? -5.613 -1.483 -9.648 1 98.56 29 PHE B O 1
ATOM 2312 N N . HIS B 1 30 ? -3.977 -0.721 -8.258 1 97.62 30 HIS B N 1
ATOM 2313 C CA . HIS B 1 30 ? -4.254 0.685 -8.531 1 97.62 30 HIS B CA 1
ATOM 2314 C C . HIS B 1 30 ? -4.078 1.004 -10.016 1 97.62 30 HIS B C 1
ATOM 2316 O O . HIS B 1 30 ? -4.926 1.667 -10.617 1 97.62 30 HIS B O 1
ATOM 2322 N N . GLN B 1 31 ? -3.043 0.5 -10.562 1 95.44 31 GLN B N 1
ATOM 2323 C CA . GLN B 1 31 ? -2.766 0.744 -11.977 1 95.44 31 GLN B CA 1
ATOM 2324 C C . GLN B 1 31 ? -3.809 0.073 -12.867 1 95.44 31 GLN B C 1
ATOM 2326 O O . GLN B 1 31 ? -4.129 0.577 -13.945 1 95.44 31 GLN B O 1
ATOM 2331 N N . ARG B 1 32 ? -4.328 -0.985 -12.406 1 96.12 32 ARG B N 1
ATOM 2332 C CA . ARG B 1 32 ? -5.324 -1.723 -13.18 1 96.12 32 ARG B CA 1
ATOM 2333 C C . ARG B 1 32 ? -6.734 -1.24 -12.859 1 96.12 32 ARG B C 1
ATOM 2335 O O . ARG B 1 32 ? -7.715 -1.883 -13.234 1 96.12 32 ARG B O 1
ATOM 2342 N N . LYS B 1 33 ? -6.906 -0.212 -12.086 1 96.44 33 LYS B N 1
ATOM 2343 C CA . LYS B 1 33 ? -8.164 0.446 -11.758 1 96.44 33 LYS B CA 1
ATOM 2344 C C . LYS B 1 33 ? -9.086 -0.485 -10.969 1 96.44 33 LYS B C 1
ATOM 2346 O O . LYS B 1 33 ? -10.289 -0.557 -11.234 1 96.44 33 LYS B O 1
ATOM 2351 N N . VAL B 1 34 ? -8.539 -1.187 -10.125 1 98.19 34 VAL B N 1
ATOM 2352 C CA . VAL B 1 34 ? -9.234 -2.016 -9.141 1 98.19 34 VAL B CA 1
ATOM 2353 C C . VAL B 1 34 ? -8.891 -1.551 -7.73 1 98.19 34 VAL B C 1
ATOM 2355 O O . VAL B 1 34 ? -7.719 -1.326 -7.414 1 98.19 34 VAL B O 1
ATOM 2358 N N . PHE B 1 35 ? -9.898 -1.299 -6.883 1 98.5 35 PHE B N 1
ATOM 2359 C CA . PHE B 1 35 ? -9.648 -0.865 -5.516 1 98.5 35 PHE B CA 1
ATOM 2360 C C . PHE B 1 35 ? -9.07 -2.006 -4.68 1 98.5 35 PHE B C 1
ATOM 2362 O O . PHE B 1 35 ? -9.758 -3.002 -4.434 1 98.5 35 PHE B O 1
ATOM 2369 N N . GLY B 1 36 ? -7.816 -1.834 -4.211 1 98.5 36 GLY B N 1
ATOM 2370 C CA . GLY B 1 36 ? -7.129 -2.902 -3.504 1 98.5 36 GLY B CA 1
ATOM 2371 C C . GLY B 1 36 ? -7.309 -2.834 -1.999 1 98.5 36 GLY B C 1
ATOM 2372 O O . GLY B 1 36 ? -7.066 -1.793 -1.386 1 98.5 36 GLY B O 1
ATOM 2373 N N . LEU B 1 37 ? -7.758 -3.908 -1.415 1 98.62 37 LEU B N 1
ATOM 2374 C CA . LEU B 1 37 ? -7.781 -4.16 0.021 1 98.62 37 LEU B CA 1
ATOM 2375 C C . LEU B 1 37 ? -6.621 -5.062 0.434 1 98.62 37 LEU B C 1
ATOM 2377 O O . LEU B 1 37 ? -5.961 -5.656 -0.418 1 98.62 37 LEU B O 1
ATOM 2381 N N . ASN B 1 38 ? -6.332 -5.078 1.779 1 98.81 38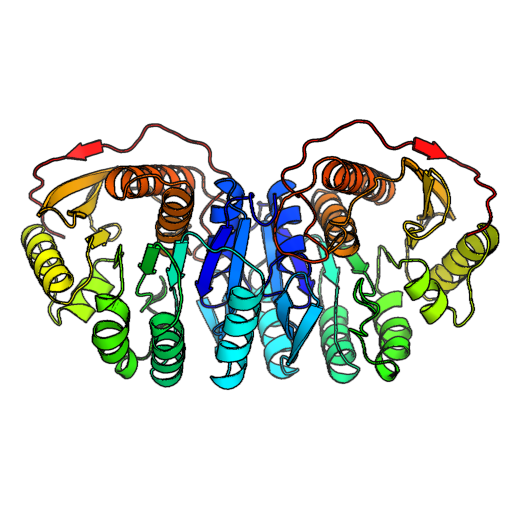 ASN B N 1
ATOM 2382 C CA . ASN B 1 38 ? -5.184 -5.902 2.141 1 98.81 38 ASN B CA 1
ATOM 2383 C C . ASN B 1 38 ? -5.355 -6.527 3.521 1 98.81 38 ASN B C 1
ATOM 2385 O O . ASN B 1 38 ? -6.008 -5.953 4.395 1 98.81 38 ASN B O 1
ATOM 2389 N N . ILE B 1 39 ? -4.863 -7.664 3.66 1 98.69 39 ILE B N 1
ATOM 2390 C CA . ILE B 1 39 ? -4.594 -8.328 4.93 1 98.69 39 ILE B CA 1
ATOM 2391 C C . ILE B 1 39 ? -3.09 -8.531 5.098 1 98.69 39 ILE B C 1
ATOM 2393 O O . ILE B 1 39 ? -2.441 -9.156 4.262 1 98.69 39 ILE B O 1
ATOM 2397 N N . VAL B 1 40 ? -2.537 -7.965 6.141 1 98.75 40 VAL B N 1
ATOM 2398 C CA . VAL B 1 40 ? -1.104 -8.055 6.402 1 98.75 40 VAL B CA 1
ATOM 2399 C C . VAL B 1 40 ? -0.81 -9.312 7.227 1 98.75 40 VAL B C 1
ATOM 2401 O O . VAL B 1 40 ? -1.333 -9.469 8.328 1 98.75 40 VAL B O 1
ATOM 2404 N N . ILE B 1 41 ? 0.072 -10.117 6.707 1 98.06 41 ILE B N 1
ATOM 2405 C CA . ILE B 1 41 ? 0.334 -11.375 7.41 1 98.06 41 ILE B CA 1
ATOM 2406 C C . ILE B 1 41 ? 1.682 -11.289 8.125 1 98.06 41 ILE B C 1
ATOM 2408 O O . ILE B 1 41 ? 1.965 -12.086 9.023 1 98.06 41 ILE B O 1
ATOM 2412 N N . ALA B 1 42 ? 2.525 -10.414 7.66 1 98.06 42 ALA B N 1
ATOM 2413 C CA . ALA B 1 42 ? 3.836 -10.164 8.25 1 98.06 42 ALA B CA 1
ATOM 2414 C C . ALA B 1 42 ? 4.398 -8.82 7.793 1 98.06 42 ALA B C 1
ATOM 2416 O O . ALA B 1 42 ? 3.99 -8.289 6.754 1 98.06 42 ALA B O 1
ATOM 2417 N N . LEU B 1 43 ? 5.242 -8.297 8.656 1 98.31 43 LEU B N 1
ATOM 2418 C CA . LEU B 1 43 ? 6.043 -7.141 8.266 1 98.31 43 LEU B CA 1
ATOM 2419 C C . LEU B 1 43 ? 7.496 -7.539 8.031 1 98.31 43 LEU B C 1
ATOM 2421 O O . LEU B 1 43 ? 8.062 -8.328 8.789 1 98.31 43 LEU B O 1
ATOM 2425 N N . THR B 1 44 ? 8.047 -7.023 6.938 1 97 44 THR B N 1
ATOM 2426 C CA . THR B 1 44 ? 9.469 -7.238 6.715 1 97 44 THR B CA 1
ATOM 2427 C C . THR B 1 44 ? 10.227 -5.914 6.738 1 97 44 THR B C 1
ATOM 2429 O O . THR B 1 44 ? 9.727 -4.895 6.258 1 97 44 THR B O 1
ATOM 2432 N N . ALA B 1 45 ? 11.336 -5.918 7.453 1 97.69 45 ALA B N 1
ATOM 2433 C CA . ALA B 1 45 ? 12.352 -4.891 7.219 1 97.69 45 ALA B CA 1
ATOM 2434 C C . ALA B 1 45 ? 13.242 -5.262 6.035 1 97.69 45 ALA B C 1
ATOM 2436 O O . ALA B 1 45 ? 14.172 -6.055 6.176 1 97.69 45 ALA B O 1
ATOM 2437 N N . GLN B 1 46 ? 12.883 -4.68 4.922 1 96.12 46 GLN B N 1
ATOM 2438 C CA . GLN B 1 46 ? 13.422 -5.156 3.656 1 96.12 46 GLN B CA 1
ATOM 2439 C C . GLN B 1 46 ? 13.773 -3.992 2.734 1 96.12 46 GLN B C 1
ATOM 2441 O O . GLN B 1 46 ? 13.109 -2.953 2.758 1 96.12 46 GLN B O 1
ATOM 2446 N N . ASN B 1 47 ? 14.906 -4.121 2.066 1 96.38 47 ASN B N 1
ATOM 2447 C CA . ASN B 1 47 ? 15.312 -3.201 1.009 1 96.38 47 ASN B CA 1
ATOM 2448 C C . ASN B 1 47 ? 15.812 -3.945 -0.223 1 96.38 47 ASN B C 1
ATOM 2450 O O . ASN B 1 47 ? 15.57 -5.145 -0.374 1 96.38 47 ASN B O 1
ATOM 2454 N N . SER B 1 48 ? 16.359 -3.258 -1.235 1 95.69 48 SER B N 1
ATOM 2455 C CA . SER B 1 48 ? 16.703 -3.902 -2.494 1 95.69 48 SER B CA 1
ATOM 2456 C C . SER B 1 48 ? 17.891 -4.852 -2.314 1 95.69 48 SER B C 1
ATOM 2458 O O . SER B 1 48 ? 18.188 -5.656 -3.199 1 95.69 48 SER B O 1
ATOM 2460 N N . LEU B 1 49 ? 18.578 -4.824 -1.192 1 95.44 49 LEU B N 1
ATOM 2461 C CA . LEU B 1 49 ? 19.719 -5.688 -0.902 1 95.44 49 LEU B CA 1
ATOM 2462 C C . LEU B 1 49 ? 19.266 -6.988 -0.248 1 95.44 49 LEU B C 1
ATOM 2464 O O . LEU B 1 49 ? 20.031 -7.957 -0.194 1 95.44 49 LEU B O 1
ATOM 2468 N N . GLY B 1 50 ? 18.047 -7 0.295 1 93.44 50 GLY B N 1
ATOM 2469 C CA . GLY B 1 50 ? 17.516 -8.211 0.907 1 93.44 50 GLY B CA 1
ATOM 2470 C C . GLY B 1 50 ? 16.672 -7.938 2.135 1 93.44 50 GLY B C 1
ATOM 2471 O O . GLY B 1 50 ? 16.438 -6.781 2.494 1 93.44 50 GLY B O 1
ATOM 2472 N N . THR B 1 51 ? 16.156 -9.008 2.734 1 93.94 51 THR B N 1
ATOM 2473 C CA . THR B 1 51 ? 15.344 -8.953 3.947 1 93.94 51 THR B CA 1
ATOM 2474 C C . THR B 1 51 ? 16.234 -8.977 5.191 1 93.94 51 THR B C 1
ATOM 2476 O O . THR B 1 51 ? 17.078 -9.852 5.336 1 93.94 51 THR B O 1
ATOM 2479 N N . LYS B 1 52 ? 15.953 -8.016 6.055 1 93.44 52 LYS B N 1
ATOM 2480 C CA . LYS B 1 52 ? 16.781 -7.875 7.246 1 93.44 52 LYS B CA 1
ATOM 2481 C C . LYS B 1 52 ? 16.047 -8.352 8.492 1 93.44 52 LYS B C 1
ATOM 2483 O O . LYS B 1 52 ? 16.656 -8.625 9.523 1 93.44 52 LYS B O 1
ATOM 2488 N N . GLY B 1 53 ? 14.797 -8.453 8.422 1 94.5 53 GLY B N 1
ATOM 2489 C CA . GLY B 1 53 ? 13.969 -8.891 9.531 1 94.5 53 GLY B CA 1
ATOM 2490 C C . GLY B 1 53 ? 12.531 -9.156 9.125 1 94.5 53 GLY B C 1
ATOM 2491 O O . GLY B 1 53 ? 12.062 -8.656 8.102 1 94.5 53 GLY B O 1
ATOM 2492 N N . VAL B 1 54 ? 11.852 -10.016 9.961 1 95.81 54 VAL B N 1
ATOM 2493 C CA . VAL B 1 54 ? 10.445 -10.352 9.742 1 95.81 54 VAL B CA 1
ATOM 2494 C C . VAL B 1 54 ? 9.695 -10.312 11.07 1 95.81 54 VAL B C 1
ATOM 2496 O O . VAL B 1 54 ? 10.195 -10.797 12.086 1 95.81 54 VAL B O 1
ATOM 2499 N N . MET B 1 55 ? 8.633 -9.617 11.094 1 97.31 55 MET B N 1
ATOM 2500 C CA . MET B 1 55 ? 7.695 -9.641 12.219 1 97.31 55 MET B CA 1
ATOM 2501 C C . MET B 1 55 ? 6.375 -10.281 11.805 1 97.31 55 MET B C 1
ATOM 2503 O O . MET B 1 55 ? 5.66 -9.75 10.945 1 97.31 55 MET B O 1
ATOM 2507 N N . THR B 1 56 ? 6.004 -11.359 12.422 1 96.44 56 THR B N 1
ATOM 2508 C CA . THR B 1 56 ? 4.777 -12.055 12.062 1 96.44 56 THR B CA 1
ATOM 2509 C C . THR B 1 56 ? 3.572 -11.43 12.758 1 96.44 56 THR B C 1
ATOM 2511 O O . THR B 1 56 ? 3.719 -10.75 13.781 1 96.44 56 THR B O 1
ATOM 2514 N N . VAL B 1 57 ? 2.48 -11.547 12.188 1 98.19 57 VAL B N 1
ATOM 2515 C CA . VAL B 1 57 ? 1.193 -11.156 12.758 1 98.19 57 VAL B CA 1
ATOM 2516 C C . VAL B 1 57 ? 0.511 -12.383 13.367 1 98.19 57 VAL B C 1
ATOM 2518 O O . VAL B 1 57 ? 0.482 -13.453 12.758 1 98.19 57 VAL B O 1
ATOM 2521 N N . ASP B 1 58 ? 0.005 -12.242 14.578 1 96.5 58 ASP B N 1
ATOM 2522 C CA . ASP B 1 58 ? -0.561 -13.422 15.234 1 96.5 58 ASP B CA 1
ATOM 2523 C C . ASP B 1 58 ? -1.891 -13.82 14.602 1 96.5 58 ASP B C 1
ATOM 2525 O O . ASP B 1 58 ? -2.535 -13 13.93 1 96.5 58 ASP B O 1
ATOM 2529 N N . GLU B 1 59 ? -2.297 -15.062 14.844 1 97.62 59 GLU B N 1
ATOM 2530 C CA . GLU B 1 59 ? -3.484 -15.656 14.242 1 97.62 59 GLU B CA 1
ATOM 2531 C C . GLU B 1 59 ? -4.738 -14.852 14.57 1 97.62 59 GLU B C 1
ATOM 2533 O O . GLU B 1 59 ? -5.602 -14.664 13.711 1 97.62 59 GLU B O 1
ATOM 2538 N N . ALA B 1 60 ? -4.836 -14.406 15.805 1 98.19 60 ALA B N 1
ATOM 2539 C CA . ALA B 1 60 ? -6.02 -13.68 16.25 1 98.19 60 ALA B CA 1
ATOM 2540 C C . ALA B 1 60 ? -6.195 -12.391 15.445 1 98.19 60 ALA B C 1
ATOM 2542 O O . ALA B 1 60 ? -7.312 -12.031 15.07 1 98.19 60 ALA B O 1
ATOM 2543 N N . PHE B 1 61 ? -5.105 -11.656 15.203 1 98.5 61 PHE B N 1
ATOM 2544 C CA . PHE B 1 61 ? -5.207 -10.398 14.477 1 98.5 61 PHE B CA 1
ATOM 2545 C C . PHE B 1 61 ? -5.441 -10.648 12.984 1 98.5 61 PHE B C 1
ATOM 2547 O O . PHE B 1 61 ? -6.137 -9.875 12.328 1 98.5 61 PHE B O 1
ATOM 2554 N N . ILE B 1 62 ? -4.852 -11.719 12.414 1 98.31 62 ILE B N 1
ATOM 2555 C CA . ILE B 1 62 ? -5.172 -12.109 11.039 1 98.31 62 ILE B CA 1
ATOM 2556 C C . ILE B 1 62 ? -6.676 -12.328 10.906 1 98.31 62 ILE B C 1
ATOM 2558 O O . ILE B 1 62 ? -7.301 -11.812 9.969 1 98.31 62 ILE B O 1
ATOM 2562 N N . ALA B 1 63 ? -7.254 -13.023 11.867 1 98.19 63 ALA B N 1
ATOM 2563 C CA . ALA B 1 63 ? -8.695 -13.281 11.859 1 98.19 63 ALA B CA 1
ATOM 2564 C C . ALA B 1 63 ? -9.477 -11.977 11.945 1 98.19 63 ALA B C 1
ATOM 2566 O O . ALA B 1 63 ? -10.516 -11.82 11.281 1 98.19 63 ALA B O 1
ATOM 2567 N N . GLN B 1 64 ? -9.008 -11.047 12.734 1 98.38 64 GLN B N 1
ATOM 2568 C CA . GLN B 1 64 ? -9.68 -9.758 12.883 1 98.38 64 GLN B CA 1
ATOM 2569 C C . GLN B 1 64 ? -9.664 -8.984 11.57 1 98.38 64 GLN B C 1
ATOM 2571 O O . GLN B 1 64 ? -10.633 -8.297 11.234 1 98.38 64 GLN B O 1
ATOM 2576 N N . GLN B 1 65 ? -8.586 -9.031 10.891 1 98.56 65 GLN B N 1
ATOM 2577 C CA . GLN B 1 65 ? -8.508 -8.383 9.586 1 98.56 65 GLN B CA 1
ATOM 2578 C C . GLN B 1 65 ? -9.508 -9 8.609 1 98.56 65 GLN B C 1
ATOM 2580 O O . GLN B 1 65 ? -10.211 -8.281 7.898 1 98.56 65 GLN B O 1
ATOM 2585 N N . PHE B 1 66 ? -9.562 -10.336 8.594 1 98.31 66 PHE B N 1
ATOM 2586 C CA . PHE B 1 66 ? -10.531 -11.016 7.738 1 98.31 66 PHE B CA 1
ATOM 2587 C C . PHE B 1 66 ? -11.953 -10.586 8.094 1 98.31 66 PHE B C 1
ATOM 2589 O O . PHE B 1 66 ? -12.773 -10.359 7.207 1 98.31 66 PHE B O 1
ATOM 2596 N N . GLU B 1 67 ? -12.203 -10.5 9.336 1 97.69 67 GLU B N 1
ATOM 2597 C CA . GLU B 1 67 ? -13.531 -10.102 9.797 1 97.69 67 GLU B CA 1
ATOM 2598 C C . GLU B 1 67 ? -13.891 -8.703 9.305 1 97.69 67 GLU B C 1
ATOM 2600 O O . GLU B 1 67 ? -15.023 -8.469 8.875 1 97.69 67 GLU B O 1
ATOM 2605 N N . ALA B 1 68 ? -12.945 -7.793 9.383 1 97.62 68 ALA B N 1
ATOM 2606 C CA . ALA B 1 68 ? -13.172 -6.43 8.914 1 97.62 68 ALA B CA 1
ATOM 2607 C C . ALA B 1 68 ? -13.531 -6.418 7.43 1 97.62 68 ALA B C 1
ATOM 2609 O O . ALA B 1 68 ? -14.398 -5.656 6.996 1 97.62 68 ALA B O 1
ATOM 2610 N N . ILE B 1 69 ? -12.867 -7.23 6.641 1 97.75 69 ILE B N 1
ATOM 2611 C CA . ILE B 1 69 ? -13.109 -7.312 5.203 1 97.75 69 ILE B CA 1
ATOM 2612 C C . ILE B 1 69 ? -14.5 -7.891 4.941 1 97.75 69 ILE B C 1
ATOM 2614 O O . ILE B 1 69 ? -15.281 -7.312 4.188 1 97.75 69 ILE B O 1
ATOM 2618 N N . HIS B 1 70 ? -14.859 -8.953 5.602 1 96.62 70 HIS B N 1
ATOM 2619 C CA . HIS B 1 70 ? -16.094 -9.68 5.371 1 96.62 70 HIS B CA 1
ATOM 2620 C C . HIS B 1 70 ? -17.312 -8.844 5.766 1 96.62 70 HIS B C 1
ATOM 2622 O O . HIS B 1 70 ? -18.359 -8.93 5.133 1 96.62 70 HIS B O 1
ATOM 2628 N N . GLU B 1 71 ? -17.141 -8.055 6.723 1 96.5 71 GLU B N 1
ATOM 2629 C CA . GLU B 1 71 ? -18.234 -7.277 7.293 1 96.5 71 GLU B CA 1
ATOM 2630 C C . GLU B 1 71 ? -18.672 -6.16 6.348 1 96.5 71 GLU B C 1
ATOM 2632 O O . GLU B 1 71 ? -19.844 -5.785 6.316 1 96.5 71 GLU B O 1
ATOM 2637 N N . ASP B 1 72 ? -17.828 -5.723 5.469 1 97.19 72 ASP B N 1
ATOM 2638 C CA . ASP B 1 72 ? -18.094 -4.391 4.938 1 97.19 72 ASP B CA 1
ATOM 2639 C C . ASP B 1 72 ? -17.859 -4.344 3.43 1 97.19 72 ASP B C 1
ATOM 2641 O O . ASP B 1 72 ? -18.422 -3.492 2.736 1 97.19 72 ASP B O 1
ATOM 2645 N N . PHE B 1 73 ? -17.031 -5.25 2.865 1 97.12 73 PHE B N 1
ATOM 2646 C CA . PHE B 1 73 ? -16.562 -5.094 1.494 1 97.12 73 PHE B CA 1
ATOM 2647 C C . PHE B 1 73 ? -17.031 -6.25 0.624 1 97.12 73 PHE B C 1
ATOM 2649 O O . PHE B 1 73 ? -17.453 -7.293 1.138 1 97.12 73 PHE B O 1
ATOM 2656 N N . LYS B 1 74 ? -17.078 -6.047 -0.623 1 96.69 74 LYS B N 1
ATOM 2657 C CA . LYS B 1 74 ? -17.438 -7.051 -1.623 1 96.69 74 LYS B CA 1
ATOM 2658 C C . LYS B 1 74 ? -16.234 -7.406 -2.5 1 96.69 74 LYS B C 1
ATOM 2660 O O . LYS B 1 74 ? -16.141 -6.941 -3.637 1 96.69 74 LYS B O 1
ATOM 2665 N N . VAL B 1 75 ? -15.43 -8.273 -1.994 1 97.62 75 VAL B N 1
ATOM 2666 C CA . VAL B 1 75 ? -14.195 -8.664 -2.678 1 97.62 75 VAL B CA 1
ATOM 2667 C C . VAL B 1 75 ? -14.516 -9.648 -3.803 1 97.62 75 VAL B C 1
ATOM 2669 O O . VAL B 1 75 ? -15.086 -10.711 -3.559 1 97.62 75 VAL B O 1
ATOM 2672 N N . ARG B 1 76 ? -14.125 -9.32 -5 1 97.56 76 ARG B N 1
ATOM 2673 C CA . ARG B 1 76 ? -14.422 -10.172 -6.145 1 97.56 76 ARG B CA 1
ATOM 2674 C C . ARG B 1 76 ? -13.312 -11.203 -6.359 1 97.56 76 ARG B C 1
ATOM 2676 O O . ARG B 1 76 ? -13.57 -12.32 -6.797 1 97.56 76 ARG B O 1
ATOM 2683 N N . ALA B 1 77 ? -12.07 -10.828 -6.129 1 98.5 77 ALA B N 1
ATOM 2684 C CA . ALA B 1 77 ? -10.914 -11.711 -6.273 1 98.5 77 ALA B CA 1
ATOM 2685 C C . ALA B 1 77 ? -9.867 -11.422 -5.203 1 98.5 77 ALA B C 1
ATOM 2687 O O . ALA B 1 77 ? -9.688 -10.273 -4.793 1 98.5 77 ALA B O 1
ATOM 2688 N N . ALA B 1 78 ? -9.156 -12.453 -4.75 1 98.75 78 ALA B N 1
ATOM 2689 C CA . ALA B 1 78 ? -8.117 -12.32 -3.734 1 98.75 78 ALA B CA 1
ATOM 2690 C C . ALA B 1 78 ? -6.824 -12.992 -4.18 1 98.75 78 ALA B C 1
ATOM 2692 O O . ALA B 1 78 ? -6.848 -13.922 -4.992 1 98.75 78 ALA B O 1
ATOM 2693 N N . LYS B 1 79 ? -5.746 -12.5 -3.678 1 98.75 79 LYS B N 1
ATOM 2694 C CA . LYS B 1 79 ? -4.422 -13.07 -3.914 1 98.75 79 LYS B CA 1
ATOM 2695 C C . LYS B 1 79 ? -3.727 -13.406 -2.598 1 98.75 79 LYS B C 1
ATOM 2697 O O . LYS B 1 79 ? -3.67 -12.578 -1.688 1 98.75 79 LYS B O 1
ATOM 2702 N N . VAL B 1 80 ? -3.213 -14.609 -2.508 1 98.62 80 VAL B N 1
ATOM 2703 C CA . VAL B 1 80 ? -2.328 -15.008 -1.415 1 98.62 80 VAL B CA 1
ATOM 2704 C C . VAL B 1 80 ? -0.876 -14.961 -1.884 1 98.62 80 VAL B C 1
ATOM 2706 O O . VAL B 1 80 ? -0.541 -15.5 -2.939 1 98.62 80 VAL B O 1
ATOM 2709 N N . GLY B 1 81 ? -0.07 -14.258 -1.124 1 98.12 81 GLY B N 1
ATOM 2710 C CA . GLY B 1 81 ? 1.364 -14.219 -1.362 1 98.12 81 GLY B CA 1
ATOM 2711 C C . GLY B 1 81 ? 2.174 -14.836 -0.24 1 98.12 81 GLY B C 1
ATOM 2712 O O . GLY B 1 81 ? 1.886 -15.953 0.192 1 98.12 81 GLY B O 1
ATOM 2713 N N . MET B 1 82 ? 3.166 -14.203 0.292 1 97 82 MET B N 1
ATOM 2714 C CA . MET B 1 82 ? 4.113 -14.695 1.288 1 97 82 MET B CA 1
ATOM 2715 C C . MET B 1 82 ? 3.408 -14.992 2.607 1 97 82 MET B C 1
ATOM 2717 O O . MET B 1 82 ? 2.668 -14.156 3.125 1 97 82 MET B O 1
ATOM 2721 N N . LEU B 1 83 ? 3.729 -16.203 3.268 1 97.5 83 LEU B N 1
ATOM 2722 C CA . LEU B 1 83 ? 3.008 -16.609 4.469 1 97.5 83 LEU B CA 1
ATOM 2723 C C . LEU B 1 83 ? 3.977 -17 5.578 1 97.5 83 LEU B C 1
ATOM 2725 O O . LEU B 1 83 ? 3.553 -17.375 6.676 1 97.5 83 LEU B O 1
ATOM 2729 N N . VAL B 1 84 ? 5.27 -17 5.418 1 95.88 84 VAL B N 1
ATOM 2730 C CA . VAL B 1 84 ? 6.375 -17.016 6.367 1 95.88 84 VAL B CA 1
ATOM 2731 C C . VAL B 1 84 ? 6.562 -18.422 6.93 1 95.88 84 VAL B C 1
ATOM 2733 O O . VAL B 1 84 ? 7.633 -19.016 6.781 1 95.88 84 VAL B O 1
ATOM 2736 N N . ASP B 1 85 ? 5.398 -18.969 7.719 1 97.19 85 ASP B N 1
ATOM 2737 C CA . ASP B 1 85 ? 5.582 -20.203 8.461 1 97.19 85 ASP B CA 1
ATOM 2738 C C . ASP B 1 85 ? 4.281 -21.016 8.516 1 97.19 85 ASP B C 1
ATOM 2740 O O . ASP B 1 85 ? 3.252 -20.578 8.008 1 97.19 85 ASP B O 1
ATOM 2744 N N . THR B 1 86 ? 4.379 -22.203 9.18 1 97.69 86 THR B N 1
ATOM 2745 C CA . THR B 1 86 ? 3.262 -23.141 9.227 1 97.69 86 THR B CA 1
ATOM 2746 C C . THR B 1 86 ? 2.068 -22.531 9.953 1 97.69 86 THR B C 1
ATOM 2748 O O . THR B 1 86 ? 0.926 -22.688 9.516 1 97.69 86 THR B O 1
ATOM 2751 N N . ARG B 1 87 ? 2.385 -21.906 11.078 1 97.19 87 ARG B N 1
ATOM 2752 C CA . ARG B 1 87 ? 1.318 -21.297 11.867 1 97.19 87 ARG B CA 1
ATOM 2753 C C . ARG B 1 87 ? 0.528 -20.281 11.031 1 97.19 87 ARG B C 1
ATOM 2755 O O . ARG B 1 87 ? -0.704 -20.281 11.062 1 97.19 87 ARG B O 1
ATOM 2762 N N . THR B 1 88 ? 1.175 -19.453 10.305 1 97.88 88 THR B N 1
ATOM 2763 C CA . THR B 1 88 ? 0.538 -18.438 9.484 1 97.88 88 THR B CA 1
ATOM 2764 C C . THR B 1 88 ? -0.221 -19.062 8.32 1 97.88 88 THR B C 1
ATOM 2766 O O . THR B 1 88 ? -1.331 -18.641 7.992 1 97.88 88 THR B O 1
ATOM 2769 N N . VAL B 1 89 ? 0.413 -20.047 7.699 1 98.19 89 VAL B N 1
ATOM 2770 C CA . VAL B 1 89 ? -0.245 -20.75 6.602 1 98.19 89 VAL B CA 1
ATOM 2771 C C . VAL B 1 89 ? -1.582 -21.312 7.078 1 98.19 89 VAL B C 1
ATOM 2773 O O . VAL B 1 89 ? -2.609 -21.141 6.422 1 98.19 89 VAL B O 1
ATOM 2776 N N . ARG B 1 90 ? -1.599 -21.938 8.195 1 98.06 90 ARG B N 1
ATOM 2777 C CA . ARG B 1 90 ? -2.809 -22.562 8.719 1 98.06 90 ARG B CA 1
ATOM 2778 C C . ARG B 1 90 ? -3.842 -21.516 9.117 1 98.06 90 ARG B C 1
ATOM 2780 O O . ARG B 1 90 ? -5.043 -21.719 8.922 1 98.06 90 ARG B O 1
ATOM 2787 N N . ALA B 1 91 ? -3.367 -20.422 9.688 1 97.94 91 ALA B N 1
ATOM 2788 C CA . ALA B 1 91 ? -4.273 -19.344 10.047 1 97.94 91 ALA B CA 1
ATOM 2789 C C . ALA B 1 91 ? -4.992 -18.797 8.812 1 97.94 91 ALA B C 1
ATOM 2791 O O . ALA B 1 91 ? -6.203 -18.578 8.844 1 97.94 91 ALA B O 1
ATOM 2792 N N . VAL B 1 92 ? -4.254 -18.609 7.77 1 98.38 92 VAL B N 1
ATOM 2793 C CA . VAL B 1 92 ? -4.824 -18.062 6.539 1 98.38 92 VAL B CA 1
ATOM 2794 C C . VAL B 1 92 ? -5.742 -19.109 5.902 1 98.38 92 VAL B C 1
ATOM 2796 O O . VAL B 1 92 ? -6.848 -18.781 5.457 1 98.38 92 VAL B O 1
ATOM 2799 N N . ALA B 1 93 ? -5.285 -20.328 5.867 1 98 93 ALA B N 1
ATOM 2800 C CA . ALA B 1 93 ? -6.09 -21.406 5.301 1 98 93 ALA B CA 1
ATOM 2801 C C . ALA B 1 93 ? -7.445 -21.5 5.996 1 98 93 ALA B C 1
ATOM 2803 O O . ALA B 1 93 ? -8.477 -21.656 5.34 1 98 93 ALA B O 1
ATOM 2804 N N . LYS B 1 94 ? -7.422 -21.422 7.285 1 97.75 94 LYS B N 1
ATOM 2805 C CA . LYS B 1 94 ? -8.641 -21.484 8.078 1 97.75 94 LYS B CA 1
ATOM 2806 C C . LYS B 1 94 ? -9.625 -20.391 7.668 1 97.75 94 LYS B C 1
ATOM 2808 O O . LYS B 1 94 ? -10.812 -20.641 7.508 1 97.75 94 LYS B O 1
ATOM 2813 N N . GLN B 1 95 ? -9.117 -19.188 7.488 1 97.88 95 GLN B N 1
ATOM 2814 C CA . GLN B 1 95 ? -9.961 -18.062 7.121 1 97.88 95 GLN B CA 1
ATOM 2815 C C . GLN B 1 95 ? -10.461 -18.188 5.684 1 97.88 95 GLN B C 1
ATOM 2817 O O . GLN B 1 95 ? -11.594 -17.812 5.379 1 97.88 95 GLN B O 1
ATOM 2822 N N . LEU B 1 96 ? -9.664 -18.719 4.809 1 97.56 96 LEU B N 1
ATOM 2823 C CA . LEU B 1 96 ? -10 -18.844 3.395 1 97.56 96 LEU B CA 1
ATOM 2824 C C . LEU B 1 96 ? -11.141 -19.828 3.197 1 97.56 96 LEU B C 1
ATOM 2826 O O . LEU B 1 96 ? -11.945 -19.688 2.273 1 97.56 96 LEU B O 1
ATOM 2830 N N . LYS B 1 97 ? -11.258 -20.797 4.031 1 95.12 97 LYS B N 1
ATOM 2831 C CA . LYS B 1 97 ? -12.289 -21.828 3.918 1 95.12 97 LYS B CA 1
ATOM 2832 C C . LYS B 1 97 ? -13.68 -21.234 4.109 1 95.12 97 LYS B C 1
ATOM 2834 O O . LYS B 1 97 ? -14.656 -21.734 3.564 1 95.12 97 LYS B O 1
ATOM 2839 N N . THR B 1 98 ? -13.727 -20.125 4.797 1 91.12 98 THR B N 1
ATOM 2840 C CA . THR B 1 98 ? -15.031 -19.531 5.074 1 91.12 98 THR B CA 1
ATOM 2841 C C . THR B 1 98 ? -15.219 -18.25 4.281 1 91.12 98 THR B C 1
ATOM 2843 O O . THR B 1 98 ? -16.266 -17.609 4.363 1 91.12 98 THR B O 1
ATOM 2846 N N . ALA B 1 99 ? -14.172 -17.953 3.576 1 85.88 99 ALA B N 1
ATOM 2847 C CA . ALA B 1 99 ? -14.234 -16.703 2.842 1 85.88 99 ALA B CA 1
ATOM 2848 C C . ALA B 1 99 ? -15.102 -16.828 1.595 1 85.88 99 ALA B C 1
ATOM 2850 O O . ALA B 1 99 ? -15.188 -17.906 1.003 1 85.88 99 ALA B O 1
ATOM 2851 N N . GLN B 1 100 ? -15.727 -15.805 1.216 1 80.75 100 GLN B N 1
ATOM 2852 C CA . GLN B 1 100 ? -16.641 -15.773 0.075 1 80.75 100 GLN B CA 1
ATOM 2853 C C . GLN B 1 100 ? -16.031 -14.984 -1.086 1 80.75 100 GLN B C 1
ATOM 2855 O O . GLN B 1 100 ? -16.688 -14.102 -1.645 1 80.75 100 GLN B O 1
ATOM 2860 N N . PHE B 1 101 ? -14.812 -15.336 -1.374 1 86.19 101 PHE B N 1
ATOM 2861 C CA . PHE B 1 101 ? -14.242 -14.688 -2.551 1 86.19 101 PHE B CA 1
ATOM 2862 C C . PHE B 1 101 ? -14.625 -15.445 -3.818 1 86.19 101 PHE B C 1
ATOM 2864 O O . PHE B 1 101 ? -14.727 -16.672 -3.807 1 86.19 101 PHE B O 1
ATOM 2871 N N . SER B 1 102 ? -14.859 -14.812 -4.879 1 86.69 102 SER B N 1
ATOM 2872 C CA . SER B 1 102 ? -15.227 -15.484 -6.117 1 86.69 102 SER B CA 1
ATOM 2873 C C . SER B 1 102 ? -14.023 -16.156 -6.762 1 86.69 102 SER B C 1
ATOM 2875 O O . SER B 1 102 ? -14.156 -17.219 -7.375 1 86.69 102 SER B O 1
ATOM 2877 N N . GLN B 1 103 ? -12.883 -15.5 -6.684 1 97 103 GLN B N 1
ATOM 2878 C CA . GLN B 1 103 ? -11.656 -16 -7.301 1 97 103 GLN B CA 1
ATOM 2879 C C . GLN B 1 103 ? -10.477 -15.891 -6.344 1 97 103 GLN B C 1
ATOM 2881 O O . GLN B 1 103 ? -10.344 -14.898 -5.625 1 97 103 GLN B O 1
ATOM 2886 N N . LEU B 1 104 ? -9.648 -16.969 -6.32 1 98.62 104 LEU B N 1
ATOM 2887 C CA . LEU B 1 104 ? -8.461 -16.984 -5.477 1 98.62 104 LEU B CA 1
ATOM 2888 C C . LEU B 1 104 ? -7.211 -17.297 -6.301 1 98.62 104 LEU B C 1
ATOM 2890 O O . LEU B 1 104 ? -7.113 -18.344 -6.926 1 98.62 104 LEU B O 1
ATOM 2894 N N . VAL B 1 105 ? -6.336 -16.359 -6.363 1 98.94 105 VAL B N 1
ATOM 2895 C CA . VAL B 1 105 ? -5.02 -16.531 -6.969 1 98.94 105 VAL B CA 1
ATOM 2896 C C . VAL B 1 105 ? -3.986 -16.828 -5.879 1 98.94 105 VAL B C 1
ATOM 2898 O O . VAL B 1 105 ? -3.926 -16.125 -4.867 1 98.94 105 VAL B O 1
ATOM 2901 N N . VAL B 1 106 ? -3.184 -17.859 -6.035 1 98.81 106 VAL B N 1
ATOM 2902 C CA . VAL B 1 106 ? -2.148 -18.188 -5.062 1 98.81 106 VAL B CA 1
ATOM 2903 C C . VAL B 1 106 ? -0.773 -18.109 -5.723 1 98.81 106 VAL B C 1
ATOM 2905 O O . VAL B 1 106 ? -0.479 -18.859 -6.656 1 98.81 106 VAL B O 1
ATOM 2908 N N . ASP B 1 107 ? -0.012 -17.188 -5.352 1 98.5 107 ASP B N 1
ATOM 2909 C CA . ASP B 1 107 ? 1.422 -17.125 -5.621 1 98.5 107 ASP B CA 1
ATOM 2910 C C . ASP B 1 107 ? 2.225 -17.719 -4.469 1 98.5 107 ASP B C 1
ATOM 2912 O O . ASP B 1 107 ? 2.41 -17.078 -3.436 1 98.5 107 ASP B O 1
ATOM 2916 N N . PRO B 1 108 ? 2.709 -18.938 -4.633 1 97.69 108 PRO B N 1
ATOM 2917 C CA . PRO B 1 108 ? 3.352 -19.625 -3.508 1 97.69 108 PRO B CA 1
ATOM 2918 C C . PRO B 1 108 ? 4.754 -19.094 -3.217 1 97.69 108 PRO B C 1
ATOM 2920 O O . PRO B 1 108 ? 5.738 -19.812 -3.365 1 97.69 108 PRO B O 1
ATOM 2923 N N . VAL B 1 109 ? 4.91 -17.938 -2.727 1 95.88 109 VAL B N 1
ATOM 2924 C CA . VAL B 1 109 ? 6.168 -17.25 -2.455 1 95.88 109 VAL B CA 1
ATOM 2925 C C . VAL B 1 109 ? 6.977 -18.031 -1.428 1 95.88 109 VAL B C 1
ATOM 2927 O O . VAL B 1 109 ? 6.672 -18 -0.233 1 95.88 109 VAL B O 1
ATOM 2930 N N . MET B 1 110 ? 8.047 -18.641 -1.901 1 93.38 110 MET B N 1
ATOM 2931 C CA . MET B 1 110 ? 8.852 -19.469 -1.016 1 93.38 110 MET B CA 1
ATOM 2932 C C . MET B 1 110 ? 10.242 -18.891 -0.817 1 93.38 110 MET B C 1
ATOM 2934 O O . MET B 1 110 ? 10.852 -19.047 0.243 1 93.38 110 MET B O 1
ATOM 2938 N N . PHE B 1 111 ? 10.688 -18.141 -1.912 1 87.69 111 PHE B N 1
ATOM 2939 C CA . PHE B 1 111 ? 12.039 -17.594 -1.9 1 87.69 111 PHE B CA 1
ATOM 2940 C C . PHE B 1 111 ? 12.039 -16.141 -2.379 1 87.69 111 PHE B C 1
ATOM 2942 O O . PHE B 1 111 ? 11.211 -15.758 -3.207 1 87.69 111 PHE B O 1
ATOM 2949 N N . GLU B 1 112 ? 13.023 -15.406 -1.782 1 84.5 112 GLU B N 1
ATOM 2950 C CA . GLU B 1 112 ? 13.305 -14.117 -2.4 1 84.5 112 GLU B CA 1
ATOM 2951 C C . GLU B 1 112 ? 14.289 -14.258 -3.559 1 84.5 112 GLU B C 1
ATOM 2953 O O . GLU B 1 112 ? 14.836 -15.344 -3.785 1 84.5 112 GLU B O 1
ATOM 2958 N N . LYS B 1 113 ? 14.453 -13.242 -4.328 1 77.75 113 LYS B N 1
ATOM 2959 C CA . LYS B 1 113 ? 15.32 -13.281 -5.496 1 77.75 113 LYS B CA 1
ATOM 2960 C C . LYS B 1 113 ? 16.75 -13.641 -5.102 1 77.75 113 LYS B C 1
ATOM 2962 O O . LYS B 1 113 ? 17.484 -14.266 -5.879 1 77.75 113 LYS B O 1
ATOM 2967 N N . SER B 1 114 ? 17.109 -13.305 -3.947 1 73.81 114 SER B N 1
ATOM 2968 C CA . SER B 1 114 ? 18.453 -13.602 -3.475 1 73.81 114 SER B CA 1
ATOM 2969 C C . SER B 1 114 ? 18.594 -15.07 -3.09 1 73.81 114 SER B C 1
ATOM 2971 O O . SER B 1 114 ? 19.703 -15.555 -2.871 1 73.81 114 SER B O 1
ATOM 2973 N N . GLY B 1 115 ? 17.484 -15.727 -3.041 1 77.19 115 GLY B N 1
ATOM 2974 C CA . GLY B 1 115 ? 17.516 -17.109 -2.6 1 77.19 115 GLY B CA 1
ATOM 2975 C C . GLY B 1 115 ? 17.125 -17.281 -1.142 1 77.19 115 GLY B C 1
ATOM 2976 O O . GLY B 1 115 ? 16.906 -18.391 -0.678 1 77.19 115 GLY B O 1
ATOM 2977 N N . TYR B 1 116 ? 17.016 -16.125 -0.526 1 80.62 116 TYR B N 1
ATOM 2978 C CA . TYR B 1 116 ? 16.578 -16.172 0.867 1 80.62 116 TYR B CA 1
ATOM 2979 C C . TYR B 1 116 ? 15.195 -16.797 0.993 1 80.62 116 TYR B C 1
ATOM 2981 O O . TYR B 1 116 ? 14.312 -16.531 0.178 1 80.62 116 TYR B O 1
ATOM 2989 N N . ARG B 1 117 ? 15.102 -17.656 2.014 1 87.75 117 ARG B N 1
ATOM 2990 C CA . ARG B 1 117 ? 13.836 -18.359 2.227 1 87.75 117 ARG B CA 1
ATOM 2991 C C . ARG B 1 117 ? 12.828 -17.453 2.928 1 87.75 117 ARG B C 1
ATOM 2993 O O . ARG B 1 117 ? 13.094 -16.938 4.02 1 87.75 117 ARG B O 1
ATOM 3000 N N . LEU B 1 118 ? 11.703 -17.281 2.318 1 91.31 118 LEU B N 1
ATOM 3001 C CA . LEU B 1 118 ? 10.617 -16.484 2.871 1 91.31 118 LEU B CA 1
ATOM 3002 C C . LEU B 1 118 ? 9.555 -17.375 3.514 1 91.31 118 LEU B C 1
ATOM 3004 O O . LEU B 1 118 ? 8.758 -16.906 4.328 1 91.31 118 LEU B O 1
ATOM 3008 N N . LEU B 1 119 ? 9.492 -18.562 3.133 1 94.75 119 LEU B N 1
ATOM 3009 C CA . LEU B 1 119 ? 8.633 -19.594 3.695 1 94.75 119 LEU B CA 1
ATOM 3010 C C . LEU B 1 119 ? 9.461 -20.719 4.297 1 94.75 119 LEU B C 1
ATOM 3012 O O . LEU B 1 119 ? 10.289 -21.328 3.609 1 94.75 119 LEU B O 1
ATOM 3016 N N . GLU B 1 120 ? 9.195 -20.938 5.543 1 94.75 120 GLU B N 1
ATOM 3017 C CA . GLU B 1 120 ? 9.906 -22.047 6.184 1 94.75 120 GLU B CA 1
ATOM 3018 C C . GLU B 1 120 ? 9.68 -23.359 5.441 1 94.75 120 GLU B C 1
ATOM 3020 O O . GLU B 1 120 ? 8.586 -23.609 4.93 1 94.75 120 GLU B O 1
ATOM 3025 N N . GLU B 1 121 ? 10.703 -24.141 5.445 1 93.06 121 GLU B N 1
ATOM 3026 C CA . GLU B 1 121 ? 10.641 -25.406 4.727 1 93.06 121 GLU B CA 1
ATOM 3027 C C . GLU B 1 121 ? 9.477 -26.266 5.207 1 93.06 121 GLU B C 1
ATOM 3029 O O . GLU B 1 121 ? 8.773 -26.891 4.402 1 93.06 121 GLU B O 1
ATOM 3034 N N . SER B 1 122 ? 9.281 -26.25 6.504 1 94.06 122 SER B N 1
ATOM 3035 C CA . SER B 1 122 ? 8.219 -27.062 7.102 1 94.06 122 SER B CA 1
ATOM 3036 C C . SER B 1 122 ? 6.844 -26.578 6.648 1 94.06 122 SER B C 1
ATOM 3038 O O . SER B 1 122 ? 5.871 -27.328 6.688 1 94.06 122 SER B O 1
ATOM 3040 N N . ALA B 1 123 ? 6.746 -25.359 6.199 1 96.56 123 ALA B N 1
ATOM 3041 C CA . ALA B 1 123 ? 5.465 -24.766 5.828 1 96.56 123 ALA B CA 1
ATOM 3042 C C . ALA B 1 123 ? 5.129 -25.047 4.367 1 96.56 123 ALA B C 1
ATOM 3044 O O . ALA B 1 123 ? 3.982 -24.875 3.941 1 96.56 123 ALA B O 1
ATOM 3045 N N . GLU B 1 124 ? 6.109 -25.438 3.574 1 96.25 124 GLU B N 1
ATOM 3046 C CA . GLU B 1 124 ? 5.91 -25.672 2.146 1 96.25 124 GLU B CA 1
ATOM 3047 C C . GLU B 1 124 ? 4.848 -26.734 1.912 1 96.25 124 GLU B C 1
ATOM 3049 O O . GLU B 1 124 ? 3.969 -26.578 1.064 1 96.25 124 GLU B O 1
ATOM 3054 N N . ARG B 1 125 ? 4.977 -27.781 2.645 1 95.69 125 ARG B N 1
ATOM 3055 C CA . ARG B 1 125 ? 4.027 -28.875 2.504 1 95.69 125 ARG B CA 1
ATOM 3056 C C . ARG B 1 125 ? 2.623 -28.438 2.904 1 95.69 125 ARG B C 1
ATOM 3058 O O . ARG B 1 125 ? 1.646 -28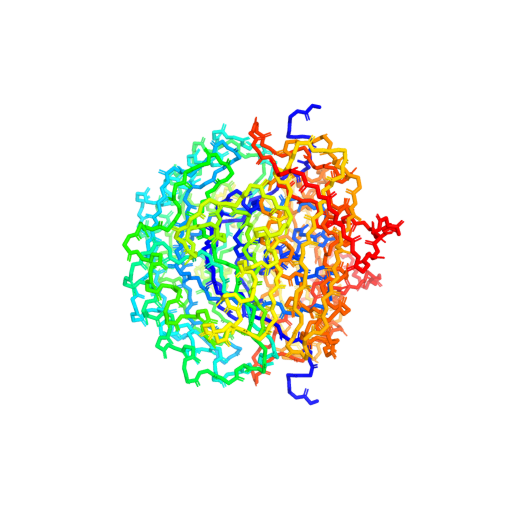.797 2.24 1 95.69 125 ARG B O 1
ATOM 3065 N N . VAL B 1 126 ? 2.541 -27.719 4.004 1 97.5 126 VAL B N 1
ATOM 3066 C CA . VAL B 1 126 ? 1.251 -27.266 4.508 1 97.5 126 VAL B CA 1
ATOM 3067 C C . VAL B 1 126 ? 0.6 -26.328 3.488 1 97.5 126 VAL B C 1
ATOM 3069 O O . VAL B 1 126 ? -0.6 -26.422 3.223 1 97.5 126 VAL B O 1
ATOM 3072 N N . LEU B 1 127 ? 1.379 -25.438 2.939 1 98.12 127 LEU B N 1
ATOM 3073 C CA . LEU B 1 127 ? 0.886 -24.562 1.889 1 98.12 127 LEU B CA 1
ATOM 3074 C C . LEU B 1 127 ? 0.333 -25.359 0.718 1 98.12 127 LEU B C 1
ATOM 3076 O O . LEU B 1 127 ? -0.767 -25.094 0.233 1 98.12 127 LEU B O 1
ATOM 3080 N N . THR B 1 128 ? 1.055 -26.344 0.298 1 97.5 128 THR B N 1
ATOM 3081 C CA . THR B 1 128 ? 0.689 -27.156 -0.853 1 97.5 128 THR B CA 1
ATOM 3082 C C . THR B 1 128 ? -0.573 -27.969 -0.564 1 97.5 128 THR B C 1
ATOM 3084 O O . THR B 1 128 ? -1.458 -28.078 -1.416 1 97.5 128 THR B O 1
ATOM 3087 N N . GLU B 1 129 ? -0.708 -28.422 0.629 1 97 129 GLU B N 1
ATOM 3088 C CA . GLU B 1 129 ? -1.808 -29.312 0.983 1 97 129 GLU B CA 1
ATOM 3089 C C . GLU B 1 129 ? -3.061 -28.516 1.354 1 97 129 GLU B C 1
ATOM 3091 O O . GLU B 1 129 ? -4.18 -28.953 1.078 1 97 129 GLU B O 1
ATOM 3096 N N . GLU B 1 130 ? -2.877 -27.359 1.939 1 97.44 130 GLU B N 1
ATOM 3097 C CA . GLU B 1 130 ? -4.035 -26.734 2.564 1 97.44 130 GLU B CA 1
ATOM 3098 C C . GLU B 1 130 ? -4.488 -25.516 1.771 1 97.44 130 GLU B C 1
ATOM 3100 O O . GLU B 1 130 ? -5.656 -25.125 1.836 1 97.44 130 GLU B O 1
ATOM 3105 N N . ILE B 1 131 ? -3.637 -24.891 0.998 1 98.06 131 ILE B N 1
ATOM 3106 C CA . ILE B 1 131 ? -4.004 -23.641 0.327 1 98.06 131 ILE B CA 1
ATOM 3107 C C . ILE B 1 131 ? -4.102 -23.875 -1.179 1 98.06 131 ILE B C 1
ATOM 3109 O O . ILE B 1 131 ? -5.051 -23.422 -1.824 1 98.06 131 ILE B O 1
ATOM 3113 N N . VAL B 1 132 ? -3.223 -24.641 -1.749 1 97.56 132 VAL B N 1
ATOM 3114 C CA . VAL B 1 132 ? -3.109 -24.828 -3.191 1 97.56 132 VAL B CA 1
ATOM 3115 C C . VAL B 1 132 ? -4.41 -25.422 -3.738 1 97.56 132 VAL B C 1
ATOM 3117 O O . VAL B 1 132 ? -4.91 -24.969 -4.773 1 97.56 132 VAL B O 1
ATOM 3120 N N . PRO B 1 133 ? -5.07 -26.391 -3.006 1 97.38 133 PRO B N 1
ATOM 3121 C CA . PRO B 1 133 ? -6.301 -26.969 -3.543 1 97.38 133 PRO B CA 1
ATOM 3122 C C . PRO B 1 133 ? -7.434 -25.953 -3.664 1 97.38 133 PRO B C 1
ATOM 3124 O O . PRO B 1 133 ? -8.422 -26.203 -4.359 1 97.38 133 PRO B O 1
ATOM 3127 N N . MET B 1 134 ? -7.309 -24.812 -3.02 1 97.44 134 MET B N 1
ATOM 3128 C CA . MET B 1 134 ? -8.367 -23.797 -3.043 1 97.44 134 MET B CA 1
ATOM 3129 C C . MET B 1 134 ? -8.133 -22.797 -4.172 1 97.44 134 MET B C 1
ATOM 3131 O O . MET B 1 134 ? -8.992 -21.953 -4.441 1 97.44 134 MET B O 1
ATOM 3135 N N . ALA B 1 135 ? -7.047 -22.875 -4.887 1 98.31 135 ALA B N 1
ATOM 3136 C CA . ALA B 1 135 ? -6.633 -21.844 -5.844 1 98.31 135 ALA B CA 1
ATOM 3137 C C . ALA B 1 135 ? -7.402 -21.984 -7.156 1 98.31 135 ALA B C 1
ATOM 3139 O O . ALA B 1 135 ? -7.473 -23.078 -7.734 1 98.31 135 ALA B O 1
ATOM 3140 N N . ASP B 1 136 ? -7.98 -20.891 -7.582 1 98.44 136 ASP B N 1
ATOM 3141 C CA . ASP B 1 136 ? -8.469 -20.828 -8.953 1 98.44 136 ASP B CA 1
ATOM 3142 C C . ASP B 1 136 ? -7.305 -20.734 -9.945 1 98.44 136 ASP B C 1
ATOM 3144 O O . ASP B 1 136 ? -7.371 -21.281 -11.047 1 98.44 136 ASP B O 1
ATOM 3148 N N . ILE B 1 137 ? -6.285 -19.984 -9.57 1 98.81 137 ILE B N 1
ATOM 3149 C CA . ILE B 1 137 ? -5.051 -19.906 -10.344 1 98.81 137 ILE B CA 1
ATOM 3150 C C . ILE B 1 137 ? -3.848 -20.031 -9.414 1 98.81 137 ILE B C 1
ATOM 3152 O O . ILE B 1 137 ? -3.779 -19.344 -8.391 1 98.81 137 ILE B O 1
ATOM 3156 N N . LEU B 1 138 ? -2.953 -20.891 -9.688 1 98.88 138 LEU B N 1
ATOM 3157 C CA . LEU B 1 138 ? -1.677 -21.078 -9 1 98.88 138 LEU B CA 1
ATOM 3158 C C . LEU B 1 138 ? -0.52 -20.625 -9.883 1 98.88 138 LEU B C 1
ATOM 3160 O O . LEU B 1 138 ? -0.438 -21 -11.055 1 98.88 138 LEU B O 1
ATOM 3164 N N . THR B 1 139 ? 0.466 -19.797 -9.273 1 98.75 139 THR B N 1
ATOM 3165 C CA . THR B 1 139 ? 1.451 -19.172 -10.148 1 98.75 139 THR B CA 1
ATOM 3166 C C . THR B 1 139 ? 2.867 -19.422 -9.641 1 98.75 139 THR B C 1
ATOM 3168 O O . THR B 1 139 ? 3.662 -18.5 -9.508 1 98.75 139 THR B O 1
ATOM 3171 N N . PRO B 1 140 ? 3.309 -20.594 -9.484 1 98 140 PRO B N 1
ATOM 3172 C CA . PRO B 1 140 ? 4.676 -20.859 -9.031 1 98 140 PRO B CA 1
ATOM 3173 C C . PRO B 1 140 ? 5.723 -20.562 -10.109 1 98 140 PRO B C 1
ATOM 3175 O O . PRO B 1 140 ? 5.422 -20.641 -11.297 1 98 140 PRO B O 1
ATOM 3178 N N . ASN B 1 141 ? 6.887 -20.125 -9.641 1 94.88 141 ASN B N 1
ATOM 3179 C CA . ASN B 1 141 ? 8.031 -20.172 -10.547 1 94.88 141 ASN B CA 1
ATOM 3180 C C . ASN B 1 141 ? 8.648 -21.578 -10.594 1 94.88 141 ASN B C 1
ATOM 3182 O O . ASN B 1 141 ? 8.133 -22.5 -9.969 1 94.88 141 ASN B O 1
ATOM 3186 N N . LEU B 1 142 ? 9.727 -21.719 -11.328 1 93.12 142 LEU B N 1
ATOM 3187 C CA . LEU B 1 142 ? 10.328 -23.031 -11.539 1 93.12 142 LEU B CA 1
ATOM 3188 C C . LEU B 1 142 ? 10.797 -23.625 -10.219 1 93.12 142 LEU B C 1
ATOM 3190 O O . LEU B 1 142 ? 10.531 -24.797 -9.945 1 93.12 142 LEU B O 1
ATOM 3194 N N . ALA B 1 143 ? 11.469 -22.797 -9.398 1 93 143 ALA B N 1
ATOM 3195 C CA . ALA B 1 143 ? 11.984 -23.281 -8.117 1 93 143 ALA B CA 1
ATOM 3196 C C . ALA B 1 143 ? 10.852 -23.688 -7.184 1 93 143 ALA B C 1
ATOM 3198 O O . ALA B 1 143 ? 10.938 -24.703 -6.492 1 93 143 ALA B O 1
ATOM 3199 N N . GLU B 1 144 ? 9.82 -22.922 -7.172 1 95.62 144 GLU B N 1
ATOM 3200 C CA . GLU B 1 144 ? 8.664 -23.188 -6.324 1 95.62 144 GLU B CA 1
ATOM 3201 C C . GLU B 1 144 ? 7.902 -24.422 -6.809 1 95.62 144 GLU B C 1
ATOM 3203 O O . GLU B 1 144 ? 7.496 -25.266 -6.004 1 95.62 144 GLU B O 1
ATOM 3208 N N . ALA B 1 145 ? 7.707 -24.531 -8.133 1 96.56 145 ALA B N 1
ATOM 3209 C CA . ALA B 1 145 ? 7.059 -25.719 -8.695 1 96.56 145 ALA B CA 1
ATOM 3210 C C . ALA B 1 145 ? 7.844 -26.984 -8.359 1 96.56 145 ALA B C 1
ATOM 3212 O O . ALA B 1 145 ? 7.258 -28 -7.984 1 96.56 145 ALA B O 1
ATOM 3213 N N . ALA B 1 146 ? 9.164 -26.875 -8.539 1 95.5 146 ALA B N 1
ATOM 3214 C CA . ALA B 1 146 ? 10.023 -28 -8.203 1 95.5 146 ALA B CA 1
ATOM 3215 C C . ALA B 1 146 ? 9.852 -28.422 -6.742 1 95.5 146 ALA B C 1
ATOM 3217 O O . ALA B 1 146 ? 9.75 -29.609 -6.438 1 95.5 146 ALA B O 1
ATOM 3218 N N . ALA B 1 147 ? 9.805 -27.438 -5.867 1 94.31 147 ALA B N 1
ATOM 3219 C CA . ALA B 1 147 ? 9.633 -27.688 -4.438 1 94.31 147 ALA B CA 1
ATOM 3220 C C . ALA B 1 147 ? 8.281 -28.359 -4.164 1 94.31 147 ALA B C 1
ATOM 3222 O O . ALA B 1 147 ? 8.195 -29.281 -3.355 1 94.31 147 ALA B O 1
ATOM 3223 N N . MET B 1 148 ? 7.273 -27.938 -4.82 1 96.56 148 MET B N 1
ATOM 3224 C CA . MET B 1 148 ? 5.914 -28.406 -4.57 1 96.56 148 MET B CA 1
ATOM 3225 C C . MET B 1 148 ? 5.734 -29.844 -5.066 1 96.56 148 MET B C 1
ATOM 3227 O O . MET B 1 148 ? 5.027 -30.641 -4.441 1 96.56 148 MET B O 1
ATOM 3231 N N . VAL B 1 149 ? 6.371 -30.188 -6.176 1 96.5 149 VAL B N 1
ATOM 3232 C CA . VAL B 1 149 ? 6.184 -31.531 -6.742 1 96.5 149 VAL B CA 1
ATOM 3233 C C . VAL B 1 149 ? 7.27 -32.469 -6.223 1 96.5 149 VAL B C 1
ATOM 3235 O O . VAL B 1 149 ? 7.207 -33.688 -6.445 1 96.5 149 VAL B O 1
ATOM 3238 N N . GLY B 1 150 ? 8.297 -31.875 -5.562 1 95.25 150 GLY B N 1
ATOM 3239 C CA . GLY B 1 150 ? 9.305 -32.688 -4.883 1 95.25 150 GLY B CA 1
ATOM 3240 C C . GLY B 1 150 ? 10.367 -33.219 -5.82 1 95.25 150 GLY B C 1
ATOM 3241 O O . GLY B 1 150 ? 10.898 -34.312 -5.602 1 95.25 150 GLY B O 1
ATOM 3242 N N . ARG B 1 151 ? 10.641 -32.594 -6.938 1 95.56 151 ARG B N 1
ATOM 3243 C CA . ARG B 1 151 ? 11.68 -33 -7.879 1 95.56 151 ARG B CA 1
ATOM 3244 C C . ARG B 1 151 ? 12.148 -31.797 -8.719 1 95.56 151 ARG B C 1
ATOM 3246 O O . ARG B 1 151 ? 11.406 -30.828 -8.883 1 95.56 151 ARG B O 1
ATOM 3253 N N . LYS B 1 152 ? 13.234 -31.906 -9.32 1 94.56 152 LYS B N 1
ATOM 3254 C CA . LYS B 1 152 ? 13.781 -30.859 -10.18 1 94.56 152 LYS B CA 1
ATOM 3255 C C . LYS B 1 152 ? 13.039 -30.812 -11.516 1 94.56 152 LYS B C 1
ATOM 3257 O O . LYS B 1 152 ? 12.609 -31.844 -12.039 1 94.56 152 LYS B O 1
ATOM 3262 N N . LEU B 1 153 ? 12.859 -29.641 -12.016 1 93.5 153 LEU B N 1
ATOM 3263 C CA . LEU B 1 153 ? 12.328 -29.406 -13.352 1 93.5 153 LEU B CA 1
ATOM 3264 C C . LEU B 1 153 ? 13.422 -28.953 -14.312 1 93.5 153 LEU B C 1
ATOM 3266 O O . LEU B 1 153 ? 13.953 -27.844 -14.172 1 93.5 153 LEU B O 1
ATOM 3270 N N . THR B 1 154 ? 13.75 -29.734 -15.312 1 91.38 154 THR B N 1
ATOM 3271 C CA . THR B 1 154 ? 14.906 -29.422 -16.141 1 91.38 154 THR B CA 1
ATOM 3272 C C . THR B 1 154 ? 14.508 -29.281 -17.609 1 91.38 154 THR B C 1
ATOM 3274 O O . THR B 1 154 ? 15.281 -28.781 -18.422 1 91.38 154 THR B O 1
ATOM 3277 N N . THR B 1 155 ? 13.266 -29.672 -17.938 1 89.69 155 THR B N 1
ATOM 3278 C CA . THR B 1 155 ? 12.805 -29.594 -19.312 1 89.69 155 THR B CA 1
ATOM 3279 C C . THR B 1 155 ? 11.406 -28.984 -19.375 1 89.69 155 THR B C 1
ATOM 3281 O O . THR B 1 155 ? 10.711 -28.891 -18.359 1 89.69 155 THR B O 1
ATOM 3284 N N . SER B 1 156 ? 11.047 -28.594 -20.578 1 90.88 156 SER B N 1
ATOM 3285 C CA . SER B 1 156 ? 9.688 -28.125 -20.797 1 90.88 156 SER B CA 1
ATOM 3286 C C . SER B 1 156 ? 8.672 -29.219 -20.469 1 90.88 156 SER B C 1
ATOM 3288 O O . SER B 1 156 ? 7.578 -28.922 -19.969 1 90.88 156 SER B O 1
ATOM 3290 N N . LYS B 1 157 ? 9.047 -30.516 -20.75 1 93.94 157 LYS B N 1
ATOM 3291 C CA . LYS B 1 157 ? 8.164 -31.625 -20.391 1 93.94 157 LYS B CA 1
ATOM 3292 C C . LYS B 1 157 ? 7.965 -31.703 -18.875 1 93.94 157 LYS B C 1
ATOM 3294 O O . LYS B 1 157 ? 6.867 -32 -18.406 1 93.94 157 LYS B O 1
ATOM 3299 N N . ASP B 1 158 ? 9.07 -31.422 -18.156 1 94.75 158 ASP B N 1
ATOM 3300 C CA . ASP B 1 158 ? 8.969 -31.406 -16.703 1 94.75 158 ASP B CA 1
ATOM 3301 C C . ASP B 1 158 ? 7.949 -30.375 -16.234 1 94.75 158 ASP B C 1
ATOM 3303 O O . ASP B 1 158 ? 7.223 -30.594 -15.273 1 94.75 158 ASP B O 1
ATOM 3307 N N . MET B 1 159 ? 7.918 -29.219 -16.906 1 95.12 159 MET B N 1
ATOM 3308 C CA . MET B 1 159 ? 6.977 -28.156 -16.562 1 95.12 159 MET B CA 1
ATOM 3309 C C . MET B 1 159 ? 5.539 -28.609 -16.812 1 95.12 159 MET B C 1
ATOM 3311 O O . MET B 1 159 ? 4.66 -28.359 -15.977 1 95.12 159 MET B O 1
ATOM 3315 N N . VAL B 1 160 ? 5.32 -29.25 -17.938 1 95.88 160 VAL B N 1
ATOM 3316 C CA . VAL B 1 160 ? 3.994 -29.75 -18.297 1 95.88 160 VAL B CA 1
ATOM 3317 C C . VAL B 1 160 ? 3.521 -30.766 -17.266 1 95.88 160 VAL B C 1
ATOM 3319 O O . VAL B 1 160 ? 2.4 -30.672 -16.75 1 95.88 160 VAL B O 1
ATOM 3322 N N . ASP B 1 161 ? 4.406 -31.719 -16.906 1 97.62 161 ASP B N 1
ATOM 3323 C CA . ASP B 1 161 ? 4.074 -32.75 -15.93 1 97.62 161 ASP B CA 1
ATOM 3324 C C . ASP B 1 161 ? 3.783 -32.156 -14.555 1 97.62 161 ASP B C 1
ATOM 3326 O O . ASP B 1 161 ? 2.836 -32.562 -13.883 1 97.62 161 ASP B O 1
ATOM 3330 N N . ALA B 1 162 ? 4.633 -31.219 -14.18 1 97.94 162 ALA B N 1
ATOM 3331 C CA . ALA B 1 162 ? 4.449 -30.562 -12.891 1 97.94 162 ALA B CA 1
ATOM 3332 C C . ALA B 1 162 ? 3.105 -29.828 -12.828 1 97.94 162 ALA B C 1
ATOM 3334 O O . ALA B 1 162 ? 2.416 -29.875 -11.812 1 97.94 162 ALA B O 1
ATOM 3335 N N . ALA B 1 163 ? 2.758 -29.156 -13.906 1 98.25 163 ALA B N 1
ATOM 3336 C CA . ALA B 1 163 ? 1.482 -28.438 -13.961 1 98.25 163 ALA B CA 1
ATOM 3337 C C . ALA B 1 163 ? 0.311 -29.406 -13.781 1 98.25 163 ALA B C 1
ATOM 3339 O O . ALA B 1 163 ? -0.644 -29.109 -13.062 1 98.25 163 ALA B O 1
ATOM 3340 N N . GLN B 1 164 ? 0.418 -30.531 -14.43 1 98.44 164 GLN B N 1
ATOM 3341 C CA . GLN B 1 164 ? -0.631 -31.531 -14.32 1 98.44 164 GLN B CA 1
ATOM 3342 C C . GLN B 1 164 ? -0.74 -32.062 -12.898 1 98.44 164 GLN B C 1
ATOM 3344 O O . GLN B 1 164 ? -1.844 -32.281 -12.391 1 98.44 164 GLN B O 1
ATOM 3349 N N . GLU B 1 165 ? 0.395 -32.312 -12.297 1 98.19 165 GLU B N 1
ATOM 3350 C CA . GLU B 1 165 ? 0.412 -32.781 -10.914 1 98.19 165 GLU B CA 1
ATOM 3351 C C . GLU B 1 165 ? -0.214 -31.75 -9.969 1 98.19 165 GLU B C 1
ATOM 3353 O O . GLU B 1 165 ? -0.989 -32.094 -9.078 1 98.19 165 GLU B O 1
ATOM 3358 N N . LEU B 1 166 ? 0.131 -30.516 -10.117 1 98.31 166 LEU B N 1
ATOM 3359 C CA . LEU B 1 166 ? -0.396 -29.438 -9.289 1 98.31 166 LEU B CA 1
ATOM 3360 C C . LEU B 1 166 ? -1.896 -29.266 -9.5 1 98.31 166 LEU B C 1
ATOM 3362 O O . LEU B 1 166 ? -2.639 -29 -8.555 1 98.31 166 LEU B O 1
ATOM 3366 N N . GLN B 1 167 ? -2.354 -29.375 -10.734 1 98.62 167 GLN B N 1
ATOM 3367 C CA . GLN B 1 167 ? -3.785 -29.328 -11.016 1 98.62 167 GLN B CA 1
ATOM 3368 C C . GLN B 1 167 ? -4.516 -30.484 -10.328 1 98.62 167 GLN B C 1
ATOM 3370 O O . GLN B 1 167 ? -5.617 -30.297 -9.805 1 98.62 167 GLN B O 1
ATOM 3375 N N . ALA B 1 168 ? -3.895 -31.641 -10.359 1 98.06 168 ALA B N 1
ATOM 3376 C CA . ALA B 1 168 ? -4.488 -32.812 -9.734 1 98.06 168 ALA B CA 1
ATOM 3377 C C . ALA B 1 168 ? -4.617 -32.625 -8.227 1 98.06 168 ALA B C 1
ATOM 3379 O O . ALA B 1 168 ? -5.469 -33.25 -7.59 1 98.06 168 ALA B O 1
ATOM 3380 N N . LEU B 1 169 ? -3.795 -31.766 -7.629 1 97.19 169 LEU B N 1
ATOM 3381 C CA . LEU B 1 169 ? -3.865 -31.484 -6.203 1 97.19 169 LEU B CA 1
ATOM 3382 C C . LEU B 1 169 ? -5.082 -30.625 -5.883 1 97.19 169 LEU B C 1
ATOM 3384 O O . LEU B 1 169 ? -5.477 -30.5 -4.723 1 97.19 169 LEU B O 1
ATOM 3388 N N . GLY B 1 170 ? -5.613 -29.922 -6.906 1 97.5 170 GLY B N 1
ATOM 3389 C CA . GLY B 1 170 ? -6.871 -29.234 -6.664 1 97.5 170 GLY B CA 1
ATOM 3390 C C . GLY B 1 170 ? -6.902 -27.828 -7.254 1 97.5 170 GLY B C 1
ATOM 3391 O O . GLY B 1 170 ? -7.973 -27.234 -7.363 1 97.5 170 GLY B O 1
ATOM 3392 N N . ALA B 1 171 ? -5.734 -27.234 -7.566 1 98.19 171 ALA B N 1
ATOM 3393 C CA . ALA B 1 171 ? -5.73 -25.922 -8.211 1 98.19 171 ALA B CA 1
ATOM 3394 C C . ALA B 1 171 ? -6.32 -26 -9.617 1 98.19 171 ALA B C 1
ATOM 3396 O O . ALA B 1 171 ? -6.043 -26.953 -10.359 1 98.19 171 ALA B O 1
ATOM 3397 N N . ASN B 1 172 ? -7.16 -25.016 -10.008 1 98.38 172 ASN B N 1
ATOM 3398 C CA . ASN B 1 172 ? -7.902 -25.094 -11.258 1 98.38 17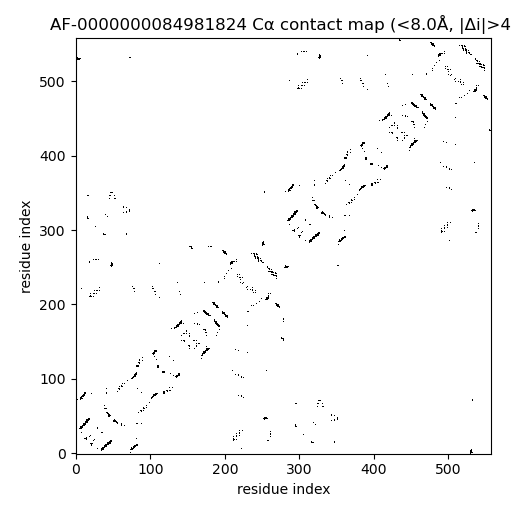2 ASN B CA 1
ATOM 3399 C C . ASN B 1 172 ? -7.012 -24.781 -12.461 1 98.38 172 ASN B C 1
ATOM 3401 O O . ASN B 1 172 ? -6.973 -25.547 -13.422 1 98.38 172 ASN B O 1
ATOM 3405 N N . ASN B 1 173 ? -6.391 -23.641 -12.422 1 98.75 173 ASN B N 1
ATOM 3406 C CA . ASN B 1 173 ? -5.488 -23.172 -13.469 1 98.75 173 ASN B CA 1
ATOM 3407 C C . ASN B 1 173 ? -4.055 -23.047 -12.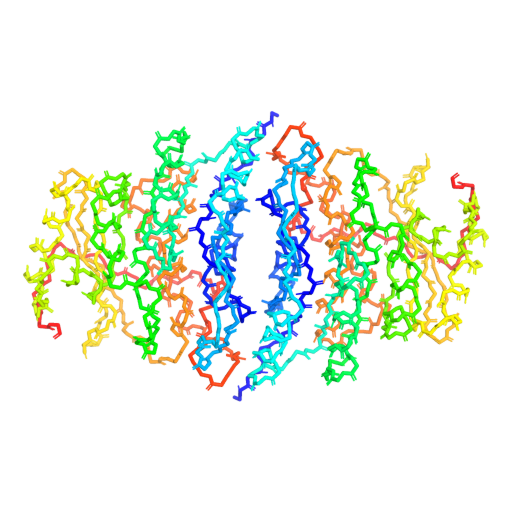961 1 98.75 173 ASN B C 1
ATOM 3409 O O . ASN B 1 173 ? -3.822 -22.562 -11.852 1 98.75 173 ASN B O 1
ATOM 3413 N N . ILE B 1 174 ? -3.062 -23.5 -13.773 1 98.81 174 ILE B N 1
ATOM 3414 C CA . ILE B 1 174 ? -1.661 -23.5 -13.367 1 98.81 174 ILE B CA 1
ATOM 3415 C C . ILE B 1 174 ? -0.845 -22.641 -14.328 1 98.81 174 ILE B C 1
ATOM 3417 O O . ILE B 1 174 ? -0.95 -22.797 -15.547 1 98.81 174 ILE B O 1
ATOM 3421 N N . VAL B 1 175 ? -0.099 -21.734 -13.781 1 98.56 175 VAL B N 1
ATOM 3422 C CA . VAL B 1 175 ? 0.929 -21.016 -14.523 1 98.56 175 VAL B CA 1
ATOM 3423 C C . VAL B 1 175 ? 2.301 -21.281 -13.906 1 98.56 175 VAL B C 1
ATOM 3425 O O . VAL B 1 175 ? 2.58 -20.859 -12.781 1 98.56 175 VAL B O 1
ATOM 3428 N N . ILE B 1 176 ? 3.154 -21.969 -14.578 1 97.56 176 ILE B N 1
ATOM 3429 C CA . ILE B 1 176 ? 4.535 -22.125 -14.133 1 97.56 176 ILE B CA 1
ATOM 3430 C C . ILE B 1 176 ? 5.426 -21.125 -14.859 1 97.56 176 ILE B C 1
ATOM 3432 O O . ILE B 1 176 ? 5.617 -21.219 -16.078 1 97.56 176 ILE B O 1
ATOM 3436 N N . LYS B 1 177 ? 5.992 -20.219 -14.125 1 94.06 177 LYS B N 1
ATOM 3437 C CA . LYS B 1 177 ? 6.797 -19.141 -14.68 1 94.06 177 LYS B CA 1
ATOM 3438 C C . LYS B 1 177 ? 8.25 -19.562 -14.867 1 94.06 177 LYS B C 1
ATOM 3440 O O . LYS B 1 177 ? 8.883 -20.047 -13.922 1 94.06 177 LYS B O 1
ATOM 3445 N N . GLY B 1 178 ? 8.75 -19.453 -16.094 1 83.44 178 GLY B N 1
ATOM 3446 C CA . GLY B 1 178 ? 10.07 -19.953 -16.438 1 83.44 178 GLY B CA 1
ATOM 3447 C C . GLY B 1 178 ? 11.133 -18.875 -16.469 1 83.44 178 GLY B C 1
ATOM 3448 O O . GLY B 1 178 ? 12.203 -19.078 -17.047 1 83.44 178 GLY B O 1
ATOM 3449 N N . GLY B 1 179 ? 10.953 -17.609 -16 1 61.38 179 GLY B N 1
ATOM 3450 C CA . GLY B 1 179 ? 11.844 -16.469 -16.094 1 61.38 179 GLY B CA 1
ATOM 3451 C C . GLY B 1 179 ? 13.289 -16.812 -15.82 1 61.38 179 GLY B C 1
ATOM 3452 O O . GLY B 1 179 ? 14.195 -16.125 -16.312 1 61.38 179 GLY B O 1
ATOM 3453 N N . HIS B 1 180 ? 13.609 -17.812 -15.148 1 61.12 180 HIS B N 1
ATOM 3454 C CA . HIS B 1 180 ? 14.984 -18.078 -14.727 1 61.12 180 HIS B CA 1
ATOM 3455 C C . HIS B 1 180 ? 15.688 -19.031 -15.688 1 61.12 180 HIS B C 1
ATOM 3457 O O . HIS B 1 180 ? 16.781 -19.516 -15.398 1 61.12 180 HIS B O 1
ATOM 3463 N N . GLY B 1 181 ? 15.109 -19.156 -16.812 1 61.03 181 GLY B N 1
ATOM 3464 C CA . GLY B 1 181 ? 15.781 -20.016 -17.797 1 61.03 181 GLY B CA 1
ATOM 3465 C C . GLY B 1 181 ? 16.922 -19.312 -18.5 1 61.03 181 GLY B C 1
ATOM 3466 O O . GLY B 1 181 ? 17.25 -18.172 -18.188 1 61.03 181 GLY B O 1
ATOM 3467 N N . HIS B 1 182 ? 17.75 -19.953 -19.219 1 64.19 182 HIS B N 1
ATOM 3468 C CA . HIS B 1 182 ? 18.984 -19.438 -19.812 1 64.19 182 HIS B CA 1
ATOM 3469 C C . HIS B 1 182 ? 18.75 -18.984 -21.25 1 64.19 182 HIS B C 1
ATOM 3471 O O . HIS B 1 182 ? 19.594 -18.312 -21.844 1 64.19 182 HIS B O 1
ATOM 3477 N N . GLY B 1 183 ? 17.641 -19.031 -21.75 1 68.94 183 GLY B N 1
ATOM 3478 C CA . GLY B 1 183 ? 17.453 -18.703 -23.156 1 68.94 183 GLY B CA 1
ATOM 3479 C C . GLY B 1 183 ? 17.062 -17.266 -23.375 1 68.94 183 GLY B C 1
ATOM 3480 O O . GLY B 1 183 ? 16.922 -16.484 -22.422 1 68.94 183 GLY B O 1
ATOM 3481 N N . GLU B 1 184 ? 17.062 -16.859 -24.688 1 79.94 184 GLU B N 1
ATOM 3482 C CA . GLU B 1 184 ? 16.734 -15.5 -25.109 1 79.94 184 GLU B CA 1
ATOM 3483 C C . GLU B 1 184 ? 15.281 -15.156 -24.781 1 79.94 184 GLU B C 1
ATOM 3485 O O . GLU B 1 184 ? 14.938 -13.977 -24.625 1 79.94 184 GLU B O 1
ATOM 3490 N N . MET B 1 185 ? 14.57 -16.203 -24.641 1 81.62 185 MET B N 1
ATOM 3491 C CA . MET B 1 185 ? 13.148 -16.016 -24.359 1 81.62 185 MET B CA 1
ATOM 3492 C C . MET B 1 185 ? 12.797 -16.516 -22.969 1 81.62 185 MET B C 1
ATOM 3494 O O . MET B 1 185 ? 13.391 -17.484 -22.484 1 81.62 185 MET B O 1
ATOM 3498 N N . SER B 1 186 ? 12.008 -15.828 -22.281 1 85.31 186 SER B N 1
ATOM 3499 C CA . SER B 1 186 ? 11.367 -16.297 -21.062 1 85.31 186 SER B CA 1
ATOM 3500 C C . SER B 1 186 ? 9.992 -16.891 -21.344 1 85.31 186 SER B C 1
ATOM 3502 O O . SER B 1 186 ? 9.133 -16.219 -21.906 1 85.31 186 SER B O 1
ATOM 3504 N N . ALA B 1 187 ? 9.852 -18.188 -21.031 1 88.62 187 ALA B N 1
ATOM 3505 C CA . ALA B 1 187 ? 8.609 -18.875 -21.375 1 88.62 187 ALA B CA 1
ATOM 3506 C C . ALA B 1 187 ? 7.895 -19.375 -20.125 1 88.62 187 ALA B C 1
ATOM 3508 O O . ALA B 1 187 ? 8.516 -19.984 -19.25 1 88.62 187 ALA B O 1
ATOM 3509 N N . ASP B 1 188 ? 6.633 -19.047 -20.016 1 93.94 188 ASP B N 1
ATOM 3510 C CA . ASP B 1 188 ? 5.734 -19.578 -18.984 1 93.94 188 ASP B CA 1
ATOM 3511 C C . ASP B 1 188 ? 4.816 -20.656 -19.562 1 93.94 188 ASP B C 1
ATOM 3513 O O . ASP B 1 188 ? 4.352 -20.531 -20.703 1 93.94 188 ASP B O 1
ATOM 3517 N N . TYR B 1 189 ? 4.578 -21.656 -18.828 1 95.88 189 TYR B N 1
ATOM 3518 C CA . TYR B 1 189 ? 3.621 -22.672 -19.219 1 95.88 189 TYR B CA 1
ATOM 3519 C C . TYR B 1 189 ? 2.297 -22.5 -18.484 1 95.88 189 TYR B C 1
ATOM 3521 O O . TYR B 1 189 ? 2.275 -22.281 -17.266 1 95.88 189 TYR B O 1
ATOM 3529 N N . VAL B 1 190 ? 1.194 -22.578 -19.25 1 97.75 190 VAL B N 1
ATOM 3530 C CA . VAL B 1 190 ? -0.141 -22.391 -18.703 1 97.75 190 VAL B CA 1
ATOM 3531 C C . VAL B 1 190 ? -0.996 -23.625 -18.953 1 97.75 190 VAL B C 1
ATOM 3533 O O . VAL B 1 190 ? -1.065 -24.125 -20.078 1 97.75 190 VAL B O 1
ATOM 3536 N N . LEU B 1 191 ? -1.539 -24.203 -17.953 1 98.44 191 LEU B N 1
ATOM 3537 C CA . LEU B 1 191 ? -2.549 -25.25 -18.016 1 98.44 191 LEU B CA 1
ATOM 3538 C C . LEU B 1 191 ? -3.863 -24.781 -17.406 1 98.44 191 LEU B C 1
ATOM 3540 O O . LEU B 1 191 ? -3.943 -24.547 -16.188 1 98.44 191 LEU B O 1
ATOM 3544 N N . LEU B 1 192 ? -4.93 -24.672 -18.25 1 98 192 LEU B N 1
ATOM 3545 C CA . LEU B 1 192 ? -6.219 -24.156 -17.797 1 98 192 LEU B CA 1
ATOM 3546 C C . LEU B 1 192 ? -7.09 -25.266 -17.234 1 98 192 LEU B C 1
ATOM 3548 O O . LEU B 1 192 ? -6.824 -26.453 -17.484 1 98 192 LEU B O 1
ATOM 3552 N N . ALA B 1 193 ? -8.086 -24.922 -16.516 1 98.12 193 ALA B N 1
ATOM 3553 C CA . ALA B 1 193 ? -8.984 -25.844 -15.82 1 98.12 193 ALA B CA 1
ATOM 3554 C C . ALA B 1 193 ? -9.664 -26.797 -16.812 1 98.12 193 ALA B C 1
ATOM 3556 O O . ALA B 1 193 ? -9.93 -27.953 -16.484 1 98.12 193 ALA B O 1
ATOM 3557 N N . ASP B 1 194 ? -9.914 -26.328 -18 1 96.31 194 ASP B N 1
ATOM 3558 C CA . ASP B 1 194 ? -10.656 -27.109 -18.984 1 96.31 194 ASP B CA 1
ATOM 3559 C C . ASP B 1 194 ? -9.719 -28.016 -19.766 1 96.31 194 ASP B C 1
ATOM 3561 O O . ASP B 1 194 ? -10.156 -28.719 -20.703 1 96.31 194 ASP B O 1
ATOM 3565 N N . GLY B 1 195 ? -8.43 -27.922 -19.469 1 96.25 195 GLY B N 1
ATOM 3566 C CA . GLY B 1 195 ? -7.477 -28.797 -20.125 1 96.25 195 GLY B CA 1
ATOM 3567 C C . GLY B 1 195 ? -6.691 -28.125 -21.219 1 96.25 195 GLY B C 1
ATOM 3568 O O . GLY B 1 195 ? -5.672 -28.641 -21.688 1 96.25 195 GLY B O 1
ATOM 3569 N N . GLU B 1 196 ? -7.223 -26.938 -21.672 1 95.19 196 GLU B N 1
ATOM 3570 C CA . GLU B 1 196 ? -6.434 -26.188 -22.625 1 95.19 196 GLU B CA 1
ATOM 3571 C C . GLU B 1 196 ? -5.074 -25.797 -22.047 1 95.19 196 GLU B C 1
ATOM 3573 O O . GLU B 1 196 ? -4.98 -25.438 -20.875 1 95.19 196 GLU B O 1
ATOM 3578 N N . ASP B 1 197 ? -4.008 -25.922 -22.828 1 95.94 197 ASP B N 1
ATOM 3579 C CA . ASP B 1 197 ? -2.676 -25.516 -22.375 1 95.94 197 ASP B CA 1
ATOM 3580 C C . ASP B 1 197 ? -1.959 -24.703 -23.469 1 95.94 197 ASP B C 1
ATOM 3582 O O . ASP B 1 197 ? -2.297 -24.812 -24.641 1 95.94 197 ASP B O 1
ATOM 3586 N N . PHE B 1 198 ? -1.073 -23.797 -23.109 1 92.88 198 PHE B N 1
ATOM 3587 C CA . PHE B 1 198 ? -0.288 -22.984 -24.031 1 92.88 198 PHE B CA 1
ATOM 3588 C C . PHE B 1 198 ? 0.951 -22.422 -23.344 1 92.88 198 PHE B C 1
ATOM 3590 O O . PHE B 1 198 ? 1.075 -22.5 -22.125 1 92.88 198 PHE B O 1
ATOM 3597 N N . TRP B 1 199 ? 1.85 -21.938 -24.125 1 92.88 199 TRP B N 1
ATOM 3598 C CA . TRP B 1 199 ? 3.055 -21.266 -23.672 1 92.88 199 TRP B CA 1
ATOM 3599 C C . TRP B 1 199 ? 2.965 -19.766 -23.922 1 92.88 199 TRP B C 1
ATOM 3601 O O . TRP B 1 199 ? 2.443 -19.328 -24.953 1 92.88 199 TRP B O 1
ATOM 3611 N N . LEU B 1 200 ? 3.42 -19 -22.953 1 90.88 200 LEU B N 1
ATOM 3612 C CA . LEU B 1 200 ? 3.609 -17.562 -23.094 1 90.88 200 LEU B CA 1
ATOM 3613 C C . LEU B 1 200 ? 5.094 -17.203 -23.094 1 90.88 200 LEU B C 1
ATOM 3615 O O . LEU B 1 200 ? 5.812 -17.5 -22.141 1 90.88 200 LEU B O 1
ATOM 3619 N N . SER B 1 201 ? 5.473 -16.562 -24.188 1 88.38 201 SER B N 1
ATOM 3620 C CA . SER B 1 201 ? 6.891 -16.219 -24.25 1 88.38 201 SER B CA 1
ATOM 3621 C C . SER B 1 201 ? 7.09 -14.75 -24.578 1 88.38 201 SER B C 1
ATOM 3623 O O . SER B 1 201 ? 6.246 -14.133 -25.234 1 88.38 201 SER B O 1
ATOM 3625 N N . ALA B 1 202 ? 8.109 -14.18 -24.047 1 86.44 202 ALA B N 1
ATOM 3626 C CA . ALA B 1 202 ? 8.57 -12.812 -24.312 1 86.44 202 ALA B CA 1
ATOM 3627 C C . ALA B 1 202 ? 10.094 -12.727 -24.234 1 86.44 202 ALA B C 1
ATOM 3629 O O . ALA B 1 202 ? 10.734 -13.562 -23.594 1 86.44 202 ALA B O 1
ATOM 3630 N N . PRO B 1 203 ? 10.711 -11.781 -24.984 1 85.88 203 PRO B N 1
ATOM 3631 C CA . PRO B 1 203 ? 12.164 -11.625 -24.891 1 85.88 203 PRO B CA 1
ATOM 3632 C C . PRO B 1 203 ? 12.641 -11.375 -23.469 1 85.88 203 PRO B C 1
ATOM 3634 O O . PRO B 1 203 ? 12 -10.641 -22.719 1 85.88 203 PRO B O 1
ATOM 3637 N N . ARG B 1 204 ? 13.672 -12.031 -23.156 1 89.31 204 ARG B N 1
ATOM 3638 C CA . ARG B 1 204 ? 14.273 -11.781 -21.859 1 89.31 204 ARG B CA 1
ATOM 3639 C C . ARG B 1 204 ? 14.828 -10.359 -21.781 1 89.31 204 ARG B C 1
ATOM 3641 O O . ARG B 1 204 ? 15.438 -9.867 -22.734 1 89.31 204 ARG B O 1
ATOM 3648 N N . VAL B 1 205 ? 14.562 -9.727 -20.688 1 88.44 205 VAL B N 1
ATOM 3649 C CA . VAL B 1 205 ? 15.047 -8.367 -20.469 1 88.44 205 VAL B CA 1
ATOM 3650 C C . VAL B 1 205 ? 16.234 -8.391 -19.5 1 88.44 205 VAL B C 1
ATOM 3652 O O . VAL B 1 205 ? 16.172 -9 -18.438 1 88.44 205 VAL B O 1
ATOM 3655 N N . GLU B 1 206 ? 17.344 -7.832 -19.891 1 90.06 206 GLU B N 1
ATOM 3656 C CA . GLU B 1 206 ? 18.5 -7.703 -19 1 90.06 206 GLU B CA 1
ATOM 3657 C C . GLU B 1 206 ? 18.312 -6.57 -18 1 90.06 206 GLU B C 1
ATOM 3659 O O . GLU B 1 206 ? 18.547 -5.402 -18.312 1 90.06 206 GLU B O 1
ATOM 3664 N N . THR B 1 207 ? 17.938 -6.965 -16.859 1 90.94 207 THR B N 1
ATOM 3665 C CA . THR B 1 207 ? 17.703 -5.977 -15.82 1 90.94 207 THR B CA 1
ATOM 3666 C C . THR B 1 207 ? 17.922 -6.59 -14.438 1 90.94 207 THR B C 1
ATOM 3668 O O . THR B 1 207 ? 17.859 -7.812 -14.281 1 90.94 207 THR B O 1
ATOM 3671 N N . SER B 1 208 ? 18.188 -5.734 -13.461 1 91.25 208 SER B N 1
ATOM 3672 C CA . SER B 1 208 ? 18.281 -6.156 -12.062 1 91.25 208 SER B CA 1
ATOM 3673 C C . SER B 1 208 ? 16.984 -5.883 -11.32 1 91.25 208 SER B C 1
ATOM 3675 O O . SER B 1 208 ? 16.828 -6.266 -10.164 1 91.25 208 SER B O 1
ATOM 3677 N N . ASN B 1 209 ? 16.062 -5.254 -12.008 1 93.12 209 ASN B N 1
ATOM 3678 C CA . ASN B 1 209 ? 14.789 -4.898 -11.391 1 93.12 209 ASN B CA 1
ATOM 3679 C C . ASN B 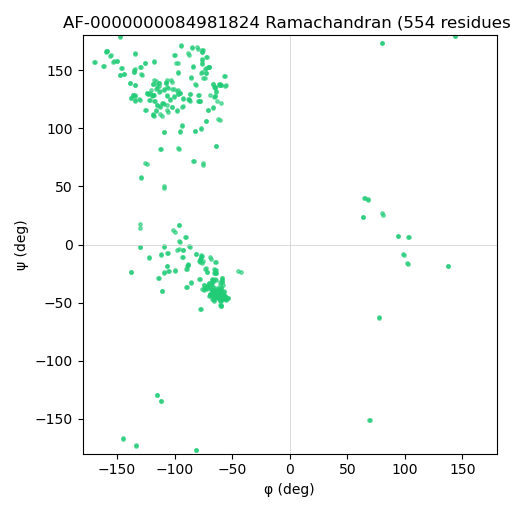1 209 ? 13.805 -6.066 -11.422 1 93.12 209 ASN B C 1
ATOM 3681 O O . ASN B 1 209 ? 12.773 -5.992 -12.086 1 93.12 209 ASN B O 1
ATOM 3685 N N . LEU B 1 210 ? 14.125 -7.066 -10.562 1 92.12 210 LEU B N 1
ATOM 3686 C CA . LEU B 1 210 ? 13.344 -8.305 -10.594 1 92.12 210 LEU B CA 1
ATOM 3687 C C . LEU B 1 210 ? 12.523 -8.461 -9.32 1 92.12 210 LEU B C 1
ATOM 3689 O O . LEU B 1 210 ? 11.641 -9.312 -9.25 1 92.12 210 LEU B O 1
ATOM 3693 N N . ASN B 1 211 ? 12.773 -7.582 -8.344 1 94.56 211 ASN B N 1
ATOM 3694 C CA . ASN B 1 211 ? 12.062 -7.688 -7.074 1 94.56 211 ASN B CA 1
ATOM 3695 C C . ASN B 1 211 ? 10.57 -7.398 -7.242 1 94.56 211 ASN B C 1
ATOM 3697 O O . ASN B 1 211 ? 10.195 -6.332 -7.734 1 94.56 211 ASN B O 1
ATOM 3701 N N . GLY B 1 212 ? 9.742 -8.344 -6.965 1 95.38 212 GLY B N 1
ATOM 3702 C CA . GLY B 1 212 ? 8.305 -8.164 -7.035 1 95.38 212 GLY B CA 1
ATOM 3703 C C . GLY B 1 212 ? 7.711 -8.586 -8.367 1 95.38 212 GLY B C 1
ATOM 3704 O O . GLY B 1 212 ? 6.516 -8.398 -8.602 1 95.38 212 GLY B O 1
ATOM 3705 N N . THR B 1 213 ? 8.508 -9.203 -9.258 1 95.31 213 THR B N 1
ATOM 3706 C CA . THR B 1 213 ? 8 -9.625 -10.562 1 95.31 213 THR B CA 1
ATOM 3707 C C . THR B 1 213 ? 6.852 -10.617 -10.391 1 95.31 213 THR B C 1
ATOM 3709 O O . THR B 1 213 ? 5.812 -10.484 -11.039 1 95.31 213 THR B O 1
ATOM 3712 N N . GLY B 1 214 ? 7.043 -11.625 -9.516 1 96.38 214 GLY B N 1
ATOM 3713 C CA . GLY B 1 214 ? 5.984 -12.586 -9.25 1 96.38 214 GLY B CA 1
ATOM 3714 C C . GLY B 1 214 ? 4.762 -11.961 -8.602 1 96.38 214 GLY B C 1
ATOM 3715 O O . GLY B 1 214 ? 3.629 -12.273 -8.977 1 96.38 214 GLY B O 1
ATOM 3716 N N . ASP B 1 215 ? 4.977 -11.062 -7.617 1 97.75 215 ASP B N 1
ATOM 3717 C CA . ASP B 1 215 ? 3.879 -10.352 -6.965 1 97.75 215 ASP B CA 1
ATOM 3718 C C . ASP B 1 215 ? 3.076 -9.531 -7.973 1 97.75 215 ASP B C 1
ATOM 3720 O O . ASP B 1 215 ? 1.845 -9.57 -7.973 1 97.75 215 ASP B O 1
ATOM 3724 N N . THR B 1 216 ? 3.766 -8.805 -8.812 1 97.94 216 THR B N 1
ATOM 3725 C CA . THR B 1 216 ? 3.119 -7.961 -9.812 1 97.94 216 THR B CA 1
ATOM 3726 C C . THR B 1 216 ? 2.32 -8.812 -10.797 1 97.94 216 THR B C 1
ATOM 3728 O O . THR B 1 216 ? 1.192 -8.461 -11.156 1 97.94 216 THR B O 1
ATOM 3731 N N . PHE B 1 217 ? 2.92 -9.922 -11.227 1 97.81 217 PHE B N 1
ATOM 3732 C CA . PHE B 1 217 ? 2.266 -10.836 -12.156 1 97.81 217 PHE B CA 1
ATOM 3733 C C . PHE B 1 217 ? 0.965 -11.367 -11.562 1 97.81 217 PHE B C 1
ATOM 3735 O O . PHE B 1 217 ? -0.1 -11.234 -12.172 1 97.81 217 PHE B O 1
ATOM 3742 N N . SER B 1 218 ? 1.024 -11.914 -10.359 1 98.81 218 SER B N 1
ATOM 3743 C CA . SER B 1 218 ? -0.142 -12.523 -9.734 1 98.81 218 SER B CA 1
ATOM 3744 C C . SER B 1 218 ? -1.17 -11.477 -9.328 1 98.81 218 SER B C 1
ATOM 3746 O O . SER B 1 218 ? -2.375 -11.727 -9.367 1 98.81 218 SER B O 1
ATOM 3748 N N . ALA B 1 219 ? -0.719 -10.289 -8.938 1 98.81 219 ALA B N 1
ATOM 3749 C CA . ALA B 1 219 ? -1.639 -9.203 -8.617 1 98.81 219 ALA B CA 1
ATOM 3750 C C . ALA B 1 219 ? -2.404 -8.75 -9.859 1 98.81 219 ALA B C 1
ATOM 3752 O O . ALA B 1 219 ? -3.6 -8.453 -9.781 1 98.81 219 ALA B O 1
ATOM 3753 N N . CYS B 1 220 ? -1.711 -8.68 -10.977 1 98.31 220 CYS B N 1
ATOM 3754 C CA . CYS B 1 220 ? -2.377 -8.297 -12.219 1 98.31 220 CYS B CA 1
ATOM 3755 C C . CYS B 1 220 ? -3.441 -9.312 -12.602 1 98.31 220 CYS B C 1
ATOM 3757 O O . CYS B 1 220 ? -4.551 -8.945 -12.992 1 98.31 220 CYS B O 1
ATOM 3759 N N . ILE B 1 221 ? -3.092 -10.57 -12.492 1 98.75 221 ILE B N 1
ATOM 3760 C CA . ILE B 1 221 ? -4.082 -11.617 -12.734 1 98.75 221 ILE B CA 1
ATOM 3761 C C . ILE B 1 221 ? -5.297 -11.391 -11.836 1 98.75 221 ILE B C 1
ATOM 3763 O O . ILE B 1 221 ? -6.438 -11.422 -12.297 1 98.75 221 ILE B O 1
ATOM 3767 N N . THR B 1 222 ? -5.066 -11.148 -10.578 1 98.88 222 THR B N 1
ATOM 3768 C CA . THR B 1 222 ? -6.125 -10.961 -9.602 1 98.88 222 THR B CA 1
ATOM 3769 C C . THR B 1 222 ? -7.016 -9.781 -9.984 1 98.88 222 THR B C 1
ATOM 3771 O O . THR B 1 222 ? -8.242 -9.875 -9.922 1 98.88 222 THR B O 1
ATOM 3774 N N . ALA B 1 223 ? -6.387 -8.68 -10.359 1 98.62 223 ALA B N 1
ATOM 3775 C CA . ALA B 1 223 ? -7.137 -7.5 -10.773 1 98.62 223 ALA B CA 1
ATOM 3776 C C . ALA B 1 223 ? -8.023 -7.809 -11.977 1 98.62 223 ALA B C 1
ATOM 3778 O O . ALA B 1 223 ? -9.195 -7.414 -12.008 1 98.62 223 ALA B O 1
ATOM 3779 N N . GLU B 1 224 ? -7.496 -8.5 -12.969 1 97.88 224 GLU B N 1
ATOM 3780 C CA . GLU B 1 224 ? -8.25 -8.812 -14.18 1 97.88 224 GLU B CA 1
ATOM 3781 C C . GLU B 1 224 ? -9.398 -9.766 -13.883 1 97.88 224 GLU B C 1
ATOM 3783 O O . GLU B 1 224 ? -10.492 -9.625 -14.438 1 97.88 224 GLU B O 1
ATOM 3788 N N . LEU B 1 225 ? -9.141 -10.719 -13.008 1 98.69 225 LEU B N 1
ATOM 3789 C CA . LEU B 1 225 ? -10.227 -11.594 -12.586 1 98.69 225 LEU B CA 1
ATOM 3790 C C . LEU B 1 225 ? -11.32 -10.805 -11.883 1 98.69 225 LEU B C 1
ATOM 3792 O O . LEU B 1 225 ? -12.508 -11.055 -12.094 1 98.69 225 LEU B O 1
ATOM 3796 N N . ALA B 1 226 ? -10.922 -9.891 -11.031 1 98.38 226 ALA B N 1
ATOM 3797 C CA . ALA B 1 226 ? -11.883 -9.062 -10.32 1 98.38 226 ALA B CA 1
ATOM 3798 C C . ALA B 1 226 ? -12.758 -8.281 -11.297 1 98.38 226 ALA B C 1
ATOM 3800 O O . ALA B 1 226 ? -13.93 -8.016 -11.016 1 98.38 226 ALA B O 1
ATOM 3801 N N . LYS B 1 227 ? -12.211 -7.941 -12.414 1 97.94 227 LYS B N 1
ATOM 3802 C CA . LYS B 1 227 ? -12.938 -7.195 -13.445 1 97.94 227 LYS B CA 1
ATOM 3803 C C . LYS B 1 227 ? -13.875 -8.109 -14.227 1 97.94 227 LYS B C 1
ATOM 3805 O O . LYS B 1 227 ? -14.68 -7.645 -15.031 1 97.94 227 LYS B O 1
ATOM 3810 N N . GLY B 1 228 ? -13.703 -9.391 -14.055 1 97.31 228 GLY B N 1
ATOM 3811 C CA . GLY B 1 228 ? -14.594 -10.336 -14.703 1 97.31 228 GLY B CA 1
ATOM 3812 C C . GLY B 1 228 ? -13.977 -10.992 -15.922 1 97.31 228 GLY B C 1
ATOM 3813 O O . GLY B 1 228 ? -14.648 -11.758 -16.625 1 97.31 228 GLY B O 1
ATOM 3814 N N . HIS B 1 229 ? -12.742 -10.773 -16.188 1 96.44 229 HIS B N 1
ATOM 3815 C CA . HIS B 1 229 ? -12.078 -11.43 -17.312 1 96.44 229 HIS B CA 1
ATOM 3816 C C . HIS B 1 229 ? -11.82 -12.906 -17.016 1 96.44 229 HIS B C 1
ATOM 3818 O O . HIS B 1 229 ? -11.695 -13.289 -15.844 1 96.44 229 HIS B O 1
ATOM 3824 N N . ASP B 1 230 ? -11.781 -13.703 -18.031 1 96.81 230 ASP B N 1
ATOM 3825 C CA . ASP B 1 230 ? -11.516 -15.125 -17.812 1 96.81 230 ASP B CA 1
ATOM 3826 C C . ASP B 1 230 ? -10.039 -15.367 -17.531 1 96.81 230 ASP B C 1
ATOM 3828 O O . ASP B 1 230 ? -9.195 -14.5 -17.766 1 96.81 230 ASP B O 1
ATOM 3832 N N . PRO B 1 231 ? -9.688 -16.531 -17.031 1 98.06 231 PRO B N 1
ATOM 3833 C CA . PRO B 1 231 ? -8.32 -16.844 -16.625 1 98.06 231 PRO B CA 1
ATOM 3834 C C . PRO B 1 231 ? -7.312 -16.703 -17.766 1 98.06 231 PRO B C 1
ATOM 3836 O O . PRO B 1 231 ? -6.223 -16.141 -17.562 1 98.06 231 PRO B O 1
ATOM 3839 N N . LYS B 1 232 ? -7.648 -17.156 -18.938 1 95.69 232 LYS B N 1
ATOM 3840 C CA . LYS B 1 232 ? -6.727 -17.062 -20.062 1 95.69 232 LYS B CA 1
ATOM 3841 C C . LYS B 1 232 ? -6.363 -15.617 -20.359 1 95.69 232 LYS B C 1
ATOM 3843 O O . LYS B 1 232 ? -5.184 -15.266 -20.438 1 95.69 232 LYS B O 1
ATOM 3848 N N . GLN B 1 233 ? -7.34 -14.805 -20.5 1 94.12 233 GLN B N 1
ATOM 3849 C CA . GLN B 1 233 ? -7.117 -13.391 -20.781 1 94.12 233 GLN B CA 1
ATOM 3850 C C . GLN B 1 233 ? -6.352 -12.719 -19.656 1 94.12 233 GLN B C 1
ATOM 3852 O O . GLN B 1 233 ? -5.469 -11.898 -19.891 1 94.12 233 GLN B O 1
ATOM 3857 N N . ALA B 1 234 ? -6.727 -13.023 -18.422 1 97.5 234 ALA B N 1
ATOM 3858 C CA . ALA B 1 234 ? -6.074 -12.445 -17.25 1 97.5 234 ALA B CA 1
ATOM 3859 C C . ALA B 1 234 ? -4.582 -12.773 -17.234 1 97.5 234 ALA B C 1
ATOM 3861 O O . ALA B 1 234 ? -3.752 -11.898 -16.984 1 97.5 234 ALA B O 1
ATOM 3862 N N . ILE B 1 235 ? -4.234 -13.984 -17.547 1 97.12 235 ILE B N 1
ATOM 3863 C CA . ILE B 1 235 ? -2.855 -14.461 -17.516 1 97.12 235 ILE B CA 1
ATOM 3864 C C . ILE B 1 235 ? -2.049 -13.789 -18.625 1 97.12 235 ILE B C 1
ATOM 3866 O O . ILE B 1 235 ? -0.927 -13.328 -18.391 1 97.12 235 ILE B O 1
ATOM 3870 N N . ILE B 1 236 ? -2.6 -13.664 -19.797 1 93.5 236 ILE B N 1
ATOM 3871 C CA . ILE B 1 236 ? -1.924 -13.023 -20.922 1 93.5 236 ILE B CA 1
ATOM 3872 C C . ILE B 1 236 ? -1.689 -11.547 -20.609 1 93.5 236 ILE B C 1
ATOM 3874 O O . ILE B 1 236 ? -0.589 -11.031 -20.828 1 93.5 236 ILE B O 1
ATOM 3878 N N . THR B 1 237 ? -2.713 -10.906 -20.078 1 93.75 237 THR B N 1
ATOM 3879 C CA . THR B 1 237 ? -2.594 -9.508 -19.719 1 93.75 237 THR B CA 1
ATOM 3880 C C . THR B 1 237 ? -1.486 -9.312 -18.672 1 93.75 237 THR B C 1
ATOM 3882 O O . THR B 1 237 ? -0.696 -8.367 -18.781 1 93.75 237 THR B O 1
ATOM 3885 N N . ALA B 1 238 ? -1.415 -10.211 -17.703 1 96.62 238 ALA B N 1
ATOM 3886 C CA . ALA B 1 238 ? -0.404 -10.117 -16.656 1 96.62 238 ALA B CA 1
ATOM 3887 C C . ALA B 1 238 ? 1 -10.273 -17.234 1 96.62 238 ALA B C 1
ATOM 3889 O O . ALA B 1 238 ? 1.928 -9.57 -16.828 1 96.62 238 ALA B O 1
ATOM 3890 N N . LYS B 1 239 ? 1.186 -11.172 -18.156 1 94 239 LYS B N 1
ATOM 3891 C CA . LYS B 1 239 ? 2.484 -11.367 -18.797 1 94 239 LYS B CA 1
ATOM 3892 C C . LYS B 1 239 ? 2.912 -10.109 -19.547 1 94 239 LYS B C 1
ATOM 3894 O O . LYS B 1 239 ? 4.074 -9.703 -19.469 1 94 239 LYS B O 1
ATOM 3899 N N . CYS B 1 240 ? 2.01 -9.5 -20.281 1 92.31 240 CYS B N 1
ATOM 3900 C CA . CYS B 1 240 ? 2.297 -8.258 -20.984 1 92.31 240 CYS B CA 1
ATOM 3901 C C . CYS B 1 240 ? 2.664 -7.148 -20.016 1 92.31 240 CYS B C 1
ATOM 3903 O O . CYS B 1 240 ? 3.623 -6.41 -20.234 1 92.31 240 CYS B O 1
ATOM 3905 N N . PHE B 1 241 ? 1.901 -7.066 -18.938 1 93.25 241 PHE B N 1
ATOM 3906 C CA . PHE B 1 241 ? 2.1 -6.031 -17.938 1 93.25 241 PHE B CA 1
ATOM 3907 C C . PHE B 1 241 ? 3.492 -6.129 -17.328 1 93.25 241 PHE B C 1
ATOM 3909 O O . PHE B 1 241 ? 4.203 -5.129 -17.219 1 93.25 241 PHE B O 1
ATOM 3916 N N . VAL B 1 242 ? 3.879 -7.34 -16.922 1 94.88 242 VAL B N 1
ATOM 3917 C CA . VAL B 1 242 ? 5.18 -7.559 -16.297 1 94.88 242 VAL B CA 1
ATOM 3918 C C . VAL B 1 242 ? 6.289 -7.312 -17.312 1 94.88 242 VAL B C 1
ATOM 3920 O O . VAL B 1 242 ? 7.336 -6.75 -16.984 1 94.88 242 VAL B O 1
ATOM 3923 N N . GLN B 1 243 ? 6.105 -7.738 -18.547 1 91.44 243 GLN B N 1
ATOM 3924 C CA . GLN B 1 243 ? 7.09 -7.496 -19.594 1 91.44 243 GLN B CA 1
ATOM 3925 C C . GLN B 1 243 ? 7.352 -6.004 -19.766 1 91.44 243 GLN B C 1
ATOM 3927 O O . GLN B 1 243 ? 8.5 -5.574 -19.859 1 91.44 243 GLN B O 1
ATOM 3932 N N . ASP B 1 244 ? 6.289 -5.258 -19.828 1 91.81 244 ASP B N 1
ATOM 3933 C CA . ASP B 1 244 ? 6.41 -3.809 -19.953 1 91.81 244 ASP B CA 1
ATOM 3934 C C . ASP B 1 244 ? 7.18 -3.217 -18.781 1 91.81 244 ASP B C 1
ATOM 3936 O O . ASP B 1 244 ? 8.016 -2.334 -18.953 1 91.81 244 ASP B O 1
ATOM 3940 N N . ALA B 1 245 ? 6.859 -3.695 -17.609 1 94.56 245 ALA B N 1
ATOM 3941 C CA . ALA B 1 245 ? 7.516 -3.219 -16.391 1 94.56 245 ALA B CA 1
ATOM 3942 C C . ALA B 1 245 ? 9.016 -3.49 -16.438 1 94.56 245 ALA B C 1
ATOM 3944 O O . ALA B 1 245 ? 9.82 -2.635 -16.047 1 94.56 245 ALA B O 1
ATOM 3945 N N . LEU B 1 246 ? 9.383 -4.676 -16.875 1 93.31 246 LEU B N 1
ATOM 3946 C CA . LEU B 1 246 ? 10.789 -5.074 -16.922 1 93.31 246 LEU B CA 1
ATOM 3947 C C . LEU B 1 246 ? 11.539 -4.273 -17.984 1 93.31 246 LEU B C 1
ATOM 3949 O O . LEU B 1 246 ? 12.719 -3.959 -17.812 1 93.31 246 LEU B O 1
ATOM 3953 N N . GLU B 1 247 ? 10.938 -3.924 -19.062 1 92.44 247 GLU B N 1
ATOM 3954 C CA . GLU B 1 247 ? 11.562 -3.188 -20.172 1 92.44 247 GLU B CA 1
ATOM 3955 C C . GLU B 1 247 ? 11.719 -1.71 -19.812 1 92.44 247 GLU B C 1
ATOM 3957 O O . GLU B 1 247 ? 12.445 -0.982 -20.5 1 92.44 247 GLU B O 1
ATOM 3962 N N . ASN B 1 248 ? 11.078 -1.223 -18.828 1 93.44 248 ASN B N 1
ATOM 3963 C CA . ASN B 1 248 ? 11.125 0.161 -18.359 1 93.44 248 ASN B CA 1
ATOM 3964 C C . ASN B 1 248 ? 11.508 0.249 -16.891 1 93.44 248 ASN B C 1
ATOM 3966 O O . ASN B 1 248 ? 10.711 0.687 -16.062 1 93.44 248 ASN B O 1
ATOM 3970 N N . PRO B 1 249 ? 12.758 -0.072 -16.609 1 94.81 249 PRO B N 1
ATOM 3971 C CA . PRO B 1 249 ? 13.164 -0.222 -15.211 1 94.81 249 PRO B CA 1
ATOM 3972 C C . PRO B 1 249 ? 13.211 1.107 -14.461 1 94.81 249 PRO B C 1
ATOM 3974 O O . PRO B 1 249 ? 13.43 2.156 -15.078 1 94.81 249 PRO B O 1
ATOM 3977 N N . LEU B 1 250 ? 13.008 1.024 -13.141 1 96.12 250 LEU B N 1
ATOM 3978 C CA . LEU B 1 250 ? 13.156 2.141 -12.211 1 96.12 250 LEU B CA 1
ATOM 3979 C C . LEU B 1 250 ? 14.531 2.115 -11.555 1 96.12 250 LEU B C 1
ATOM 3981 O O . LEU B 1 250 ? 15.102 1.045 -11.336 1 96.12 250 LEU B O 1
ATOM 3985 N N . SER B 1 251 ? 15.031 3.275 -11.273 1 96.56 251 SER B N 1
ATOM 3986 C CA . SER B 1 251 ? 16.281 3.402 -10.539 1 96.56 251 SER B CA 1
ATOM 3987 C C . SER B 1 251 ? 16.031 3.617 -9.047 1 96.56 251 SER B C 1
ATOM 3989 O O . SER B 1 251 ? 16.078 4.75 -8.562 1 96.56 251 SER B O 1
ATOM 3991 N N . VAL B 1 252 ? 15.797 2.531 -8.305 1 97.44 252 VAL B N 1
ATOM 3992 C CA . VAL B 1 252 ? 15.484 2.561 -6.875 1 97.44 252 VAL B CA 1
ATOM 3993 C C . VAL B 1 252 ? 16.312 1.5 -6.145 1 97.44 252 VAL B C 1
ATOM 3995 O O . VAL B 1 252 ? 16.219 0.312 -6.465 1 97.44 252 VAL B O 1
ATOM 3998 N N . GLY B 1 253 ? 17.062 1.929 -5.16 1 96.62 253 GLY B N 1
ATOM 3999 C CA . GLY B 1 253 ? 17.859 1.006 -4.375 1 96.62 253 GLY B CA 1
ATOM 4000 C C . GLY B 1 253 ? 19.156 0.614 -5.055 1 96.62 253 GLY B C 1
ATOM 4001 O O . GLY B 1 253 ? 19.391 0.96 -6.219 1 96.62 253 GLY B O 1
ATOM 4002 N N . HIS B 1 254 ? 20.062 -0.152 -4.363 1 96.88 254 HIS B N 1
ATOM 4003 C CA . HIS B 1 254 ? 21.391 -0.545 -4.852 1 96.88 254 HIS B CA 1
ATOM 4004 C C . HIS B 1 254 ? 21.406 -2.021 -5.234 1 96.88 254 HIS B C 1
ATOM 4006 O O . HIS B 1 254 ? 22.391 -2.502 -5.805 1 96.88 254 HIS B O 1
ATOM 4012 N N . GLY B 1 255 ? 20.328 -2.754 -4.941 1 94.94 255 GLY B N 1
ATOM 4013 C CA . GLY B 1 255 ? 20.266 -4.184 -5.207 1 94.94 255 GLY B CA 1
ATOM 4014 C C . GLY B 1 255 ? 19.281 -4.547 -6.297 1 94.94 255 GLY B C 1
ATOM 4015 O O . GLY B 1 255 ? 19.297 -3.967 -7.383 1 94.94 255 GLY B O 1
ATOM 4016 N N . ASN B 1 256 ? 18.484 -5.605 -6.02 1 93.62 256 ASN B N 1
ATOM 4017 C CA . ASN B 1 256 ? 17.406 -5.949 -6.938 1 93.62 256 ASN B CA 1
ATOM 4018 C C . ASN B 1 256 ? 16.266 -4.941 -6.859 1 93.62 256 ASN B C 1
ATOM 4020 O O . ASN B 1 256 ? 15.445 -4.996 -5.938 1 93.62 256 ASN B O 1
ATOM 4024 N N . GLY B 1 257 ? 16.172 -4.113 -7.863 1 94.88 257 GLY B N 1
ATOM 4025 C CA . GLY B 1 257 ? 15.188 -3.037 -7.852 1 94.88 257 GLY B CA 1
ATOM 4026 C C . GLY B 1 257 ? 13.773 -3.514 -8.117 1 94.88 257 GLY B C 1
ATOM 4027 O O . GLY B 1 257 ? 13.562 -4.656 -8.531 1 94.88 257 GLY B O 1
ATOM 4028 N N . PRO B 1 258 ? 12.828 -2.633 -7.867 1 97.06 258 PRO B N 1
ATOM 4029 C CA . PRO B 1 258 ? 11.414 -2.984 -8.023 1 97.06 258 PRO B CA 1
ATOM 4030 C C . PRO B 1 258 ? 10.977 -3.01 -9.484 1 97.06 258 PRO B C 1
ATOM 4032 O O . PRO B 1 258 ? 11.641 -2.42 -10.344 1 97.06 258 PRO B O 1
ATOM 4035 N N . THR B 1 259 ? 9.875 -3.719 -9.742 1 95.31 259 THR B N 1
ATOM 4036 C CA . THR B 1 259 ? 9.195 -3.615 -11.031 1 95.31 259 THR B CA 1
ATOM 4037 C C . THR B 1 259 ? 8.516 -2.256 -11.18 1 95.31 259 THR B C 1
ATOM 4039 O O . THR B 1 259 ? 8.148 -1.629 -10.188 1 95.31 259 THR B O 1
ATOM 4042 N N . ASN B 1 260 ? 8.367 -1.806 -12.453 1 96.94 260 ASN B N 1
ATOM 4043 C CA . ASN B 1 260 ? 7.762 -0.521 -12.773 1 96.94 260 ASN B CA 1
ATOM 4044 C C . ASN B 1 260 ? 6.277 -0.672 -13.102 1 96.94 260 ASN B C 1
ATOM 4046 O O . ASN B 1 260 ? 5.914 -0.856 -14.266 1 96.94 260 ASN B O 1
ATOM 4050 N N . GLN B 1 261 ? 5.422 -0.432 -12.125 1 95.88 261 GLN B N 1
ATOM 4051 C CA . GLN B 1 261 ? 3.99 -0.608 -12.344 1 95.88 261 GLN B CA 1
ATOM 4052 C C . GLN B 1 261 ? 3.412 0.542 -13.164 1 95.88 261 GLN B C 1
ATOM 4054 O O . GLN B 1 261 ? 2.273 0.468 -13.633 1 95.88 261 GLN B O 1
ATOM 4059 N N . TRP B 1 262 ? 4.172 1.641 -13.414 1 94.38 262 TRP B N 1
ATOM 4060 C CA . TRP B 1 262 ? 3.717 2.762 -14.227 1 94.38 262 TRP B CA 1
ATOM 4061 C C . TRP B 1 262 ? 3.793 2.426 -15.711 1 94.38 262 TRP B C 1
ATOM 4063 O O . TRP B 1 262 ? 3.227 3.133 -16.547 1 94.38 262 TRP B O 1
ATOM 4073 N N . ALA B 1 263 ? 4.539 1.338 -15.992 1 90.56 263 ALA B N 1
ATOM 4074 C CA . ALA B 1 263 ? 4.852 1.06 -17.391 1 90.56 263 ALA B CA 1
ATOM 4075 C C . ALA B 1 263 ? 3.576 0.82 -18.203 1 90.56 263 ALA B C 1
ATOM 4077 O O . ALA B 1 263 ? 2.623 0.218 -17.703 1 90.56 263 ALA B O 1
ATOM 4078 N N . THR B 1 264 ? 3.541 1.37 -19.406 1 78.94 264 THR B N 1
ATOM 4079 C CA . THR B 1 264 ? 2.363 1.268 -20.266 1 78.94 264 THR B CA 1
ATOM 4080 C C . THR B 1 264 ? 2.525 0.133 -21.266 1 78.94 264 THR B C 1
ATOM 4082 O O . THR B 1 264 ? 3.646 -0.276 -21.578 1 78.94 264 THR B O 1
ATOM 4085 N N . ARG B 1 265 ? 1.367 -0.295 -21.672 1 67.56 265 ARG B N 1
ATOM 4086 C CA . ARG B 1 265 ? 1.205 -1.503 -22.469 1 67.56 265 ARG B CA 1
ATOM 4087 C C . ARG B 1 265 ? 1.899 -1.361 -23.828 1 67.56 265 ARG B C 1
ATOM 4089 O O . ARG B 1 265 ? 1.78 -0.327 -24.484 1 67.56 265 ARG B O 1
ATOM 4096 N N . SER B 1 266 ? 2.799 -2.416 -23.906 1 64 266 SER B N 1
ATOM 4097 C CA . SER B 1 266 ? 3.342 -2.633 -25.25 1 64 266 SER B CA 1
ATOM 4098 C C . SER B 1 266 ? 3.012 -4.031 -25.75 1 64 266 SER B C 1
ATOM 4100 O O . SER B 1 266 ? 2.73 -4.934 -24.969 1 64 266 SER B O 1
ATOM 4102 N N . ASP B 1 267 ? 2.555 -4.242 -26.891 1 59.19 267 ASP B N 1
ATOM 4103 C CA . ASP B 1 267 ? 2.252 -5.535 -27.5 1 59.19 267 ASP B CA 1
ATOM 4104 C C . ASP B 1 267 ? 3.52 -6.367 -27.672 1 59.19 267 ASP B C 1
ATOM 4106 O O . ASP B 1 267 ? 4.234 -6.215 -28.672 1 59.19 267 ASP B O 1
ATOM 4110 N N . HIS B 1 268 ? 3.934 -7.117 -26.578 1 68.88 268 HIS B N 1
ATOM 4111 C CA . HIS B 1 268 ? 5.199 -7.816 -26.75 1 68.88 268 HIS B CA 1
ATOM 4112 C C . HIS B 1 268 ? 5.082 -9.281 -26.359 1 68.88 268 HIS B C 1
ATOM 4114 O O . HIS B 1 268 ? 6.086 -9.984 -26.25 1 68.88 268 HIS B O 1
ATOM 4120 N N . VAL B 1 269 ? 3.902 -9.875 -26.188 1 75.44 269 VAL B N 1
ATOM 4121 C CA . VAL B 1 269 ? 3.764 -11.242 -25.688 1 75.44 269 VAL B CA 1
ATOM 4122 C C . VAL B 1 269 ? 3.207 -12.133 -26.797 1 75.44 269 VAL B C 1
ATOM 4124 O O . VAL B 1 269 ? 2.279 -11.742 -27.516 1 75.44 269 VAL B O 1
ATOM 4127 N N . GLU B 1 270 ? 3.863 -13.312 -26.984 1 66.69 270 GLU B N 1
ATOM 4128 C CA . GLU B 1 270 ? 3.436 -14.305 -27.969 1 66.69 270 GLU B CA 1
ATOM 4129 C C . GLU B 1 270 ? 2.803 -15.516 -27.297 1 66.69 270 GLU B C 1
ATOM 4131 O O . GLU B 1 270 ? 3.283 -15.977 -26.25 1 66.69 270 GLU B O 1
ATOM 4136 N N . VAL B 1 271 ? 1.731 -16.047 -27.875 1 63.34 271 VAL B N 1
ATOM 4137 C CA . VAL B 1 271 ? 1.037 -17.234 -27.391 1 63.34 271 VAL B CA 1
ATOM 4138 C C . VAL B 1 271 ? 1.324 -18.422 -28.312 1 63.34 271 VAL B C 1
ATOM 4140 O O . VAL B 1 271 ? 1.14 -18.328 -29.531 1 63.34 271 VAL B O 1
ATOM 4143 N N . HIS B 1 272 ? 1.967 -19.531 -27.656 1 64.94 272 HIS B N 1
ATOM 4144 C CA . HIS B 1 272 ? 2.297 -20.734 -28.406 1 64.94 272 HIS B CA 1
ATOM 4145 C C . HIS B 1 272 ? 1.534 -21.938 -27.891 1 64.94 272 HIS B C 1
ATOM 4147 O O . HIS B 1 272 ? 1.339 -22.078 -26.688 1 64.94 272 HIS B O 1
ATOM 4153 N N . LYS B 1 273 ? 1.082 -22.797 -28.812 1 57.88 273 LYS B N 1
ATOM 4154 C CA . LYS B 1 273 ? 0.443 -24.047 -28.391 1 57.88 273 LYS B CA 1
ATOM 4155 C C . LYS B 1 273 ? 1.475 -25.047 -27.891 1 57.88 273 LYS B C 1
ATOM 4157 O O . LYS B 1 273 ? 1.232 -25.75 -26.906 1 57.88 273 LYS B O 1
ATOM 4162 N N . CYS B 1 274 ? 2.73 -25.156 -28.547 1 47.47 274 CYS B N 1
ATOM 4163 C CA . CYS B 1 274 ? 3.77 -26.125 -28.188 1 47.47 274 CYS B CA 1
ATOM 4164 C C . CYS B 1 274 ? 5.145 -25.469 -28.203 1 47.47 274 CYS B C 1
ATOM 4166 O O . CYS B 1 274 ? 5.414 -24.594 -29.031 1 47.47 274 CYS B O 1
ATOM 4168 N N . LEU B 1 275 ? 5.898 -25.578 -27.078 1 61.53 275 LEU B N 1
ATOM 4169 C CA . LEU B 1 275 ? 7.293 -25.172 -27 1 61.53 275 LEU B CA 1
ATOM 4170 C C . LEU B 1 275 ? 8.156 -26.266 -26.391 1 61.53 275 LEU B C 1
ATOM 4172 O O . LEU B 1 275 ? 7.738 -26.938 -25.453 1 61.53 275 LEU B O 1
ATOM 4176 N N . THR B 1 276 ? 9.281 -26.766 -27.078 1 50.34 276 THR B N 1
ATOM 4177 C CA . THR B 1 276 ? 10.227 -27.734 -26.547 1 50.34 276 THR B CA 1
ATOM 4178 C C . THR B 1 276 ? 11.586 -27.094 -26.297 1 50.34 276 THR B C 1
ATOM 4180 O O . THR B 1 276 ? 12.133 -26.422 -27.188 1 50.34 276 THR B O 1
ATOM 4183 N N . PHE B 1 277 ? 11.945 -26.953 -24.984 1 58.12 277 PHE B N 1
ATOM 4184 C CA . PHE B 1 277 ? 13.266 -26.406 -24.688 1 58.12 277 PHE B CA 1
ATOM 4185 C C . PHE B 1 277 ? 13.797 -26.969 -23.375 1 58.12 277 PHE B C 1
ATOM 4187 O O . PHE B 1 277 ? 13.07 -27.641 -22.641 1 58.12 277 PHE B O 1
ATOM 4194 N N . GLU B 1 278 ? 15.281 -26.953 -23.109 1 55.88 278 GLU B N 1
ATOM 4195 C CA . GLU B 1 278 ? 15.914 -27.234 -21.812 1 55.88 278 GLU B CA 1
ATOM 4196 C C . GLU B 1 278 ? 15.883 -26.016 -20.906 1 55.88 278 GLU B C 1
ATOM 4198 O O . GLU B 1 278 ? 16.078 -24.891 -21.375 1 55.88 278 GLU B O 1
ATOM 4203 N N . LEU B 1 279 ? 15.562 -26.219 -19.562 1 60.22 279 LEU B N 1
ATOM 4204 C CA . LEU B 1 279 ? 15.477 -25.125 -18.594 1 60.22 279 LEU B CA 1
ATOM 4205 C C . LEU B 1 279 ? 16.859 -24.781 -18.062 1 60.22 279 LEU B C 1
ATOM 4207 O O . LEU B 1 279 ? 17.719 -25.641 -17.938 1 60.22 279 LEU B O 1
#

Solvent-accessible surface area (backbone atoms only — not comparable to full-atom values): 27307 Å² total; per-residue (Å²): 117,78,39,66,48,51,24,25,34,39,39,14,23,38,32,24,50,31,29,23,42,40,45,24,25,40,49,30,15,51,67,68,73,22,50,46,29,44,40,68,47,26,43,30,20,19,32,33,80,45,75,76,42,76,45,77,50,56,59,70,58,46,51,44,32,51,48,28,45,67,72,42,49,66,47,36,11,28,31,39,42,42,47,44,37,50,70,47,40,50,45,49,36,60,52,55,73,74,50,81,57,76,35,35,32,33,32,64,44,40,56,44,95,87,62,49,72,46,28,38,75,81,18,50,59,51,40,54,69,61,43,39,39,67,14,47,32,33,50,28,39,56,71,46,44,20,62,72,72,70,48,87,62,54,34,44,66,41,51,55,52,48,42,52,54,48,37,72,61,41,16,40,19,33,35,42,38,31,73,84,37,82,56,70,49,27,45,26,42,36,40,41,68,87,66,56,55,34,32,42,35,34,73,56,68,95,66,57,34,55,31,26,48,69,38,34,30,51,26,33,26,26,38,34,41,33,73,64,45,53,70,68,60,16,49,53,51,15,53,30,52,47,50,27,7,48,74,46,64,54,31,44,28,82,41,40,9,27,51,23,69,81,48,64,92,52,98,63,66,46,84,36,76,80,78,88,53,78,84,118,78,38,66,48,52,23,25,36,37,39,15,23,39,33,25,50,30,30,23,42,42,46,24,26,40,48,29,14,51,66,68,72,23,51,47,30,43,38,69,48,27,42,31,21,20,34,32,82,46,76,77,44,77,46,77,51,56,60,70,58,47,50,43,31,51,48,28,45,67,73,42,49,65,47,37,11,29,32,40,42,44,47,46,36,50,70,47,40,50,45,49,37,61,52,54,75,73,49,80,57,78,36,34,31,33,34,64,45,40,58,42,95,85,61,48,72,47,30,38,73,82,18,51,58,52,39,55,68,60,43,40,36,69,15,48,32,33,49,27,38,56,71,46,45,19,62,74,73,69,46,86,61,54,34,43,66,42,50,55,52,47,42,52,53,50,36,72,63,41,17,40,20,31,35,43,36,32,73,84,39,82,57,70,50,26,45,27,43,36,39,41,67,88,66,56,56,33,33,42,36,32,74,57,66,96,68,56,36,55,31,27,47,68,38,34,30,50,26,33,25,25,37,33,42,32,73,64,48,54,69,69,58,16,51,53,51,13,52,28,50,46,49,28,8,48,74,47,66,54,32,42,29,82,42,39,9,27,50,24,69,83,47,64,90,51,97,62,66,46,85,35,76,77,77,88,53,79,83

pLDDT: mean 92.96, std 9.73, range [47.47, 98.94]

Nearest PDB structures (foldseek):
  8g1h-assembly1_A-2  TM=9.645E-01  e=1.013E-31  synthetic construct
  7r8y-assembly1_A  TM=9.626E-01  e=2.887E-25  synthetic construct
  1jxi-assembly1_B  TM=9.236E-01  e=3.964E-26  Salmonella enterica subsp. enterica serovar Typhimurium
  4jjp-assembly1_A  TM=9.287E-01  e=8.130E-22  Clostridioides difficile 630
  4yl5-assembly1_A-2  TM=8.860E-01  e=2.155E-18  Acinetobacter baumannii IS-123

Secondary structure (DSSP, 8-state):
-TT-S-EEEEEEEEETT-SSHHHHHHHHHHHTT-EEEEEEEEEEEEETTEEEEEEEPPHHHHHHHHHHHHHH--EEEEEE----SHHHHHHHHHHHHH---SEEEE----B-TTS-BSS-HHHHHHIIIIIGGG-SEE--BHHHHHHHHTS---BHHHHHHHHHHHHHTT-SEEEEB-TT-SSSEEEEEEE-TTS-EEEEEEEPP--S--BTHHHHHHHHHHHHHHTT--HHHHHHHHHHHHHHHHHS----SSSSPBP-TTPPP----EEES----B-/-TT-S-EEEEEEEEETT-SSHHHHHHHHHHHTT-EEEEEEEEEEEEETTEEEEEEEPPHHHHHHHHHHHHHH--EEEEEE----SHHHHHHHHHHHHH---SEEEE----B-TTS-BSS-HHHHHHIIIIIGGG-SEE--BHHHHHHHHTS---BHHHHHHHHHHHHHTT-SEEEEB-TT-SSSEEEEEEE-TTS-EEEEEEEPP--S--BTHHHHHHHHHHHHHHTT--HHHHHHHHHHHHHHHHHS----SSSSPBP-TTPPP----EEES----B-